Protein 5HZR (pdb70)

Foldseek 3Di:
DPCPPVCVVVLVVLLVVLLVLLVVLLVVVQCVLVVCVVSLCSQLVDFDQFDAFAPQQDADGQFPVLSVLLRLVVSCVVSQFAFEEAAAPQNPPLSSVVSNLRCCCRVVVCQWAAEEAEFLQCLLVSLLSCCRGHVVFFEAEQDDDPVVNVVCLVCVVVVVGRYYYYHLVCCPVVVVRQLVDQGAEYEYEQEQPAAVSLVSCLPRHHYSYYYYYYNDPQDLDQQRLVSVCCRRPVPSPVDSHTPQCSSCVVPCHDRRDDDPVSSVVSSVSSCVSRVSRYDYDYCVVCVVRRDAEDEGEFAWEAFPLLVLLLVLLVVLPVVHVCLVVLLLVLQVVSQLFPVLPVVSCCVVPVVPAQDLCLQQRHRLSLVCVQCVVLCVVVQAAEEEEDQDPSSVVSVVSNCVVVVAAEAEDEPVDDPVVVVVNQVLQQDPPRSHRYYYYYPVPHDNARHQEYEYSADCHHDSDHRYYYYYAYFPGSRSVSSSVRDNGDDQLSVLSNPDDDDVSSVVSVVVVVVQLPDQDCHPDPNHPNHPSHHHPVVDDPPSNPDPVSSVSSSD

Sequence (552 aa):
ANDEEAYLKLLDQAKDTRITHLLRQTDGFLKQLASSIDYYAVAHRIKEEVTEQASILVGGTLKEYQLKGLQWMLSLYNNNLNGILADEMGLGKTIQTISLITYLIEKKHQQGPYLVIVPLSTLTNWNLEFDKWAPSVAKVVYKGPPNARKMQQEKIRQGKFQVLLTTYEYIIKDRPLLSKIKWFHMIIDEGHRMSKLSATIQQYYSTRFRLILTGTPLQNNLAELWAMLNFVLPNIFKSAKTFDEWFNTPFAQDKMELTEEEQILVIRRLHKVLRPFLLRRLKKDVEKDLPDKTEKVIKCKFSALQARLYKQMVTHQKIAARGLSNMIMQLRKLCNHPFVFDEVENQMNPANVSNDLLWRTAGKFELLDRILPKYKATGHRVLMFFQMTAIMDIMEDFLRFRGLHYLRLDGTTKSEDRSELLRQFNQPDSPYFMFLLSTRALNLQTADTVIIYDSDIGQKNEVRILRLISSASVEEKILEGEQEEMDDDELNMILARNEEELAIFQKLDEERSRDPIYGTAPGCQGVPRLMTEDELPDIYLPVEEEVEMALG

InterPro domains:
  IPR000330 SNF2, N-terminal domain [PF00176] (557-849)
  IPR001487 Bromodomain [PF00439] (1299-1368)
  IPR001487 Bromodomain [PR00503] (1312-1328)
  IPR001487 Bromodomain [PR00503] (1328-1346)
  IPR001487 Bromodomain [PR00503] (1346-1365)
  IPR001487 Bromodomain [PS50014] (1295-1365)
  IPR001487 Bromodomain [SM00297] (1259-1384)
  IPR001650 Helicase, C-terminal domain-like [PF00271] (874-987)
  IPR001650 Helicase, C-terminal domain-like [PS51194] (877-1028)
  IPR001650 Helicase, C-terminal domain-like [SM00490] (903-987)
  IPR014001 Helicase superfamily 1/2, ATP-binding domai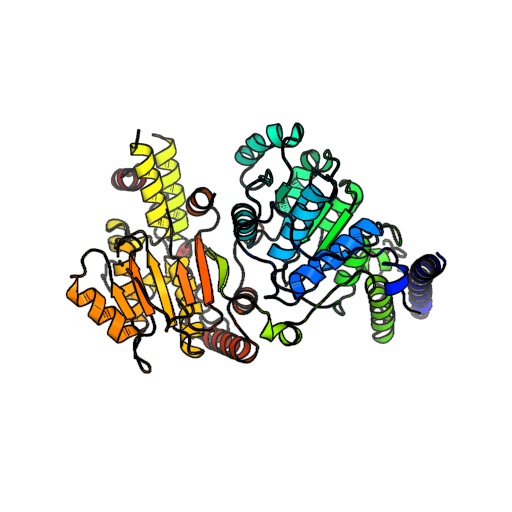n [PS51192] (566-731)
  IPR014001 Helicase superfamily 1/2, ATP-binding domain [SM00487] (550-742)
  IPR014012 Helicase/SANT-associated domain [PF07529] (387-457)
  IPR014012 Helicase/SANT-associated domain [PS51204] (386-458)
  IPR014978 Glutamine-Leucine-Glutamine, QLQ [PF08880] (151-184)
  IPR014978 Glutamine-Leucine-Glutamine, QLQ [PS51666] (150-185)
  IPR014978 Glutamine-Leucine-Glutamine, QLQ [SM00951] (149-185)
  IPR027417 P-loop containing nucleoside triphosphate hydrolase [G3DSA:3.40.50.300] (787-1083)
  IPR027417 P-loop containing nucleoside triphosphate hydrolase [SSF52540] (516-781)
  IPR027417 P-loop containing nucleoside triphosphate hydrolase [SSF52540] (783-1083)

Nearest PDB structures (foldseek):
  5hzr-assembly1_A  TM=1.002E+00  e=0.000E+00  Thermothelomyces thermophilus ATCC 42464
  6eg3-assembly1_A  TM=9.320E-01  e=1.241E-32  Escherichia coli O157:H7
  5x0y-assembly1_O  TM=4.212E-01  e=3.081E-52  Saccharomyces cerevisiae S288C
  6eg2-assembly1_A-2  TM=9.268E-01  e=4.337E-31  Escherichia coli O157:H7
  7otq-assembly1_K  TM=4.826E-01  e=1.879E-33  Homo sapiens

Secondary structure (DSSP, 8-state):
----GGGHHHHHHHHHHHHHHHHHHHHHHHHHHHH---HHHHHT-S-----S--TT--SSPPPHHHHHHHHHHHHHHHTT--EEE-PPTTS-HHHHHHHHHHHHHHHH-----EEEE--HHHHHHHHHHHHHH-TTS-EEE--S-HHHHHHHHHHHHTT--SEEEE-HHHHHHTHHHHTTSEEEEEEEE-TTT--HHHHHHHHH-EEEEEEEE-SS---S-HHHHHHHHHHHSTTTT---S-HHHHHTGGG--------HHHHHHHHHHHHHHHGGGEE---GGGSGGG--SEEEEEEEEPPPHHHHHHHHHHHHHHHH--THHHHHHHHHHHHHH-GGGSHHHHHHH-TT---STHHHHS-HHHHHHHHHHHHHHTTT--EEEEES-HHHHHHHHHHHHHHT--EEEE-TTS-HHHHHHHHHHHTSTT----EEEEES-----TT--EEEE------SSS-EEEEEEEETTSHHHHHT----SS--HHHHHHHH--SHHHHHHHHHHHHHHHT-TTT--STTS----SS--GGGS-S-----SHHHHHHH-

Radius of gyration: 26.76 Å; Cα contacts (8 Å, |Δi|>4): 857; chains: 1; bounding box: 84×69×62 Å

B-factor: mean 67.93, std 25.39, range [28.49, 232.84]

Structure (mmCIF, N/CA/C/O backbone):
data_5HZR
#
_entry.id   5HZR
#
_cell.length_a   122.613
_cell.length_b   144.266
_cell.length_c   121.290
_cell.angle_alpha   90.00
_cell.angle_beta   90.00
_cell.angle_gamma   90.00
#
_symmetry.space_group_name_H-M   'C 2 2 21'
#
loop_
_entity.id
_entity.type
_entity.pdbx_description
1 polymer 'SNF2-family ATP dependent chromatin remodeling factor like protein'
2 non-polymer 3-(1-methylpiperidinium-1-yl)propane-1-sulfonate
3 non-polymer 'SODIUM ION'
4 non-polymer 'SULFATE ION'
5 water water
#
loop_
_atom_site.group_PDB
_atom_site.id
_atom_site.type_symbol
_atom_site.label_atom_id
_atom_site.label_alt_id
_atom_site.label_comp_id
_atom_site.label_asym_id
_atom_site.label_entity_id
_atom_site.label_seq_id
_atom_site.pdbx_PDB_ins_code
_atom_site.Cartn_x
_atom_site.Cartn_y
_atom_site.Cartn_z
_atom_site.occupancy
_atom_site.B_iso_or_equiv
_atom_site.auth_seq_id
_atom_site.auth_comp_id
_atom_site.auth_asym_id
_atom_site.auth_atom_id
_atom_site.pdbx_PDB_model_num
ATOM 1 N N . ALA A 1 14 ? 69.805 10.677 -20.892 1.00 113.09 458 ALA A N 1
ATOM 2 C CA . ALA A 1 14 ? 70.870 10.701 -19.896 1.00 112.53 458 ALA A CA 1
ATOM 3 C C . ALA A 1 14 ? 71.518 9.324 -19.738 1.00 114.58 458 ALA A C 1
ATOM 4 O O . ALA A 1 14 ? 71.702 8.597 -20.717 1.00 113.98 458 ALA A O 1
ATOM 6 N N . ASN A 1 15 ? 71.857 8.971 -18.496 1.00 118.78 459 ASN A N 1
ATOM 7 C CA . ASN A 1 15 ? 72.519 7.704 -18.199 1.00 122.81 459 ASN A CA 1
ATOM 8 C C . ASN A 1 15 ? 71.514 6.565 -18.069 1.00 123.85 459 ASN A C 1
ATOM 9 O O . ASN A 1 15 ? 71.588 5.773 -17.123 1.00 127.51 459 ASN A O 1
ATOM 14 N N . ASP A 1 16 ? 70.579 6.461 -19.014 1.00 121.33 460 ASP A N 1
ATOM 15 C CA . ASP A 1 16 ? 69.444 5.552 -18.872 1.00 120.88 460 ASP A CA 1
ATOM 16 C C . ASP A 1 16 ? 69.672 4.292 -19.706 1.00 113.24 460 ASP A C 1
ATOM 17 O O . ASP A 1 16 ? 69.179 4.145 -20.825 1.00 120.84 460 ASP A O 1
ATOM 22 N N . GLU A 1 17 ? 70.438 3.365 -19.137 1.00 232.84 461 GLU A N 1
ATOM 23 C CA . GLU A 1 17 ? 70.411 1.986 -19.606 1.00 200.73 461 GLU A CA 1
ATOM 24 C C . GLU A 1 17 ? 69.039 1.418 -19.275 1.00 171.03 461 GLU A C 1
ATOM 25 O O . GLU A 1 17 ? 68.728 1.191 -18.102 1.00 156.37 461 GLU A O 1
ATOM 31 N N . GLU A 1 18 ? 68.222 1.183 -20.309 1.00 160.50 462 GLU A N 1
ATOM 32 C CA . GLU A 1 18 ? 66.770 1.095 -20.139 1.00 150.36 462 GLU A CA 1
ATOM 33 C C . GLU A 1 18 ? 66.342 0.135 -19.033 1.00 144.30 462 GLU A C 1
ATOM 34 O O . GLU A 1 18 ? 65.265 0.308 -18.449 1.00 141.18 462 GLU A O 1
ATOM 40 N N . ALA A 1 19 ? 67.164 -0.867 -18.712 1.00 143.80 463 ALA A N 1
ATOM 41 C CA . ALA A 1 19 ? 66.852 -1.721 -17.570 1.00 138.91 463 ALA A CA 1
ATOM 42 C C . ALA A 1 19 ? 66.906 -0.972 -16.244 1.00 134.04 463 ALA A C 1
ATOM 43 O O . ALA A 1 19 ? 66.590 -1.563 -15.205 1.00 131.74 463 ALA A O 1
ATOM 45 N N . TYR A 1 20 ? 67.298 0.305 -16.260 1.00 132.79 464 TYR A N 1
ATOM 46 C CA . TYR A 1 20 ? 67.295 1.155 -15.077 1.00 127.58 464 TYR A CA 1
ATOM 47 C C . TYR A 1 20 ? 65.892 1.553 -14.635 1.00 124.97 464 TYR A C 1
ATOM 48 O O . TYR A 1 20 ? 65.757 2.184 -13.581 1.00 122.47 464 TYR A O 1
ATOM 57 N N . LEU A 1 21 ? 64.855 1.237 -15.420 1.00 124.09 465 LEU A N 1
ATOM 58 C CA . LEU A 1 21 ? 63.494 1.589 -15.026 1.00 120.05 465 LEU A CA 1
ATOM 59 C C . LEU A 1 21 ? 63.173 1.113 -13.619 1.00 117.19 465 LEU A C 1
ATOM 60 O O . LEU A 1 21 ? 62.290 1.679 -12.964 1.00 114.93 465 LEU A O 1
ATOM 65 N N . LYS A 1 22 ? 63.888 0.093 -13.139 1.00 118.04 466 LYS A N 1
ATOM 66 C CA . LYS A 1 22 ? 63.825 -0.298 -11.739 1.00 116.99 466 LYS A CA 1
ATOM 67 C C . LYS A 1 22 ? 64.236 0.836 -10.808 1.00 114.84 466 LYS A C 1
ATOM 68 O O . LYS A 1 22 ? 63.830 0.840 -9.640 1.00 111.38 466 LYS A O 1
ATOM 74 N N . LEU A 1 23 ? 65.030 1.797 -11.292 1.00 114.96 467 LEU A N 1
ATOM 75 C CA . LEU A 1 23 ? 65.415 2.922 -10.443 1.00 111.88 467 LEU A CA 1
ATOM 76 C C . LEU A 1 23 ? 64.250 3.884 -10.233 1.00 105.01 467 LEU A C 1
ATOM 77 O O . LEU A 1 23 ? 64.048 4.383 -9.120 1.00 102.68 467 LEU A O 1
ATOM 82 N N . LEU A 1 24 ? 63.488 4.176 -11.293 1.00 103.03 468 LEU A N 1
ATOM 83 C CA . LEU A 1 24 ? 62.249 4.926 -11.110 1.00 101.11 468 LEU A CA 1
ATOM 84 C C . LEU A 1 24 ? 61.293 4.169 -10.202 1.00 96.58 468 LEU A C 1
ATOM 85 O O . LEU A 1 24 ? 60.649 4.764 -9.331 1.00 92.61 468 LEU A O 1
ATOM 90 N N . ASP A 1 25 ? 61.193 2.851 -10.391 1.00 99.35 469 ASP A N 1
ATOM 91 C CA . ASP A 1 25 ? 60.272 2.053 -9.590 1.00 99.11 469 ASP A CA 1
ATOM 92 C C . ASP A 1 25 ? 60.725 1.968 -8.140 1.00 95.14 469 ASP A C 1
ATOM 93 O O . ASP A 1 25 ? 59.892 1.983 -7.226 1.00 89.39 469 ASP A O 1
ATOM 98 N N . GLN A 1 26 ? 62.036 1.876 -7.905 1.00 96.01 470 GLN A N 1
ATOM 99 C CA . GLN A 1 26 ? 62.533 1.896 -6.534 1.00 97.84 470 GLN A CA 1
ATOM 100 C C . GLN A 1 26 ? 62.249 3.236 -5.867 1.00 91.15 470 GLN A C 1
ATOM 101 O O . GLN A 1 26 ? 62.005 3.288 -4.654 1.00 89.16 470 GLN A O 1
ATOM 107 N N . ALA A 1 27 ? 62.259 4.324 -6.643 1.00 86.08 471 ALA A N 1
ATOM 108 C CA . ALA A 1 27 ? 61.915 5.631 -6.093 1.00 81.25 471 ALA A CA 1
ATOM 109 C C . ALA A 1 27 ? 60.416 5.745 -5.843 1.00 75.20 471 ALA A C 1
ATOM 110 O O . ALA A 1 27 ? 59.993 6.280 -4.811 1.00 71.88 471 ALA A O 1
ATOM 112 N N . LYS A 1 28 ? 59.599 5.252 -6.779 1.00 72.99 472 LYS A N 1
ATOM 113 C CA . LYS A 1 28 ? 58.152 5.276 -6.591 1.00 74.29 472 LYS A CA 1
ATOM 114 C C . LYS A 1 28 ? 57.746 4.476 -5.359 1.00 67.83 472 LYS A C 1
ATOM 115 O O . LYS A 1 28 ? 56.889 4.911 -4.582 1.00 66.62 472 LYS A O 1
ATOM 121 N N . ASP A 1 29 ? 58.366 3.308 -5.159 1.00 71.75 473 ASP A N 1
ATOM 122 C CA . ASP A 1 29 ? 58.067 2.499 -3.979 1.00 73.95 473 ASP A CA 1
ATOM 123 C C . ASP A 1 29 ? 58.464 3.222 -2.699 1.00 69.53 473 ASP A C 1
ATOM 124 O O . ASP A 1 29 ? 57.753 3.152 -1.691 1.00 66.76 473 ASP A O 1
ATOM 129 N N . THR A 1 30 ? 59.603 3.912 -2.715 1.00 70.97 474 THR A N 1
ATOM 130 C CA . THR A 1 30 ? 60.016 4.676 -1.544 1.00 69.96 474 THR A CA 1
ATOM 131 C C . THR A 1 30 ? 59.051 5.820 -1.272 1.00 67.01 474 THR A C 1
ATOM 132 O O . THR A 1 30 ? 58.726 6.109 -0.115 1.00 67.02 474 THR A O 1
ATOM 136 N N . ARG A 1 31 ? 58.575 6.474 -2.330 1.00 67.28 475 ARG A N 1
ATOM 137 C CA . ARG A 1 31 ? 57.651 7.588 -2.163 1.00 67.07 475 ARG A CA 1
ATOM 138 C C . ARG A 1 31 ? 56.289 7.103 -1.677 1.00 64.79 475 ARG A C 1
ATOM 139 O O . ARG A 1 31 ? 55.690 7.710 -0.782 1.00 63.40 475 ARG A O 1
ATOM 147 N N . ILE A 1 32 ? 55.786 6.009 -2.252 1.00 62.58 476 ILE A N 1
ATOM 148 C CA . ILE A 1 32 ? 54.512 5.458 -1.798 1.00 64.52 476 ILE A CA 1
ATOM 149 C C . ILE A 1 32 ? 54.632 4.959 -0.364 1.00 61.44 476 ILE A C 1
ATOM 150 O O . ILE A 1 32 ? 53.764 5.220 0.478 1.00 60.50 476 ILE A O 1
ATOM 155 N N . THR A 1 33 ? 55.709 4.223 -0.067 1.00 61.67 477 THR A N 1
ATOM 156 C CA . THR A 1 33 ? 55.921 3.738 1.293 1.00 58.51 477 THR A CA 1
ATOM 157 C C . THR A 1 33 ? 55.941 4.893 2.282 1.00 56.19 477 THR A C 1
ATOM 158 O O . THR A 1 33 ? 55.357 4.803 3.368 1.00 54.23 477 THR A O 1
ATOM 162 N N . HIS A 1 34 ? 56.595 5.995 1.910 1.00 55.64 478 HIS A N 1
ATOM 163 C CA . HIS A 1 34 ? 56.632 7.168 2.773 1.00 59.21 478 HIS A CA 1
ATOM 164 C C . HIS A 1 34 ? 55.227 7.699 3.037 1.00 58.22 478 HIS A C 1
ATOM 165 O O . HIS A 1 34 ? 54.861 7.975 4.186 1.00 58.11 478 HIS A O 1
ATOM 172 N N . LEU A 1 35 ? 54.420 7.841 1.981 1.00 59.17 479 LEU A N 1
ATOM 173 C CA . LEU A 1 35 ? 53.061 8.349 2.147 1.00 55.82 479 LEU A CA 1
ATOM 174 C C . LEU A 1 35 ? 52.236 7.430 3.039 1.00 56.68 479 LEU A C 1
ATOM 175 O O . LEU A 1 35 ? 51.412 7.896 3.835 1.00 58.29 479 LEU A O 1
ATOM 180 N N . LEU A 1 36 ? 52.448 6.119 2.927 1.00 56.96 480 LEU A N 1
ATOM 181 C CA . LEU A 1 36 ? 51.674 5.185 3.735 1.00 53.79 480 LEU A CA 1
ATOM 182 C C . LEU A 1 36 ? 52.081 5.246 5.204 1.00 58.79 480 LEU A C 1
ATOM 183 O O . LEU A 1 36 ? 51.221 5.200 6.090 1.00 58.33 480 LEU A O 1
ATOM 188 N N . ARG A 1 37 ? 53.381 5.368 5.492 1.00 59.48 481 ARG A N 1
ATOM 189 C CA . ARG A 1 37 ? 53.793 5.340 6.892 1.00 63.75 481 ARG A CA 1
ATOM 190 C C . ARG A 1 37 ? 53.408 6.628 7.614 1.00 58.43 481 ARG A C 1
ATOM 191 O O . ARG A 1 37 ? 53.021 6.589 8.789 1.00 59.11 481 ARG A O 1
ATOM 199 N N . GLN A 1 38 ? 53.475 7.773 6.929 1.00 52.60 482 GLN A N 1
ATOM 200 C CA . GLN A 1 38 ? 53.076 9.026 7.567 1.00 51.11 482 GLN A CA 1
ATOM 201 C C . GLN A 1 38 ? 51.581 9.040 7.871 1.00 52.42 482 GLN A C 1
ATOM 202 O O . GLN A 1 38 ? 51.167 9.429 8.969 1.00 54.57 482 GLN A O 1
ATOM 208 N N . THR A 1 39 ? 50.751 8.624 6.907 1.00 45.55 483 THR A N 1
ATOM 209 C CA . THR A 1 39 ? 49.311 8.593 7.152 1.00 42.70 483 THR A CA 1
ATOM 210 C C . THR A 1 39 ? 48.942 7.512 8.158 1.00 43.00 483 THR A C 1
ATOM 211 O O . THR A 1 39 ? 47.973 7.673 8.911 1.00 46.88 483 THR A O 1
ATOM 215 N N . ASP A 1 40 ? 49.675 6.395 8.166 1.00 45.83 484 ASP A N 1
ATOM 216 C CA . ASP A 1 40 ? 49.460 5.384 9.195 1.00 51.33 484 ASP A CA 1
ATOM 217 C C . ASP A 1 40 ? 49.795 5.950 10.570 1.00 55.47 484 ASP A C 1
ATOM 218 O O . ASP A 1 40 ? 49.040 5.766 11.532 1.00 56.97 484 ASP A O 1
ATOM 223 N N . GLY A 1 41 ? 50.924 6.659 10.670 1.00 55.16 485 GLY A N 1
ATOM 224 C CA . GLY A 1 41 ? 51.281 7.299 11.927 1.00 56.56 485 GLY A CA 1
ATOM 225 C C . GLY A 1 41 ? 50.231 8.287 12.396 1.00 56.77 485 GLY A C 1
ATOM 226 O O . GLY A 1 41 ? 49.907 8.342 13.584 1.00 58.08 485 GLY A O 1
ATOM 227 N N . PHE A 1 42 ? 49.671 9.069 11.468 1.00 54.78 486 PHE A N 1
ATOM 228 C CA . PHE A 1 42 ? 48.617 10.008 11.841 1.00 52.69 486 PHE A CA 1
ATOM 229 C C . PHE A 1 42 ? 47.392 9.282 12.382 1.00 54.58 486 PHE A C 1
ATOM 230 O O . PHE A 1 42 ? 46.808 9.700 13.387 1.00 56.78 486 PHE A O 1
ATOM 238 N N . LEU A 1 43 ? 46.973 8.205 11.713 1.00 54.11 487 LEU A N 1
ATOM 239 C CA . LEU A 1 43 ? 45.794 7.471 12.161 1.00 51.87 487 LEU A CA 1
ATOM 240 C C . LEU A 1 43 ? 46.080 6.716 13.450 1.00 57.51 487 LEU A C 1
ATOM 241 O O . LEU A 1 43 ? 45.229 6.657 14.345 1.00 57.87 487 LEU A O 1
ATOM 246 N N . LYS A 1 44 ? 47.268 6.115 13.546 1.00 63.21 488 LYS A N 1
ATOM 247 C CA . LYS A 1 44 ? 47.677 5.441 14.772 1.00 65.78 488 LYS A CA 1
ATOM 248 C C . LYS A 1 44 ? 47.634 6.402 15.950 1.00 67.82 488 LYS A C 1
ATOM 249 O O . LYS A 1 44 ? 47.147 6.055 17.033 1.00 69.42 488 LYS A O 1
ATOM 255 N N . GLN A 1 45 ? 48.115 7.628 15.741 1.00 67.09 489 GLN A N 1
ATOM 256 C CA . GLN A 1 45 ? 48.110 8.630 16.798 1.00 71.42 489 GLN A CA 1
ATOM 257 C C . GLN A 1 45 ? 46.687 9.043 17.149 1.00 70.18 489 GLN A C 1
ATOM 258 O O . GLN A 1 45 ? 46.332 9.151 18.327 1.00 74.66 489 GLN A O 1
ATOM 264 N N . LEU A 1 46 ? 45.856 9.279 16.134 1.00 68.09 490 LEU A N 1
ATOM 265 C CA . LEU A 1 46 ? 44.470 9.655 16.388 1.00 69.80 490 LEU A CA 1
ATOM 266 C C . LEU A 1 46 ? 43.749 8.589 17.203 1.00 74.10 490 LEU A C 1
ATOM 267 O O . LEU A 1 46 ? 42.953 8.908 18.093 1.00 75.48 490 LEU A O 1
ATOM 272 N N . ALA A 1 47 ? 44.024 7.316 16.920 1.00 74.44 491 ALA A N 1
ATOM 273 C CA . ALA A 1 47 ? 43.372 6.228 17.633 1.00 74.30 491 ALA A CA 1
ATOM 274 C C . ALA A 1 47 ? 44.001 5.949 18.993 1.00 83.97 491 ALA A C 1
ATOM 275 O O . ALA A 1 47 ? 43.343 5.345 19.848 1.00 87.96 491 ALA A O 1
ATOM 277 N N . SER A 1 48 ? 45.250 6.373 19.213 1.00 86.24 492 SER A N 1
ATOM 278 C CA . SER A 1 48 ? 45.922 6.071 20.476 1.00 94.61 492 SER A CA 1
ATOM 279 C C . SER A 1 48 ? 45.352 6.892 21.625 1.00 100.70 492 SER A C 1
ATOM 280 O O . SER A 1 48 ? 45.226 6.391 22.748 1.00 107.89 492 SER A O 1
ATOM 283 N N . SER A 1 49 ? 45.005 8.149 21.367 1.00 97.35 493 SER A N 1
ATOM 284 C CA . SER A 1 49 ? 44.493 9.037 22.406 1.00 98.08 493 SER A CA 1
ATOM 285 C C . SER A 1 49 ? 43.178 8.530 22.995 1.00 101.23 493 SER A C 1
ATOM 286 O O . SER A 1 49 ? 43.161 7.907 24.058 1.00 106.85 493 SER A O 1
ATOM 289 N N . ILE A 1 85 ? 38.050 -0.112 13.346 1.00 98.34 529 ILE A N 1
ATOM 290 C CA . ILE A 1 85 ? 38.438 1.063 14.121 1.00 92.24 529 ILE A CA 1
ATOM 291 C C . ILE A 1 85 ? 37.610 2.274 13.698 1.00 89.79 529 ILE A C 1
ATOM 292 O O . ILE A 1 85 ? 37.574 2.632 12.518 1.00 88.57 529 ILE A O 1
ATOM 297 N N . ASP A 1 86 ? 36.957 2.910 14.669 1.00 87.41 530 ASP A N 1
ATOM 298 C CA . ASP A 1 86 ? 36.083 4.055 14.413 1.00 86.87 530 ASP A CA 1
ATOM 299 C C . ASP A 1 86 ? 36.860 5.333 14.709 1.00 80.42 530 ASP A C 1
ATOM 300 O O . ASP A 1 86 ? 36.911 5.791 15.854 1.00 81.57 530 ASP A O 1
ATOM 305 N N . TYR A 1 87 ? 37.460 5.916 13.668 1.00 73.32 531 TYR A N 1
ATOM 306 C CA . TYR A 1 87 ? 38.227 7.143 13.852 1.00 66.80 531 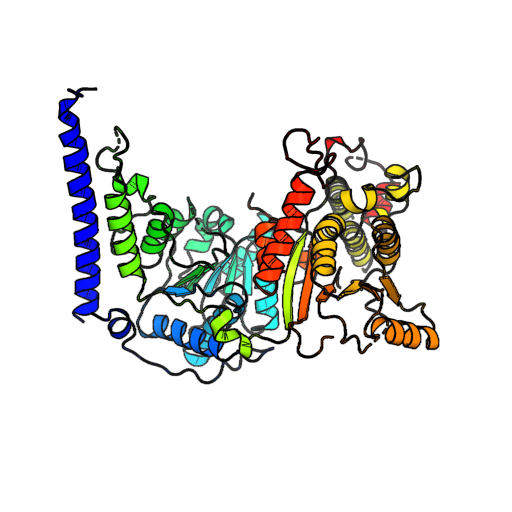TYR A CA 1
ATOM 307 C C . TYR A 1 87 ? 37.328 8.352 14.064 1.00 65.88 531 TYR A C 1
ATOM 308 O O . TYR A 1 87 ? 37.768 9.346 14.654 1.00 65.00 531 TYR A O 1
ATOM 317 N N . TYR A 1 88 ? 36.083 8.299 13.585 1.00 65.66 532 TYR A N 1
ATOM 318 C CA . TYR A 1 88 ? 35.153 9.391 13.850 1.00 64.43 532 TYR A CA 1
ATOM 319 C C . TYR A 1 88 ? 34.908 9.540 15.345 1.00 55.81 532 TYR A C 1
ATOM 320 O O . TYR A 1 88 ? 35.027 10.638 15.900 1.00 54.22 532 TYR A O 1
ATOM 329 N N . ALA A 1 89 ? 34.555 8.438 16.012 1.00 54.55 533 ALA A N 1
ATOM 330 C CA . ALA A 1 89 ? 34.241 8.491 17.437 1.00 55.84 533 ALA A CA 1
ATOM 331 C C . ALA A 1 89 ? 35.413 9.020 18.251 1.00 61.26 533 ALA A C 1
ATOM 332 O O . ALA A 1 89 ? 35.220 9.758 19.223 1.00 63.59 533 ALA A O 1
ATOM 334 N N . VAL A 1 90 ? 36.638 8.658 17.871 1.00 64.28 534 VAL A N 1
ATOM 335 C CA . VAL A 1 90 ? 37.784 9.094 18.658 1.00 66.74 534 VAL A CA 1
ATOM 336 C C . VAL A 1 90 ? 38.161 10.533 18.312 1.00 60.69 534 VAL A C 1
ATOM 337 O O . VAL A 1 90 ? 38.673 11.263 19.167 1.00 63.38 534 VAL A O 1
ATOM 341 N N . ALA A 1 91 ? 37.884 10.981 17.084 1.00 56.05 535 ALA A N 1
ATOM 342 C CA . ALA A 1 91 ? 38.154 12.374 16.738 1.00 49.52 535 ALA A CA 1
ATOM 343 C C . ALA A 1 91 ? 37.141 13.326 17.373 1.00 50.90 535 ALA A C 1
ATOM 344 O O . ALA A 1 91 ? 37.513 14.402 17.855 1.00 48.96 535 ALA A O 1
ATOM 346 N N . HIS A 1 92 ? 35.865 12.958 17.379 1.00 47.06 536 HIS A N 1
ATOM 347 C CA . HIS A 1 92 ? 34.810 13.794 17.958 1.00 47.65 536 HIS A CA 1
ATOM 348 C C . HIS A 1 92 ? 34.393 13.300 19.340 1.00 50.06 536 HIS A C 1
ATOM 349 O O . HIS A 1 92 ? 33.202 13.191 19.632 1.00 51.75 536 HIS A O 1
ATOM 356 N N . ARG A 1 93 ? 35.356 13.001 20.216 1.00 50.95 537 ARG A N 1
ATOM 357 C CA . ARG A 1 93 ? 35.006 12.407 21.504 1.00 56.18 537 ARG A CA 1
ATOM 358 C C . ARG A 1 93 ? 34.281 13.391 22.415 1.00 53.10 537 ARG A C 1
ATOM 359 O O . ARG A 1 93 ? 33.516 12.967 23.288 1.00 54.13 537 ARG A O 1
ATOM 367 N N . ILE A 1 94 ? 34.483 14.690 22.228 1.00 49.50 538 ILE A N 1
ATOM 368 C CA . ILE A 1 94 ? 33.817 15.692 23.052 1.00 50.21 538 ILE A CA 1
ATOM 369 C C . ILE A 1 94 ? 32.511 16.094 22.378 1.00 55.10 538 ILE A C 1
ATOM 370 O O . ILE A 1 94 ? 32.511 16.605 21.251 1.00 48.52 538 ILE A O 1
ATOM 375 N N . LYS A 1 95 ? 31.397 15.860 23.068 1.00 51.45 539 LYS A N 1
ATOM 376 C CA . LYS A 1 95 ? 30.068 16.124 22.542 1.00 53.18 539 LYS A CA 1
ATOM 377 C C . LYS A 1 95 ? 29.560 17.475 23.027 1.00 50.67 539 LYS A C 1
ATOM 378 O O . LYS A 1 95 ? 29.935 17.952 24.100 1.00 50.82 539 LYS A O 1
ATOM 384 N N . GLU A 1 96 ? 28.704 18.091 22.218 1.00 48.22 540 GLU A N 1
ATOM 385 C CA . GLU A 1 96 ? 27.887 19.214 22.672 1.00 49.14 540 GLU A CA 1
ATOM 386 C C . GLU A 1 96 ? 26.633 19.244 21.813 1.00 50.43 540 GLU A C 1
ATOM 387 O O . GLU A 1 96 ? 26.711 19.509 20.607 1.00 48.59 540 GLU A O 1
ATOM 393 N N . GLU A 1 97 ? 25.489 18.963 22.431 1.00 52.55 541 GLU A N 1
ATOM 394 C CA . GLU A 1 97 ? 24.220 19.025 21.722 1.00 55.04 541 GLU A CA 1
ATOM 395 C C . GLU A 1 97 ? 23.870 20.471 21.399 1.00 54.51 541 GLU A C 1
ATOM 396 O O . GLU A 1 97 ? 24.067 21.373 22.219 1.00 54.24 541 GLU A O 1
ATOM 402 N N . VAL A 1 98 ? 23.361 20.687 20.189 1.00 53.55 542 VAL A N 1
ATOM 403 C CA . VAL A 1 98 ? 22.840 21.979 19.763 1.00 53.98 542 VAL A CA 1
ATOM 404 C C . VAL A 1 98 ? 21.345 21.827 19.522 1.00 60.15 542 VAL A C 1
ATOM 405 O O . VAL A 1 98 ? 20.922 20.981 18.726 1.00 61.85 542 VAL A O 1
ATOM 409 N N . THR A 1 99 ? 20.547 22.637 20.222 1.00 60.13 543 THR A N 1
ATOM 410 C CA . THR A 1 99 ? 19.094 22.597 20.113 1.00 64.25 543 THR A CA 1
ATOM 411 C C . THR A 1 99 ? 18.517 23.794 19.377 1.00 62.85 543 THR A C 1
ATOM 412 O O . THR A 1 99 ? 17.439 23.680 18.787 1.00 67.14 543 THR A O 1
ATOM 416 N N . GLU A 1 100 ? 19.211 24.927 19.385 1.00 61.53 544 GLU A N 1
ATOM 417 C CA . GLU A 1 100 ? 18.658 26.171 18.878 1.00 65.08 544 GLU A CA 1
ATOM 418 C C . GLU A 1 100 ? 19.796 27.045 18.374 1.00 61.41 544 GLU A C 1
ATOM 419 O O . GLU A 1 100 ? 20.885 27.051 18.952 1.00 57.39 544 GLU A O 1
ATOM 425 N N . GLN A 1 101 ? 19.543 27.770 17.290 1.00 52.24 545 GLN A N 1
ATOM 426 C CA . GLN A 1 101 ? 20.552 28.663 16.749 1.00 50.25 545 GLN A CA 1
ATOM 427 C C . GLN A 1 101 ? 20.825 29.798 17.731 1.00 49.21 545 GLN A C 1
ATOM 428 O O . GLN A 1 101 ? 20.082 30.018 18.685 1.00 49.88 545 GLN A O 1
ATOM 434 N N . ALA A 1 102 ? 21.907 30.528 17.481 1.00 50.74 546 ALA A N 1
ATOM 435 C CA . ALA A 1 102 ? 22.222 31.696 18.290 1.00 45.54 546 ALA A CA 1
ATOM 436 C C . ALA A 1 102 ? 21.151 32.771 18.128 1.00 53.76 546 ALA A C 1
ATOM 437 O O . ALA A 1 102 ? 20.505 32.886 17.081 1.00 53.91 546 ALA A O 1
ATOM 439 N N . SER A 1 103 ? 20.977 33.576 19.182 1.00 60.10 547 SER A N 1
ATOM 440 C CA . SER A 1 103 ? 19.979 34.642 19.152 1.00 61.24 547 SER A CA 1
ATOM 441 C C . SER A 1 103 ? 20.259 35.653 18.048 1.00 55.61 547 SER A C 1
ATOM 442 O O . SER A 1 103 ? 19.331 36.311 17.565 1.00 56.14 547 SER A O 1
ATOM 445 N N . ILE A 1 104 ? 21.528 35.812 17.656 1.00 54.33 548 ILE A N 1
ATOM 446 C CA . ILE A 1 104 ? 21.895 36.790 16.637 1.00 57.04 548 ILE A CA 1
ATOM 447 C C . ILE A 1 104 ? 21.817 36.223 15.226 1.00 56.93 548 ILE A C 1
ATOM 448 O O . ILE A 1 104 ? 22.072 36.952 14.258 1.00 57.43 548 ILE A O 1
ATOM 453 N N . LEU A 1 105 ? 21.479 34.946 15.074 1.00 53.02 549 LEU A N 1
ATOM 454 C CA . LEU A 1 105 ? 21.150 34.396 13.762 1.00 56.41 549 LEU A CA 1
ATOM 455 C C . LEU A 1 105 ? 19.673 34.694 13.527 1.00 60.53 549 LEU A C 1
ATOM 456 O O . LEU A 1 105 ? 18.794 33.988 14.030 1.00 58.38 549 LEU A O 1
ATOM 461 N N . VAL A 1 106 ? 19.402 35.753 12.769 1.00 62.24 550 VAL A N 1
ATOM 462 C CA . VAL A 1 106 ? 18.073 36.340 12.649 1.00 68.92 550 VAL A CA 1
ATOM 463 C C . VAL A 1 106 ? 17.585 36.185 11.215 1.00 84.36 550 VAL A C 1
ATOM 464 O O . VAL A 1 106 ? 18.368 36.282 10.265 1.00 82.74 550 VAL A O 1
ATOM 468 N N . GLY A 1 107 ? 16.291 35.933 11.057 1.00 96.98 551 GLY A N 1
ATOM 469 C CA . GLY A 1 107 ? 15.718 35.865 9.728 1.00 104.85 551 GLY A CA 1
ATOM 470 C C . GLY A 1 107 ? 15.703 34.463 9.163 1.00 104.70 551 GLY A C 1
ATOM 471 O O . GLY A 1 107 ? 16.285 34.199 8.106 1.00 106.47 551 GLY A O 1
ATOM 472 N N . GLY A 1 108 ? 15.030 33.556 9.860 1.00 99.87 552 GLY A N 1
ATOM 473 C CA . GLY A 1 108 ? 14.964 32.177 9.435 1.00 92.34 552 GLY A CA 1
ATOM 474 C C . GLY A 1 108 ? 15.303 31.229 10.560 1.00 84.15 552 GLY A C 1
ATOM 475 O O . GLY A 1 108 ? 16.219 31.485 11.347 1.00 84.06 552 GLY A O 1
ATOM 476 N N . THR A 1 109 ? 14.557 30.138 10.658 1.00 79.97 553 THR A N 1
ATOM 477 C CA . THR A 1 109 ? 14.842 29.086 11.619 1.00 76.79 553 THR A CA 1
ATOM 478 C C . THR A 1 109 ? 15.573 27.962 10.905 1.00 67.85 553 THR A C 1
ATOM 479 O O . THR A 1 109 ? 15.120 27.484 9.861 1.00 72.98 553 THR A O 1
ATOM 483 N N . LEU A 1 110 ? 16.716 27.569 11.453 1.00 61.55 554 LEU A N 1
ATOM 484 C CA . LEU A 1 110 ? 17.463 26.460 10.887 1.00 58.21 554 LEU A CA 1
ATOM 485 C C . LEU A 1 110 ? 16.576 25.229 10.773 1.00 58.43 554 LEU A C 1
ATOM 486 O O . LEU A 1 110 ? 15.769 24.934 11.655 1.00 64.68 554 LEU A O 1
ATOM 491 N N . LYS A 1 111 ? 16.722 24.525 9.665 1.00 61.02 555 LYS A N 1
ATOM 492 C CA . LYS A 1 111 ? 16.128 23.213 9.538 1.00 63.96 555 LYS A CA 1
ATOM 493 C C . LYS A 1 111 ? 16.833 22.239 10.478 1.00 61.86 555 LYS A C 1
ATOM 494 O O . LYS A 1 111 ? 17.909 22.517 11.014 1.00 65.90 555 LYS A O 1
ATOM 500 N N . GLU A 1 112 ? 16.222 21.069 10.656 1.00 65.39 556 GLU A N 1
ATOM 501 C CA . GLU A 1 112 ? 16.771 20.079 11.578 1.00 65.55 556 GLU A CA 1
ATOM 502 C C . GLU A 1 112 ? 18.161 19.626 11.140 1.00 64.11 556 GLU A C 1
ATOM 503 O O . GLU A 1 112 ? 19.097 19.586 11.948 1.00 63.73 556 GLU A O 1
ATOM 509 N N . TYR A 1 113 ? 18.321 19.293 9.857 1.00 60.01 557 TYR A N 1
ATOM 510 C CA . TYR A 1 113 ? 19.621 18.855 9.360 1.00 56.18 557 TYR A CA 1
ATOM 511 C C . TYR A 1 113 ? 20.655 19.972 9.385 1.00 51.09 557 TYR A C 1
ATOM 512 O O . TYR A 1 113 ? 21.857 19.686 9.407 1.00 50.27 557 TYR A O 1
ATOM 521 N N . GLN A 1 114 ? 20.218 21.235 9.364 1.00 51.96 558 GLN A N 1
ATOM 522 C CA . GLN A 1 114 ? 21.153 22.345 9.510 1.00 47.13 558 GLN A CA 1
ATOM 523 C C . GLN A 1 114 ? 21.589 22.508 10.963 1.00 51.64 558 GLN A C 1
ATOM 524 O O . GLN A 1 114 ? 22.743 22.861 11.232 1.00 53.99 558 GLN A O 1
ATOM 530 N N . LEU A 1 115 ? 20.682 22.251 11.910 1.00 56.06 559 LEU A N 1
ATOM 531 C CA . LEU A 1 115 ? 21.081 22.213 13.311 1.00 53.79 559 LEU A CA 1
ATOM 532 C C . LEU A 1 115 ? 22.112 21.120 13.544 1.00 49.34 559 LEU A C 1
ATOM 533 O O . LEU A 1 115 ? 23.106 21.336 14.245 1.00 45.67 559 LEU A O 1
ATOM 538 N N . LYS A 1 116 ? 21.916 19.948 12.935 1.00 52.03 560 LYS A N 1
ATOM 539 C CA . LYS A 1 116 ? 22.893 18.882 13.124 1.00 56.28 560 LYS A CA 1
ATOM 540 C C . LYS A 1 116 ? 24.199 19.182 12.400 1.00 55.02 560 LYS A C 1
ATOM 541 O O . LYS A 1 116 ? 25.267 18.745 12.845 1.00 52.47 560 LYS A O 1
ATOM 547 N N . GLY A 1 117 ? 24.141 19.942 11.306 1.00 55.12 561 GLY A N 1
ATOM 548 C CA . GLY A 1 117 ? 25.367 20.425 10.697 1.00 50.72 561 GLY A CA 1
ATOM 549 C C . GLY A 1 117 ? 26.088 21.418 11.589 1.00 51.54 561 GLY A C 1
ATOM 550 O O . GLY A 1 117 ? 27.313 21.359 11.740 1.00 40.42 561 GLY A O 1
ATOM 551 N N . LEU A 1 118 ? 25.339 22.342 12.195 1.00 53.82 562 LEU A N 1
ATOM 552 C CA . LEU A 1 118 ? 25.946 23.277 13.133 1.00 45.02 562 LEU A CA 1
ATOM 553 C C . LEU A 1 118 ? 26.562 22.534 14.304 1.00 46.74 562 LEU A C 1
ATOM 554 O O . LEU A 1 118 ? 27.687 22.839 14.722 1.00 44.87 562 LEU A O 1
ATOM 559 N N . GLN A 1 119 ? 25.840 21.542 14.835 1.00 49.64 563 GLN A N 1
ATOM 560 C CA . GLN A 1 119 ? 26.371 20.725 15.921 1.00 49.31 563 GLN A CA 1
ATOM 561 C C . GLN A 1 119 ? 27.666 20.040 15.505 1.00 50.90 563 GLN A C 1
ATOM 562 O O . GLN A 1 119 ? 28.613 19.947 16.297 1.00 49.92 563 GLN A O 1
ATOM 568 N N . TRP A 1 120 ? 27.735 19.576 14.257 1.00 51.39 564 TRP A N 1
ATOM 569 C CA . TRP A 1 120 ? 28.932 18.880 13.796 1.00 45.39 564 TRP A CA 1
ATOM 570 C C . TRP A 1 120 ? 30.117 19.831 13.657 1.00 40.64 564 TRP A C 1
ATOM 571 O O . TRP A 1 120 ? 31.232 19.505 14.073 1.00 37.64 564 TRP A O 1
ATOM 582 N N . MET A 1 121 ? 29.900 21.010 13.070 1.00 39.74 565 MET A N 1
ATOM 583 C CA . MET A 1 121 ? 30.976 21.990 12.993 1.00 40.90 565 MET A CA 1
ATOM 584 C C . MET A 1 121 ? 31.401 22.462 14.378 1.00 43.14 565 MET A C 1
ATOM 585 O O . MET A 1 121 ? 32.586 22.755 14.598 1.00 42.10 565 MET A O 1
ATOM 590 N N . LEU A 1 122 ? 30.460 22.528 15.325 1.00 41.91 566 LEU A N 1
ATOM 591 C CA . LEU A 1 122 ? 30.824 22.851 16.698 1.00 42.74 566 LEU A CA 1
ATOM 592 C C . LEU A 1 122 ? 31.688 21.752 17.305 1.00 44.72 566 LEU A C 1
ATOM 593 O O . LEU A 1 122 ? 32.565 22.033 18.131 1.00 42.38 566 LEU A O 1
ATOM 598 N N . SER A 1 123 ? 31.473 20.502 16.887 1.00 41.94 567 SER A N 1
ATOM 599 C CA . SER A 1 123 ? 32.329 19.416 17.344 1.00 40.96 567 SER A CA 1
ATOM 600 C C . SER A 1 123 ? 33.747 19.552 16.803 1.00 45.16 567 SER A C 1
ATOM 601 O O . SER A 1 123 ? 34.703 19.134 17.470 1.00 45.77 567 SER A O 1
ATOM 604 N N . LEU A 1 124 ? 33.911 20.118 15.601 1.00 39.60 568 LEU A N 1
ATOM 605 C CA . LEU A 1 124 ? 35.260 20.431 15.130 1.00 34.78 568 LEU A CA 1
ATOM 606 C C . LEU A 1 124 ? 35.932 21.428 16.063 1.00 35.85 568 LEU A C 1
ATOM 607 O O . LEU A 1 124 ? 37.108 21.271 16.415 1.00 37.70 568 LEU A O 1
ATOM 612 N N . TYR A 1 125 ? 35.189 22.458 16.477 1.00 34.47 569 TYR A N 1
ATOM 613 C CA . TYR A 1 125 ? 35.736 23.467 17.374 1.00 37.96 569 TYR A CA 1
ATOM 614 C C . TYR A 1 125 ? 36.099 22.861 18.724 1.00 39.91 569 TYR A C 1
ATOM 615 O O . TYR A 1 125 ? 37.218 23.037 19.209 1.00 39.08 569 TYR A O 1
ATOM 624 N N . ASN A 1 126 ? 35.165 22.130 19.339 1.00 38.87 570 ASN A N 1
ATOM 625 C CA . ASN A 1 126 ? 35.401 21.595 20.679 1.00 38.23 570 ASN A CA 1
ATOM 626 C C . ASN A 1 126 ? 36.550 20.602 20.703 1.00 40.92 570 ASN A C 1
ATOM 627 O O . ASN A 1 126 ? 37.289 20.537 21.691 1.00 40.19 570 ASN A O 1
ATOM 632 N N . ASN A 1 127 ? 36.718 19.823 19.637 1.00 41.92 571 ASN A N 1
ATOM 633 C CA . ASN A 1 127 ? 37.763 18.811 19.581 1.00 38.91 571 ASN A CA 1
ATOM 634 C C . ASN A 1 127 ? 39.023 19.312 18.900 1.00 39.66 571 ASN A C 1
ATOM 635 O O . ASN A 1 127 ? 39.921 18.511 18.619 1.00 41.63 571 ASN A O 1
ATOM 640 N N . ASN A 1 128 ? 39.105 20.614 18.624 1.00 38.52 572 ASN A N 1
ATOM 641 C CA . ASN A 1 128 ? 40.313 21.224 18.070 1.00 37.37 572 ASN A CA 1
ATOM 642 C C . ASN A 1 128 ? 40.646 20.649 16.689 1.00 37.88 572 ASN A C 1
ATOM 643 O O . ASN A 1 128 ? 41.790 20.295 16.401 1.00 43.05 572 ASN A O 1
ATOM 648 N N . LEU A 1 129 ? 39.632 20.564 15.825 1.00 40.74 573 LEU A N 1
ATOM 649 C CA . LEU A 1 129 ? 39.767 19.955 14.507 1.00 38.51 573 LEU A CA 1
ATOM 650 C C . LEU A 1 129 ? 39.534 20.969 13.393 1.00 40.60 573 LEU A C 1
ATOM 651 O O . LEU A 1 129 ? 38.904 22.009 13.597 1.00 38.41 573 LEU A O 1
ATOM 656 N N . ASN A 1 130 ? 40.071 20.653 12.210 1.00 41.52 574 ASN A N 1
ATOM 657 C CA . ASN A 1 130 ? 39.653 21.230 10.939 1.00 43.53 574 ASN A CA 1
ATOM 658 C C . ASN A 1 130 ? 38.692 20.276 10.236 1.00 43.87 574 ASN A C 1
ATOM 659 O O . ASN A 1 130 ? 38.646 19.079 10.535 1.00 43.66 574 ASN A O 1
ATOM 664 N N . GLY A 1 131 ? 37.922 20.806 9.287 1.00 40.36 575 GLY A N 1
ATOM 665 C CA . GLY A 1 131 ? 36.916 19.944 8.695 1.00 39.90 575 GLY A CA 1
ATOM 666 C C . GLY A 1 131 ? 36.420 20.388 7.336 1.00 44.33 575 GLY A C 1
ATOM 667 O O . GLY A 1 131 ? 36.786 21.448 6.819 1.00 45.09 575 GLY A O 1
ATOM 668 N N . ILE A 1 132 ? 35.558 19.539 6.772 1.00 40.50 576 ILE A N 1
ATOM 669 C CA . ILE A 1 132 ? 35.006 19.684 5.429 1.00 41.79 576 ILE A CA 1
ATOM 670 C C . ILE A 1 132 ? 33.501 19.465 5.507 1.00 46.73 576 ILE A C 1
ATOM 671 O O . ILE A 1 132 ? 33.048 18.369 5.863 1.00 46.20 576 ILE A O 1
ATOM 676 N N . LEU A 1 133 ? 32.727 20.487 5.160 1.00 42.71 577 LEU A N 1
ATOM 677 C CA . LEU A 1 133 ? 31.284 20.346 5.022 1.00 43.05 577 LEU A CA 1
ATOM 678 C C . LEU A 1 133 ? 30.993 20.086 3.548 1.00 48.28 577 LEU A C 1
ATOM 679 O O . LEU A 1 133 ? 31.158 20.977 2.706 1.00 48.70 577 LEU A O 1
ATOM 684 N N . ALA A 1 134 ? 30.579 18.859 3.234 1.00 48.81 578 ALA A N 1
ATOM 685 C CA . ALA A 1 134 ? 30.396 18.427 1.856 1.00 54.35 578 ALA A CA 1
ATOM 686 C C . ALA A 1 134 ? 28.930 18.152 1.518 1.00 59.17 578 ALA A C 1
ATOM 687 O O . ALA A 1 134 ? 28.634 17.302 0.674 1.00 63.30 578 ALA A O 1
ATOM 689 N N . ASP A 1 135 ? 28.005 18.870 2.156 1.00 54.49 579 ASP A N 1
ATOM 690 C CA . ASP A 1 135 ? 26.585 18.668 1.895 1.00 55.37 579 ASP A CA 1
ATOM 691 C C . ASP A 1 135 ? 26.264 18.904 0.424 1.00 58.03 579 ASP A C 1
ATOM 692 O O . ASP A 1 135 ? 26.860 19.759 -0.238 1.00 58.05 579 ASP A O 1
ATOM 697 N N . GLU A 1 136 ? 25.316 18.124 -0.089 1.00 60.69 580 GLU A N 1
ATOM 698 C CA . GLU A 1 136 ? 24.876 18.301 -1.465 1.00 64.16 580 GLU A CA 1
ATOM 699 C C . GLU A 1 136 ? 24.256 19.684 -1.646 1.00 65.33 580 GLU A C 1
ATOM 700 O O . GLU A 1 136 ? 23.708 20.269 -0.706 1.00 62.26 580 GLU A O 1
ATOM 706 N N . MET A 1 137 ? 24.376 20.216 -2.866 1.00 69.34 581 MET A N 1
ATOM 707 C CA . MET A 1 137 ? 23.766 21.496 -3.210 1.00 76.53 581 MET A CA 1
ATOM 708 C C . MET A 1 137 ? 22.300 21.521 -2.801 1.00 69.92 581 MET A C 1
ATOM 709 O O . MET A 1 137 ? 21.566 20.552 -3.007 1.00 68.00 581 MET A O 1
ATOM 714 N N . GLY A 1 138 ? 21.879 22.633 -2.204 1.00 70.01 582 GLY A N 1
ATOM 715 C CA . GLY A 1 138 ? 20.509 22.801 -1.768 1.00 72.31 582 GLY A CA 1
ATOM 716 C C . GLY A 1 138 ? 20.290 22.655 -0.276 1.00 74.66 582 GLY A C 1
ATOM 717 O O . GLY A 1 138 ? 19.171 22.897 0.195 1.00 74.59 582 GLY A O 1
ATOM 718 N N . LEU A 1 139 ? 21.311 22.269 0.483 1.00 68.93 583 LEU A N 1
ATOM 719 C CA . LEU A 1 139 ? 21.161 22.106 1.923 1.00 67.08 583 LEU A CA 1
ATOM 720 C C . LEU A 1 139 ? 21.531 23.363 2.701 1.00 64.14 583 LEU A C 1
ATOM 721 O O . LEU A 1 139 ? 21.488 23.350 3.936 1.00 70.32 583 LEU A O 1
ATOM 726 N N . GLY A 1 140 ? 21.884 24.444 2.010 1.00 53.93 584 GLY A N 1
ATOM 727 C CA . GLY A 1 140 ? 22.200 25.701 2.653 1.00 55.26 584 GLY A CA 1
ATOM 728 C C . GLY A 1 140 ? 23.521 25.711 3.400 1.00 56.33 584 GLY A C 1
ATOM 729 O O . GLY A 1 140 ? 23.576 26.133 4.559 1.00 54.52 584 GLY A O 1
ATOM 730 N N . LYS A 1 141 ? 24.598 25.259 2.750 1.00 58.64 585 LYS A N 1
ATOM 731 C CA . LYS A 1 141 ? 25.914 25.325 3.384 1.00 52.50 585 LYS A CA 1
ATOM 732 C C . LYS A 1 141 ? 26.278 26.756 3.766 1.00 54.16 585 LYS A C 1
ATOM 733 O O . LYS A 1 141 ? 26.924 26.981 4.795 1.00 58.78 585 LYS A O 1
ATOM 739 N N . THR A 1 142 ? 25.850 27.731 2.965 1.00 57.58 586 THR A N 1
ATOM 740 C CA . THR A 1 142 ? 26.068 29.133 3.305 1.00 56.38 586 THR A CA 1
ATOM 741 C C . THR A 1 142 ? 25.393 29.487 4.629 1.00 55.22 586 THR A C 1
ATOM 742 O O . THR A 1 142 ? 26.005 30.104 5.509 1.00 48.58 586 THR A O 1
ATOM 746 N N . ILE A 1 143 ? 24.127 29.092 4.794 1.00 55.39 587 ILE A N 1
ATOM 747 C CA . ILE A 1 143 ? 23.412 29.406 6.026 1.00 53.95 587 ILE A CA 1
ATOM 748 C C . ILE A 1 143 ? 24.025 28.668 7.212 1.00 54.25 587 ILE A C 1
ATOM 749 O O . ILE A 1 143 ? 24.175 29.237 8.301 1.00 49.27 587 ILE A O 1
ATOM 754 N N . GLN A 1 144 ? 24.408 27.401 7.022 1.00 52.85 588 GLN A N 1
ATOM 755 C CA . GLN A 1 144 ? 25.010 26.639 8.114 1.00 48.42 588 GLN A CA 1
ATOM 756 C C . GLN A 1 144 ? 26.305 27.282 8.592 1.00 49.86 588 GLN A C 1
ATOM 757 O O . GLN A 1 144 ? 26.594 27.303 9.795 1.00 45.95 588 GLN A O 1
ATOM 763 N N . THR A 1 145 ? 27.093 27.816 7.662 1.00 44.59 589 THR A N 1
ATOM 764 C CA . THR A 1 145 ? 28.351 28.454 8.025 1.00 39.50 589 THR A CA 1
ATOM 765 C C . THR A 1 145 ? 28.114 29.705 8.853 1.00 44.58 589 THR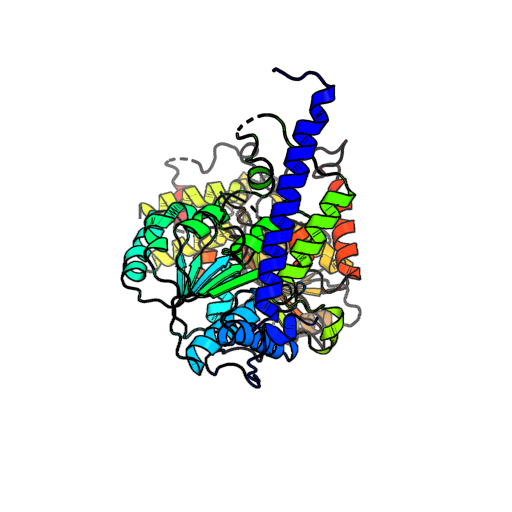 A C 1
ATOM 766 O O . THR A 1 145 ? 28.814 29.951 9.842 1.00 47.50 589 THR A O 1
ATOM 770 N N . ILE A 1 146 ? 27.147 30.524 8.446 1.00 45.06 590 ILE A N 1
ATOM 771 C CA . ILE A 1 146 ? 26.822 31.706 9.229 1.00 44.84 590 ILE A CA 1
ATOM 772 C C . ILE A 1 146 ? 26.275 31.299 10.591 1.00 46.49 590 ILE A C 1
ATOM 773 O O . ILE A 1 146 ? 26.469 32.011 11.584 1.00 44.79 590 ILE A O 1
ATOM 778 N N . SER A 1 147 ? 25.614 30.141 10.673 1.00 47.35 591 SER A N 1
ATOM 779 C CA . SER A 1 147 ? 25.121 29.680 11.967 1.00 47.35 591 SER A CA 1
ATOM 780 C C . SER A 1 147 ? 26.276 29.256 12.872 1.00 45.06 591 SER A C 1
ATOM 781 O O . SER A 1 147 ? 26.232 29.486 14.086 1.00 46.93 591 SER A O 1
ATOM 784 N N . LEU A 1 148 ? 27.325 28.658 12.298 1.00 43.85 592 LEU A N 1
ATOM 785 C CA . LEU A 1 148 ? 28.530 28.366 13.072 1.00 41.61 592 LEU A CA 1
ATOM 786 C C . LEU A 1 148 ? 29.183 29.646 13.575 1.00 40.75 592 LEU A C 1
ATOM 787 O O . LEU A 1 148 ? 29.542 29.754 14.753 1.00 46.49 592 LEU A O 1
ATOM 792 N N . ILE A 1 149 ? 29.335 30.634 12.692 1.00 41.15 593 ILE A N 1
ATOM 793 C CA . ILE A 1 149 ? 29.990 31.879 13.078 1.00 41.90 593 ILE A CA 1
ATOM 794 C C . ILE A 1 149 ? 29.221 32.566 14.203 1.00 46.93 593 ILE A C 1
ATOM 795 O O . ILE A 1 149 ? 29.804 32.958 15.220 1.00 49.37 593 ILE A O 1
ATOM 800 N N . THR A 1 150 ? 27.900 32.706 14.048 1.00 41.99 594 THR A N 1
ATOM 801 C CA . THR A 1 150 ? 27.102 33.356 15.087 1.00 45.88 594 THR A CA 1
ATOM 802 C C . THR A 1 150 ? 27.124 32.565 16.392 1.00 43.89 594 THR A C 1
ATOM 803 O O . THR A 1 150 ? 27.167 33.150 17.479 1.00 45.30 594 THR A O 1
ATOM 807 N N . TYR A 1 151 ? 27.089 31.234 16.306 1.00 37.96 595 TYR A N 1
ATOM 808 C CA . TYR A 1 151 ? 27.113 30.422 17.516 1.00 41.50 595 TYR A CA 1
ATOM 809 C C . TYR A 1 151 ? 28.436 30.576 18.265 1.00 45.79 595 TYR A C 1
ATOM 810 O O . TYR A 1 151 ? 28.453 30.677 19.495 1.00 46.06 595 TYR A O 1
ATOM 819 N N . LEU A 1 152 ? 29.554 30.582 17.539 1.00 42.96 596 LEU A N 1
ATOM 820 C CA . LEU A 1 152 ? 30.848 30.757 18.183 1.00 36.96 596 LEU A CA 1
ATOM 821 C C . LEU A 1 152 ? 30.976 32.153 18.776 1.00 42.09 596 LEU A C 1
ATOM 822 O O . LEU A 1 152 ? 31.558 32.323 19.857 1.00 44.44 596 LEU A O 1
ATOM 827 N N . ILE A 1 153 ? 30.438 33.163 18.087 1.00 37.99 597 ILE A N 1
ATOM 828 C CA . ILE A 1 153 ? 30.448 34.521 18.625 1.00 42.72 597 ILE A CA 1
ATOM 829 C C . ILE A 1 153 ? 29.605 34.587 19.889 1.00 46.15 597 ILE A C 1
ATOM 830 O O . ILE A 1 153 ? 30.064 35.035 20.943 1.00 47.74 597 ILE A O 1
ATOM 835 N N . GLU A 1 154 ? 28.359 34.125 19.803 1.00 47.04 598 GLU A N 1
ATOM 836 C CA . GLU A 1 154 ? 27.432 34.312 20.911 1.00 45.92 598 GLU A CA 1
ATOM 837 C C . GLU A 1 154 ? 27.743 33.366 22.065 1.00 48.10 598 GLU A C 1
ATOM 838 O O . GLU A 1 154 ? 27.857 33.801 23.213 1.00 43.10 598 GLU A O 1
ATOM 844 N N . LYS A 1 155 ? 27.885 32.068 21.784 1.00 50.94 599 LYS A N 1
ATOM 845 C CA . LYS A 1 155 ? 27.975 31.089 22.864 1.00 47.61 599 LYS A CA 1
ATOM 846 C C . LYS A 1 155 ? 29.387 30.974 23.418 1.00 51.04 599 LYS A C 1
ATOM 847 O O . LYS A 1 155 ? 29.566 30.788 24.626 1.00 52.26 599 LYS A O 1
ATOM 853 N N . LYS A 1 156 ? 30.395 31.054 22.555 1.00 45.72 600 LYS A N 1
ATOM 854 C CA . LYS A 1 156 ? 31.779 30.828 22.945 1.00 41.43 600 LYS A CA 1
ATOM 855 C C . LYS A 1 156 ? 32.577 32.116 23.047 1.00 41.36 600 LYS A C 1
ATOM 856 O O . LYS A 1 156 ? 33.781 32.063 23.310 1.00 43.22 600 LYS A O 1
ATOM 862 N N . HIS A 1 157 ? 31.944 33.266 22.826 1.00 42.37 601 HIS A N 1
ATOM 863 C CA . HIS A 1 157 ? 32.605 34.564 22.918 1.00 43.27 601 HIS A CA 1
ATOM 864 C C . HIS A 1 157 ? 33.835 34.648 22.020 1.00 45.26 601 HIS A C 1
ATOM 865 O O . HIS A 1 157 ? 34.799 35.347 22.336 1.00 41.37 601 HIS A O 1
ATOM 872 N N . GLN A 1 158 ? 33.805 33.935 20.891 1.00 41.98 602 GLN A N 1
ATOM 873 C CA . GLN A 1 158 ? 34.853 34.033 19.877 1.00 40.29 602 GLN A CA 1
ATOM 874 C C . GLN A 1 158 ? 34.438 35.134 18.907 1.00 40.45 602 GLN A C 1
ATOM 875 O O . GLN A 1 158 ? 33.750 34.895 17.913 1.00 42.77 602 GLN A O 1
ATOM 881 N N . GLN A 1 159 ? 34.864 36.362 19.215 1.00 41.52 603 GLN A N 1
ATOM 882 C CA . GLN A 1 159 ? 34.477 37.530 18.433 1.00 51.36 603 GLN A CA 1
ATOM 883 C C . GLN A 1 159 ? 35.021 37.477 17.009 1.00 53.05 603 GLN A C 1
ATOM 884 O O . GLN A 1 159 ? 34.395 38.017 16.092 1.00 51.42 603 GLN A O 1
ATOM 890 N N . GLY A 1 160 ? 36.175 36.848 16.806 1.00 53.02 604 GLY A N 1
ATOM 891 C CA . GLY A 1 160 ? 36.785 36.778 15.491 1.00 53.04 604 GLY A CA 1
ATOM 892 C C . GLY A 1 160 ? 38.279 37.027 15.537 1.00 55.04 604 GLY A C 1
ATOM 893 O O . GLY A 1 160 ? 38.894 36.885 16.593 1.00 61.60 604 GLY A O 1
ATOM 894 N N . PRO A 1 161 ? 38.870 37.423 14.398 1.00 49.97 605 PRO A N 1
ATOM 895 C CA . PRO A 1 161 ? 38.179 37.639 13.120 1.00 41.99 605 PRO A CA 1
ATOM 896 C C . PRO A 1 161 ? 38.007 36.362 12.288 1.00 43.96 605 PRO A C 1
ATOM 897 O O . PRO A 1 161 ? 38.799 35.425 12.419 1.00 41.43 605 PRO A O 1
ATOM 901 N N . TYR A 1 162 ? 36.980 36.332 11.442 1.00 37.54 606 TYR A N 1
ATOM 902 C CA . TYR A 1 162 ? 36.649 35.177 10.613 1.00 31.49 606 TYR A CA 1
ATOM 903 C C . TYR A 1 162 ? 37.014 35.482 9.169 1.00 36.57 606 TYR A C 1
ATOM 904 O O . TYR A 1 162 ? 36.576 36.503 8.627 1.00 40.23 606 TYR A O 1
ATOM 913 N N . LEU A 1 163 ? 37.801 34.606 8.543 1.00 32.93 607 LEU A N 1
ATOM 914 C CA . LEU A 1 163 ? 38.205 34.793 7.156 1.00 34.69 607 LEU A CA 1
ATOM 915 C C . LEU A 1 163 ? 37.367 33.882 6.269 1.00 39.02 607 LEU A C 1
ATOM 916 O O . LEU A 1 163 ? 37.458 32.652 6.383 1.00 38.94 607 LEU A O 1
ATOM 921 N N . VAL A 1 164 ? 36.578 34.480 5.370 1.00 37.10 608 VAL A N 1
ATOM 922 C CA . VAL A 1 164 ? 35.649 33.739 4.513 1.00 39.07 608 VAL A CA 1
ATOM 923 C C . VAL A 1 164 ? 36.034 33.992 3.055 1.00 38.65 608 VAL A C 1
ATOM 924 O O . VAL A 1 164 ? 35.881 35.112 2.540 1.00 41.29 608 VAL A O 1
ATOM 928 N N . ILE A 1 165 ? 36.512 32.951 2.378 1.00 38.18 609 ILE A N 1
ATOM 929 C CA . ILE A 1 165 ? 37.068 33.044 1.030 1.00 38.18 609 ILE A CA 1
ATOM 930 C C . ILE A 1 165 ? 36.123 32.288 0.106 1.00 45.95 609 ILE A C 1
ATOM 931 O O . ILE A 1 165 ? 35.914 31.078 0.294 1.00 47.09 609 ILE A O 1
ATOM 936 N N . VAL A 1 166 ? 35.567 32.973 -0.888 1.00 41.14 610 VAL A N 1
ATOM 937 C CA . VAL A 1 166 ? 34.446 32.442 -1.658 1.00 46.22 610 VAL A CA 1
ATOM 938 C C . VAL A 1 166 ? 34.698 32.689 -3.144 1.00 48.68 610 VAL A C 1
ATOM 939 O O . VAL A 1 166 ? 35.425 33.627 -3.516 1.00 50.32 610 VAL A O 1
ATOM 943 N N . PRO A 1 167 ? 34.097 31.882 -4.017 1.00 45.93 611 PRO A N 1
ATOM 944 C CA . PRO A 1 167 ? 34.185 32.163 -5.458 1.00 48.42 611 PRO A CA 1
ATOM 945 C C . PRO A 1 167 ? 33.607 33.538 -5.763 1.00 49.10 611 PRO A C 1
ATOM 946 O O . PRO A 1 167 ? 32.558 33.912 -5.236 1.00 48.59 611 PRO A O 1
ATOM 950 N N . LEU A 1 168 ? 34.309 34.293 -6.615 1.00 52.31 612 LEU A N 1
ATOM 951 C CA . LEU A 1 168 ? 33.850 35.630 -6.983 1.00 53.58 612 LEU A CA 1
ATOM 952 C C . LEU A 1 168 ? 32.393 35.629 -7.428 1.00 57.97 612 LEU A C 1
ATOM 953 O O . LEU A 1 168 ? 31.656 36.584 -7.155 1.00 61.20 612 LEU A O 1
ATOM 958 N N . SER A 1 169 ? 31.953 34.559 -8.093 1.00 57.51 613 SER A N 1
ATOM 959 C CA . SER A 1 169 ? 30.597 34.518 -8.622 1.00 63.03 613 SER A CA 1
ATOM 960 C C . SER A 1 169 ? 29.538 34.374 -7.537 1.00 58.95 613 SER A C 1
ATOM 961 O O . SER A 1 169 ? 28.358 34.566 -7.837 1.00 61.55 613 SER A O 1
ATOM 964 N N . THR A 1 170 ? 29.920 34.040 -6.299 1.00 56.25 614 THR A N 1
ATOM 965 C CA . THR A 1 170 ? 28.974 33.914 -5.195 1.00 54.68 614 THR A CA 1
ATOM 966 C C . THR A 1 170 ? 29.184 34.956 -4.105 1.00 51.22 614 THR A C 1
ATOM 967 O O . THR A 1 170 ? 28.433 34.960 -3.124 1.00 55.05 614 THR A O 1
ATOM 971 N N . LEU A 1 171 ? 30.187 35.825 -4.247 1.00 53.79 615 LEU A N 1
ATOM 972 C CA . LEU A 1 171 ? 30.509 36.829 -3.238 1.00 55.01 615 LEU A CA 1
ATOM 973 C C . LEU A 1 171 ? 29.283 37.659 -2.868 1.00 54.19 615 LEU A C 1
ATOM 974 O O . LEU A 1 171 ? 28.930 37.785 -1.689 1.00 50.71 615 LEU A O 1
ATOM 979 N N . THR A 1 172 ? 28.629 38.238 -3.880 1.00 53.30 616 THR A N 1
ATOM 980 C CA . THR A 1 172 ? 27.436 39.055 -3.663 1.00 54.90 616 THR A CA 1
ATOM 981 C C . THR A 1 172 ? 26.355 38.287 -2.914 1.00 53.82 616 THR A C 1
ATOM 982 O O . THR A 1 172 ? 25.679 38.839 -2.037 1.00 54.68 616 THR A O 1
ATOM 986 N N . ASN A 1 173 ? 26.172 37.009 -3.251 1.00 50.61 617 ASN A N 1
ATOM 987 C CA . ASN A 1 173 ? 25.215 36.188 -2.523 1.00 59.21 617 ASN A CA 1
ATOM 988 C C . ASN A 1 173 ? 25.618 36.054 -1.059 1.00 55.71 617 ASN A C 1
ATOM 989 O O . ASN A 1 173 ? 24.802 36.283 -0.161 1.00 54.09 617 ASN A O 1
ATOM 994 N N . TRP A 1 174 ? 26.883 35.693 -0.805 1.00 52.33 618 TRP A N 1
ATOM 995 C CA . TRP A 1 174 ? 27.389 35.589 0.565 1.00 54.36 618 TRP A CA 1
ATOM 996 C C . TRP A 1 174 ? 27.152 36.877 1.339 1.00 55.13 618 TRP A C 1
ATOM 997 O O . TRP A 1 174 ? 26.621 36.861 2.454 1.00 58.91 618 TRP A O 1
ATOM 1008 N N . ASN A 1 175 ? 27.569 38.004 0.762 1.00 53.68 619 ASN A N 1
ATOM 1009 C CA . ASN A 1 175 ? 27.372 39.287 1.418 1.00 53.88 619 ASN A CA 1
ATOM 1010 C C . ASN A 1 175 ? 25.914 39.478 1.790 1.00 56.11 619 ASN A C 1
ATOM 1011 O O . ASN A 1 175 ? 25.596 39.935 2.893 1.00 52.62 619 ASN A O 1
ATOM 1016 N N . LEU A 1 176 ? 25.011 39.090 0.889 1.00 53.81 620 LEU A N 1
ATOM 1017 C CA . LEU A 1 176 ? 23.588 39.276 1.126 1.00 54.85 620 LEU A CA 1
ATOM 1018 C C . LEU A 1 176 ? 23.084 38.356 2.229 1.00 53.76 620 LEU A C 1
ATOM 1019 O O . LEU A 1 176 ? 22.259 38.767 3.055 1.00 53.33 620 LEU A O 1
ATOM 1024 N N . GLU A 1 177 ? 23.558 37.108 2.262 1.00 52.04 621 GLU A N 1
ATOM 1025 C CA . GLU A 1 177 ? 23.125 36.203 3.323 1.00 61.12 621 GLU A CA 1
ATOM 1026 C C . GLU A 1 177 ? 23.613 36.669 4.693 1.00 57.90 621 GLU A C 1
ATOM 1027 O O . GLU A 1 177 ? 22.921 36.465 5.699 1.00 57.33 621 GLU A O 1
ATOM 1033 N N . PHE A 1 178 ? 24.788 37.304 4.754 1.00 50.95 622 PHE A N 1
ATOM 1034 C CA . PHE A 1 178 ? 25.279 37.833 6.028 1.00 49.80 622 PHE A CA 1
ATOM 1035 C C . PHE A 1 178 ? 24.428 39.001 6.498 1.00 58.05 622 PHE A C 1
ATOM 1036 O O . PHE A 1 178 ? 24.132 39.122 7.695 1.00 55.34 622 PHE A O 1
ATOM 1044 N N . ASP A 1 179 ? 24.011 39.863 5.565 1.00 62.59 623 ASP A N 1
ATOM 1045 C CA . ASP A 1 179 ? 23.166 40.993 5.932 1.00 66.96 623 ASP A CA 1
ATOM 1046 C C . ASP A 1 179 ? 21.795 40.536 6.407 1.00 68.44 623 ASP A C 1
ATOM 1047 O O . ASP A 1 179 ? 21.199 41.176 7.281 1.00 73.09 623 ASP A O 1
ATOM 1052 N N . LYS A 1 180 ? 21.287 39.432 5.860 1.00 67.56 624 LYS A N 1
ATOM 1053 C CA . LYS A 1 180 ? 19.963 38.959 6.251 1.00 69.50 624 LYS A CA 1
ATOM 1054 C C . LYS A 1 180 ? 20.032 38.142 7.531 1.00 63.55 624 LYS A C 1
ATOM 1055 O O . LYS A 1 180 ? 19.234 38.347 8.450 1.00 67.52 624 LYS A O 1
ATOM 1061 N N . TRP A 1 181 ? 20.982 37.213 7.606 1.00 58.60 625 TRP A N 1
ATOM 1062 C CA . TRP A 1 181 ? 21.006 36.247 8.696 1.00 64.59 625 TRP A CA 1
ATOM 1063 C C . TRP A 1 181 ? 21.771 36.718 9.923 1.00 61.06 625 TRP A C 1
ATOM 1064 O O . TRP A 1 181 ? 21.473 36.260 11.032 1.00 54.92 625 TRP A O 1
ATOM 1075 N N . ALA A 1 182 ? 22.747 37.612 9.768 1.00 62.74 626 ALA A N 1
ATOM 1076 C CA . ALA A 1 182 ? 23.606 38.023 10.882 1.00 56.28 626 ALA A CA 1
ATOM 1077 C C . ALA A 1 182 ? 23.940 39.505 10.768 1.00 50.07 626 ALA A C 1
ATOM 1078 O O . ALA A 1 182 ? 25.107 39.884 10.646 1.00 49.06 626 ALA A O 1
ATOM 1080 N N . PRO A 1 183 ? 22.930 40.379 10.824 1.00 54.26 627 PRO A N 1
ATOM 1081 C CA . PRO A 1 183 ? 23.204 41.815 10.644 1.00 59.12 627 PRO A CA 1
ATOM 1082 C C . PRO A 1 183 ? 24.086 42.394 11.728 1.00 65.41 627 PRO A C 1
ATOM 1083 O O . PRO A 1 183 ? 24.801 43.372 11.479 1.00 72.74 627 PRO A O 1
ATOM 1087 N N . SER A 1 184 ? 24.054 41.820 12.932 1.00 60.97 628 SER A N 1
ATOM 1088 C CA . SER A 1 184 ? 24.846 42.350 14.031 1.00 62.27 628 SER A CA 1
ATOM 1089 C C . SER A 1 184 ? 26.322 42.007 13.914 1.00 62.90 628 SER A C 1
ATOM 1090 O O . SER A 1 184 ? 27.124 42.551 14.680 1.00 64.98 628 SER A O 1
ATOM 1093 N N . VAL A 1 185 ? 26.700 41.140 12.981 1.00 60.26 629 VAL A N 1
ATOM 1094 C CA . VAL A 1 185 ? 28.086 40.707 12.839 1.00 58.37 629 VAL A CA 1
ATOM 1095 C C . VAL A 1 185 ? 28.795 41.670 11.892 1.00 59.45 629 VAL A C 1
ATOM 1096 O O . VAL A 1 185 ? 28.478 41.732 10.702 1.00 62.50 629 VAL A O 1
ATOM 1100 N N . ALA A 1 186 ? 29.759 42.421 12.427 1.00 52.71 630 ALA A N 1
ATOM 1101 C CA . ALA A 1 186 ? 30.477 43.415 11.635 1.00 51.48 630 ALA A CA 1
ATOM 1102 C C . ALA A 1 186 ? 31.229 42.741 10.495 1.00 51.82 630 ALA A C 1
ATOM 1103 O O . ALA A 1 186 ? 31.988 41.792 10.711 1.00 51.01 630 ALA A O 1
ATOM 1105 N N . LYS A 1 187 ? 31.032 43.241 9.279 1.00 52.76 631 LYS A N 1
ATOM 1106 C CA . LYS A 1 187 ? 31.515 42.551 8.095 1.00 52.39 631 LYS A CA 1
ATOM 1107 C C . LYS A 1 187 ? 32.248 43.513 7.175 1.00 54.94 631 LYS A C 1
ATOM 1108 O O . LYS A 1 187 ? 31.802 44.646 6.973 1.00 58.01 631 LYS A O 1
ATOM 1114 N N . VAL A 1 188 ? 33.364 43.055 6.609 1.00 53.51 632 VAL A N 1
ATOM 1115 C CA . VAL A 1 188 ? 34.090 43.805 5.587 1.00 55.62 632 VAL A CA 1
ATOM 1116 C C . VAL A 1 188 ? 34.154 42.962 4.319 1.00 49.82 632 VAL A C 1
ATOM 1117 O O . VAL A 1 188 ? 34.641 41.824 4.351 1.00 46.26 632 VAL A O 1
ATOM 1121 N N . VAL A 1 189 ? 33.692 43.522 3.201 1.00 49.80 633 VAL A N 1
ATOM 1122 C CA . VAL A 1 189 ? 33.811 42.885 1.893 1.00 53.76 633 VAL A CA 1
ATOM 1123 C C . VAL A 1 189 ? 35.040 43.457 1.196 1.00 56.05 633 VAL A C 1
ATOM 1124 O O . VAL A 1 189 ? 35.067 44.639 0.836 1.00 61.83 633 VAL A O 1
ATOM 1128 N N . TYR A 1 190 ? 36.053 42.622 0.994 1.00 56.09 634 TYR A N 1
ATOM 1129 C CA . TYR A 1 190 ? 37.349 43.056 0.473 1.00 59.09 634 TYR A CA 1
ATOM 1130 C C . TYR A 1 190 ? 37.457 42.666 -0.997 1.00 55.64 634 TYR A C 1
ATOM 1131 O O . TYR A 1 190 ? 37.865 41.546 -1.323 1.00 55.16 634 TYR A O 1
ATOM 1140 N N . LYS A 1 191 ? 37.126 43.605 -1.882 1.00 72.30 635 LYS A N 1
ATOM 1141 C CA . LYS A 1 191 ? 37.095 43.351 -3.317 1.00 77.18 635 LYS A CA 1
ATOM 1142 C C . LYS A 1 191 ? 37.335 44.663 -4.049 1.00 83.33 635 LYS A C 1
ATOM 1143 O O . LYS A 1 191 ? 37.481 45.723 -3.435 1.00 89.19 635 LYS A O 1
ATOM 1149 N N . GLY A 1 192 ? 37.371 44.588 -5.375 1.00 82.50 636 GLY A N 1
ATOM 1150 C CA . GLY A 1 192 ? 37.363 45.773 -6.195 1.00 87.60 636 GLY A CA 1
ATOM 1151 C C . GLY A 1 192 ? 38.735 46.289 -6.572 1.00 90.36 636 GLY A C 1
ATOM 1152 O O . GLY A 1 192 ? 39.750 45.595 -6.453 1.00 88.68 636 GLY A O 1
ATOM 1153 N N . PRO A 1 193 ? 38.779 47.532 -7.046 1.00 96.36 637 PRO A N 1
ATOM 1154 C CA . PRO A 1 193 ? 40.038 48.115 -7.526 1.00 99.98 637 PRO A CA 1
ATOM 1155 C C . PRO A 1 193 ? 40.927 48.544 -6.374 1.00 102.26 637 PRO A C 1
ATOM 1156 O O . PRO A 1 193 ? 40.444 48.771 -5.253 1.00 101.68 637 PRO A O 1
ATOM 1160 N N . PRO A 1 194 ? 42.237 48.669 -6.615 1.00 108.68 638 PRO A N 1
ATOM 1161 C CA . PRO A 1 194 ? 43.170 49.013 -5.528 1.00 109.28 638 PRO A CA 1
ATOM 1162 C C . PRO A 1 194 ? 42.792 50.255 -4.737 1.00 108.08 638 PRO A C 1
ATOM 1163 O O . PRO A 1 194 ? 43.058 50.307 -3.529 1.00 101.11 638 PRO A O 1
ATOM 1167 N N . ASN A 1 195 ? 42.179 51.259 -5.368 1.00 113.26 639 ASN A N 1
ATOM 1168 C CA . ASN A 1 195 ? 41.769 52.440 -4.618 1.00 117.02 639 ASN A CA 1
ATOM 1169 C C . ASN A 1 195 ? 40.520 52.200 -3.784 1.00 114.45 639 ASN A C 1
ATOM 1170 O O . ASN A 1 195 ? 40.272 52.951 -2.835 1.00 118.07 639 ASN A O 1
ATOM 1175 N N . ALA A 1 196 ? 39.730 51.178 -4.112 1.00 107.82 640 ALA A N 1
ATOM 1176 C CA . ALA A 1 196 ? 38.625 50.805 -3.240 1.00 101.64 640 ALA A CA 1
ATOM 1177 C C . ALA A 1 196 ? 39.095 49.935 -2.084 1.00 96.22 640 ALA A C 1
ATOM 1178 O O . ALA A 1 196 ? 38.470 49.936 -1.017 1.00 96.18 640 ALA A O 1
ATOM 1180 N N . ARG A 1 197 ? 40.194 49.200 -2.270 1.00 92.50 641 ARG A N 1
ATOM 1181 C CA . ARG A 1 197 ? 40.724 48.356 -1.207 1.00 87.51 641 ARG A CA 1
ATOM 1182 C C . ARG A 1 197 ? 41.588 49.126 -0.216 1.00 88.80 641 ARG A C 1
ATOM 1183 O O . ARG A 1 197 ? 41.786 48.649 0.906 1.00 85.04 641 ARG A O 1
ATOM 1191 N N . LYS A 1 198 ? 42.111 50.295 -0.601 1.00 96.94 642 LYS A N 1
ATOM 1192 C CA . LYS A 1 198 ? 42.863 51.107 0.351 1.00 101.93 642 LYS A CA 1
ATOM 1193 C C . LYS A 1 198 ? 41.957 51.691 1.426 1.00 105.71 642 LYS A C 1
ATOM 1194 O O . LYS A 1 198 ? 42.378 51.828 2.581 1.00 106.22 642 LYS A O 1
ATOM 1200 N N . MET A 1 199 ? 40.717 52.042 1.068 1.00 109.00 643 MET A N 1
ATOM 1201 C CA . MET A 1 199 ? 39.764 52.538 2.054 1.00 110.19 643 MET A CA 1
ATOM 1202 C C . MET A 1 199 ? 39.420 51.484 3.093 1.00 102.77 643 MET A C 1
ATOM 1203 O O . MET A 1 199 ? 38.959 51.830 4.186 1.00 103.55 643 MET A O 1
ATOM 1208 N N . GLN A 1 200 ? 39.629 50.207 2.771 1.00 96.00 644 GLN A N 1
ATOM 1209 C CA . GLN A 1 200 ? 39.396 49.132 3.725 1.00 90.99 644 GLN A CA 1
ATOM 1210 C C . GLN A 1 200 ? 40.577 48.934 4.664 1.00 89.06 644 GLN A C 1
ATOM 1211 O O . GLN A 1 200 ? 40.385 48.523 5.813 1.00 85.54 644 GLN A O 1
ATOM 1217 N N . GLN A 1 201 ? 41.793 49.220 4.192 1.00 90.51 645 GLN A N 1
ATOM 1218 C CA . GLN A 1 201 ? 42.990 48.820 4.924 1.00 88.65 645 GLN A CA 1
ATOM 1219 C C . GLN A 1 201 ? 43.040 49.433 6.316 1.00 86.94 645 GLN A C 1
ATOM 1220 O O . GLN A 1 201 ? 43.521 48.788 7.254 1.00 81.58 645 GLN A O 1
ATOM 1226 N N . GLU A 1 202 ? 42.527 50.654 6.481 1.00 93.12 646 GLU A N 1
ATOM 1227 C CA . GLU A 1 202 ? 42.511 51.270 7.805 1.00 97.86 646 GLU A CA 1
ATOM 1228 C C . GLU A 1 202 ? 41.629 50.481 8.766 1.00 93.10 646 GLU A C 1
ATOM 1229 O O . GLU A 1 202 ? 42.076 50.077 9.847 1.00 92.87 646 GLU A O 1
ATOM 1235 N N . LYS A 1 203 ? 40.370 50.253 8.383 1.00 87.90 647 LYS A N 1
ATOM 1236 C CA . LYS A 1 203 ? 39.462 49.462 9.209 1.00 81.35 647 LYS A CA 1
ATOM 1237 C C . LYS A 1 203 ? 40.000 48.053 9.435 1.00 75.86 647 LYS A C 1
ATOM 1238 O O . LYS A 1 203 ? 39.856 47.491 10.528 1.00 76.20 647 LYS A O 1
ATOM 1244 N N . ILE A 1 204 ? 40.635 47.473 8.413 1.00 74.10 648 ILE A N 1
ATOM 1245 C CA . ILE A 1 204 ? 41.159 46.115 8.519 1.00 71.96 648 ILE A CA 1
ATOM 1246 C C . ILE A 1 204 ? 42.354 46.070 9.465 1.00 79.66 648 ILE A C 1
ATOM 1247 O O . ILE A 1 204 ? 42.446 45.191 10.329 1.00 80.60 648 ILE A O 1
ATOM 1252 N N . ARG A 1 205 ? 43.291 47.012 9.308 1.00 87.34 649 ARG A N 1
ATOM 1253 C CA . ARG A 1 205 ? 44.490 47.014 10.145 1.00 91.01 649 ARG A CA 1
ATOM 1254 C C . ARG A 1 205 ? 44.139 47.157 11.620 1.00 93.29 649 ARG A C 1
ATOM 1255 O O . ARG A 1 205 ? 44.711 46.466 12.470 1.00 92.95 649 ARG A O 1
ATOM 1263 N N . GLN A 1 206 ? 43.199 48.047 11.942 1.00 95.57 650 GLN A N 1
ATOM 1264 C CA . GLN A 1 206 ? 42.779 48.239 13.325 1.00 95.96 650 GLN A CA 1
ATOM 1265 C C . GLN A 1 206 ? 42.012 47.048 13.888 1.00 89.46 650 GLN A C 1
ATOM 1266 O O . GLN A 1 206 ? 41.789 46.998 15.102 1.00 92.39 650 GLN A O 1
ATOM 1272 N N . GLY A 1 207 ? 41.601 46.101 13.047 1.00 83.28 651 GLY A N 1
ATOM 1273 C CA . GLY A 1 207 ? 40.853 44.950 13.506 1.00 78.63 651 GLY A CA 1
ATOM 1274 C C . GLY A 1 207 ? 39.411 45.225 13.859 1.00 79.93 651 GLY A C 1
ATOM 1275 O O . GLY A 1 207 ? 38.770 44.374 14.483 1.00 79.70 651 GLY A O 1
ATOM 1276 N N . LYS A 1 208 ? 38.874 46.381 13.473 1.00 83.89 652 LYS A N 1
ATOM 1277 C CA . LYS A 1 208 ? 37.491 46.740 13.785 1.00 82.80 652 LYS A CA 1
ATOM 1278 C C . LYS A 1 208 ? 36.548 46.101 12.761 1.00 78.23 652 LYS A C 1
ATOM 1279 O O . LYS A 1 208 ? 35.897 46.761 11.946 1.00 82.50 652 LYS A O 1
ATOM 1285 N N . PHE A 1 209 ? 36.494 44.774 12.819 1.00 65.14 653 PHE A N 1
ATOM 1286 C CA . PHE A 1 209 ? 35.585 43.944 12.040 1.00 55.42 653 PHE A CA 1
ATOM 1287 C C . PHE A 1 209 ? 35.617 42.559 12.664 1.00 52.13 653 PHE A C 1
ATOM 1288 O O . PHE A 1 209 ? 36.526 42.234 13.433 1.00 57.18 653 PHE A O 1
ATOM 1296 N N . GLN A 1 210 ? 34.630 41.743 12.314 1.00 48.93 654 GLN A N 1
ATOM 1297 C CA . GLN A 1 210 ? 34.598 40.352 12.742 1.00 45.24 654 GLN A CA 1
ATOM 1298 C C . GLN A 1 210 ? 34.667 39.360 11.598 1.00 45.95 654 GLN A C 1
ATOM 1299 O O . GLN A 1 210 ? 35.234 38.277 11.778 1.00 46.17 654 GLN A O 1
ATOM 1305 N N . VAL A 1 211 ? 34.092 39.687 10.440 1.00 44.34 655 VAL A N 1
ATOM 1306 C CA . VAL A 1 211 ? 34.129 38.837 9.255 1.00 42.70 655 VAL A CA 1
ATOM 1307 C C . VAL A 1 211 ? 34.735 39.631 8.106 1.00 43.70 655 VAL A C 1
ATOM 1308 O O . VAL A 1 211 ? 34.270 40.733 7.788 1.00 49.14 655 VAL A O 1
ATOM 1312 N N . LEU A 1 212 ? 35.769 39.073 7.488 1.00 41.83 656 LEU A N 1
ATOM 1313 C CA . LEU A 1 212 ? 36.303 39.594 6.241 1.00 45.89 656 LEU A CA 1
ATOM 1314 C C . LEU A 1 212 ? 35.918 38.626 5.130 1.00 46.41 656 LEU A C 1
ATOM 1315 O O . LEU A 1 212 ? 36.339 37.463 5.140 1.00 44.94 656 LEU A O 1
ATOM 1320 N N . LEU A 1 213 ? 35.093 39.101 4.201 1.00 44.19 657 LEU A N 1
ATOM 1321 C CA . LEU A 1 213 ? 34.610 38.317 3.070 1.00 41.34 657 LEU A CA 1
ATOM 1322 C C . LEU A 1 213 ? 35.402 38.728 1.832 1.00 54.29 657 LEU A C 1
ATOM 1323 O O . LEU A 1 213 ? 35.401 39.907 1.455 1.00 57.51 657 LEU A O 1
ATOM 1328 N N . THR A 1 214 ? 36.093 37.771 1.214 1.00 48.36 658 THR A N 1
ATOM 1329 C CA . THR A 1 214 ? 36.912 38.084 0.046 1.00 49.49 658 THR A CA 1
ATOM 1330 C C . THR A 1 214 ? 36.967 36.869 -0.881 1.00 53.13 658 THR A C 1
ATOM 1331 O O . THR A 1 214 ? 36.251 35.879 -0.689 1.00 52.37 658 THR A O 1
ATOM 1335 N N . THR A 1 215 ? 37.813 36.959 -1.904 1.00 54.49 659 THR A N 1
ATOM 1336 C CA . THR A 1 215 ? 37.998 35.906 -2.890 1.00 57.15 659 THR A CA 1
ATOM 1337 C C . THR A 1 215 ? 39.453 35.465 -2.922 1.00 59.16 659 THR A C 1
ATOM 1338 O O . THR A 1 215 ? 40.341 36.129 -2.377 1.00 56.44 659 THR A O 1
ATOM 1342 N N . TYR A 1 216 ? 39.676 34.332 -3.601 1.00 60.86 660 TYR A N 1
ATOM 1343 C CA . TYR A 1 216 ? 41.008 33.736 -3.674 1.00 64.00 660 TYR A CA 1
ATOM 1344 C C . TYR A 1 216 ? 42.022 34.738 -4.196 1.00 67.39 660 TYR A C 1
ATOM 1345 O O . TYR A 1 216 ? 43.175 34.769 -3.750 1.00 65.12 660 TYR A O 1
ATOM 1354 N N . GLU A 1 217 ? 41.590 35.571 -5.142 1.00 68.15 661 GLU A N 1
ATOM 1355 C CA . GLU A 1 217 ? 42.472 36.518 -5.808 1.00 67.98 661 GLU A CA 1
ATOM 1356 C C . GLU A 1 217 ? 43.148 37.455 -4.814 1.00 63.28 661 GLU A C 1
ATOM 1357 O O . GLU A 1 217 ? 44.366 37.657 -4.864 1.00 61.79 661 GLU A O 1
ATOM 1363 N N . TYR A 1 218 ? 42.374 38.047 -3.904 1.00 58.11 662 TYR A N 1
ATOM 1364 C CA . TYR A 1 218 ? 42.950 39.027 -2.993 1.00 56.64 662 TYR A CA 1
ATOM 1365 C C . TYR A 1 218 ? 43.700 38.371 -1.843 1.00 55.86 662 TYR A C 1
ATOM 1366 O O . TYR A 1 218 ? 44.611 38.986 -1.272 1.00 54.18 662 TYR A O 1
ATOM 1375 N N . ILE A 1 219 ? 43.336 37.135 -1.490 1.00 56.06 663 ILE A N 1
ATOM 1376 C CA . ILE A 1 219 ? 44.152 36.362 -0.556 1.00 50.42 663 ILE A CA 1
ATOM 1377 C C . ILE A 1 219 ? 45.588 36.309 -1.049 1.00 53.57 663 ILE A C 1
ATOM 1378 O O . ILE A 1 219 ? 46.540 36.467 -0.276 1.00 54.87 663 ILE A O 1
ATOM 1383 N N . ILE A 1 220 ? 45.760 36.109 -2.353 1.00 55.89 664 ILE A N 1
ATOM 1384 C CA . ILE A 1 220 ? 47.091 36.039 -2.947 1.00 59.11 664 ILE A CA 1
ATOM 1385 C C . ILE A 1 220 ? 47.671 37.436 -3.137 1.00 63.77 664 ILE A C 1
ATOM 1386 O O . ILE A 1 220 ? 48.764 37.743 -2.653 1.00 63.97 664 ILE A O 1
ATOM 1391 N N . LYS A 1 221 ? 46.938 38.305 -3.838 1.00 67.75 665 LYS A N 1
ATOM 1392 C CA . LYS A 1 221 ? 47.499 39.591 -4.249 1.00 76.40 665 LYS A CA 1
ATOM 1393 C C . LYS A 1 221 ? 47.771 40.499 -3.054 1.00 73.11 665 LYS A C 1
ATOM 1394 O O . LYS A 1 221 ? 48.785 41.207 -3.027 1.00 76.21 665 LYS A O 1
ATOM 1400 N N . ASP A 1 222 ? 46.884 40.495 -2.058 1.00 66.48 666 ASP A N 1
ATOM 1401 C CA . ASP A 1 222 ? 46.997 41.383 -0.907 1.00 66.07 666 ASP A CA 1
ATOM 1402 C C . ASP A 1 222 ? 47.439 40.636 0.348 1.00 65.88 666 ASP A C 1
ATOM 1403 O O . ASP A 1 222 ? 47.120 41.040 1.471 1.00 62.05 666 ASP A O 1
ATOM 1408 N N . ARG A 1 223 ? 48.179 39.546 0.167 1.00 65.77 667 ARG A N 1
ATOM 1409 C CA . ARG A 1 223 ? 48.712 38.802 1.304 1.00 65.42 667 ARG A CA 1
ATOM 1410 C C . ARG A 1 223 ? 49.522 39.651 2.282 1.00 65.23 667 ARG A C 1
ATOM 1411 O O . ARG A 1 223 ? 49.375 39.441 3.497 1.00 60.55 667 ARG A O 1
ATOM 1419 N N . PRO A 1 224 ? 50.374 40.594 1.853 1.00 65.86 668 PRO A N 1
ATOM 1420 C CA . PRO A 1 224 ? 51.099 41.408 2.844 1.00 68.58 668 PRO A CA 1
ATOM 1421 C C . PRO A 1 224 ? 50.200 42.126 3.835 1.00 69.82 668 PRO A C 1
ATOM 1422 O O . PRO A 1 224 ? 50.622 42.366 4.972 1.00 76.33 668 PRO A O 1
ATOM 1426 N N . LEU A 1 225 ? 48.974 42.476 3.446 1.00 66.18 669 LEU A N 1
ATOM 1427 C CA . LEU A 1 225 ? 48.036 43.114 4.363 1.00 64.15 669 LEU A CA 1
ATOM 1428 C C . LEU A 1 225 ? 47.225 42.092 5.152 1.00 63.51 669 LEU A C 1
ATOM 1429 O O . LEU A 1 225 ? 47.101 42.202 6.374 1.00 67.05 669 LEU A O 1
ATOM 1434 N N . LEU A 1 226 ? 46.683 41.085 4.468 1.00 61.16 670 LEU A N 1
ATOM 1435 C CA . LEU A 1 226 ? 45.753 40.161 5.105 1.00 55.77 670 LEU A CA 1
ATOM 1436 C C . LEU A 1 226 ? 46.453 39.120 5.967 1.00 53.22 670 LEU A C 1
ATOM 1437 O O . LEU A 1 226 ? 45.843 38.592 6.903 1.00 55.14 670 LEU A O 1
ATOM 1442 N N . SER A 1 227 ? 47.710 38.796 5.673 1.00 53.62 671 SER A N 1
ATOM 1443 C CA . SER A 1 227 ? 48.404 37.792 6.468 1.00 50.32 671 SER A CA 1
ATOM 1444 C C . SER A 1 227 ? 48.981 38.361 7.753 1.00 51.83 671 SER A C 1
ATOM 1445 O O . SER A 1 227 ? 49.479 37.591 8.582 1.00 54.69 671 SER A O 1
ATOM 1448 N N . LYS A 1 228 ? 48.937 39.684 7.938 1.00 52.47 672 LYS A N 1
ATOM 1449 C CA . LYS A 1 228 ? 49.341 40.260 9.216 1.00 51.65 672 LYS A CA 1
ATOM 1450 C C . LYS A 1 228 ? 48.310 40.000 10.304 1.00 53.14 672 LYS A C 1
ATOM 1451 O O . LYS A 1 228 ? 48.631 40.118 11.490 1.00 54.86 672 LYS A O 1
ATOM 1457 N N . ILE A 1 229 ? 47.091 39.635 9.925 1.00 51.95 673 ILE A N 1
ATOM 1458 C CA . ILE A 1 229 ? 46.011 39.445 10.883 1.00 53.13 673 ILE A CA 1
ATOM 1459 C C . ILE A 1 229 ? 46.084 38.045 11.471 1.00 48.36 673 ILE A C 1
ATOM 1460 O O . ILE A 1 229 ? 46.277 37.058 10.748 1.00 47.51 673 ILE A O 1
ATOM 1465 N N . LYS A 1 230 ? 45.929 37.960 12.792 1.00 40.73 674 LYS A N 1
ATOM 1466 C CA . LYS A 1 230 ? 45.812 36.683 13.493 1.00 45.30 674 LYS A CA 1
ATOM 1467 C C . LYS A 1 230 ? 44.369 36.198 13.387 1.00 47.76 674 LYS A C 1
ATOM 1468 O O . LYS A 1 230 ? 43.510 36.585 14.184 1.00 55.48 674 LYS A O 1
ATOM 1474 N N . TRP A 1 231 ? 44.101 35.334 12.410 1.00 40.47 675 TRP A N 1
ATOM 1475 C CA . TRP A 1 231 ? 42.742 34.876 12.156 1.00 42.21 675 TRP A CA 1
ATOM 1476 C C . TRP A 1 231 ? 42.308 33.818 13.161 1.00 38.95 675 TRP A C 1
ATOM 1477 O O . TRP A 1 231 ? 43.075 32.922 13.520 1.00 38.07 675 TRP A O 1
ATOM 1488 N N . PHE A 1 232 ? 41.058 33.922 13.606 1.00 39.44 676 PHE A N 1
ATOM 1489 C CA . PHE A 1 232 ? 40.468 32.855 14.404 1.00 37.33 676 PHE A CA 1
ATOM 1490 C C . PHE A 1 232 ? 40.021 31.694 13.524 1.00 41.32 676 PHE A C 1
ATOM 1491 O O . PHE A 1 232 ? 40.314 30.532 13.825 1.00 43.42 676 PHE A O 1
ATOM 1499 N N . HIS A 1 233 ? 39.311 31.988 12.430 1.00 35.82 677 HIS A N 1
ATOM 1500 C CA . HIS A 1 233 ? 38.724 30.952 11.595 1.00 33.82 677 HIS A CA 1
ATOM 1501 C C . HIS A 1 233 ? 38.940 31.298 10.126 1.00 40.44 677 HIS A C 1
ATOM 1502 O O . HIS A 1 233 ? 38.848 32.466 9.732 1.00 34.96 677 HIS A O 1
ATOM 1509 N N . MET A 1 234 ? 39.225 30.284 9.316 1.00 40.08 678 MET A N 1
ATOM 1510 C CA . MET A 1 234 ? 39.367 30.460 7.873 1.00 41.84 678 MET A CA 1
ATOM 1511 C C . MET A 1 234 ? 38.442 29.465 7.192 1.00 41.19 678 MET A C 1
ATOM 1512 O O . MET A 1 234 ? 38.633 28.249 7.315 1.00 41.41 678 MET A O 1
ATOM 1517 N N . ILE A 1 235 ? 37.443 29.983 6.482 1.00 38.15 679 ILE A N 1
ATOM 1518 C CA . ILE A 1 235 ? 36.461 29.165 5.782 1.00 43.92 679 ILE A CA 1
ATOM 1519 C C . ILE A 1 235 ? 36.646 29.386 4.291 1.00 44.89 679 ILE A C 1
ATOM 1520 O O . ILE A 1 235 ? 36.586 30.526 3.814 1.00 44.37 679 ILE A O 1
ATOM 1525 N N . ILE A 1 236 ? 36.858 28.302 3.555 1.00 44.22 680 ILE A N 1
ATOM 1526 C CA . ILE A 1 236 ? 37.052 28.356 2.112 1.00 42.67 680 ILE A CA 1
ATOM 1527 C C . ILE A 1 236 ? 35.881 27.647 1.450 1.00 43.76 680 ILE A C 1
ATOM 1528 O O . ILE A 1 236 ? 35.730 26.424 1.567 1.00 46.42 680 ILE A O 1
ATOM 1533 N N . ASP A 1 237 ? 35.060 28.416 0.744 1.00 44.92 681 ASP A N 1
ATOM 1534 C CA . ASP A 1 237 ? 33.972 27.870 -0.054 1.00 48.82 681 ASP A CA 1
ATOM 1535 C C . ASP A 1 237 ? 34.522 27.573 -1.444 1.00 52.58 681 ASP A C 1
ATOM 1536 O O . ASP A 1 237 ? 34.837 28.494 -2.202 1.00 57.60 681 ASP A O 1
ATOM 1541 N N . GLU A 1 238 ? 34.651 26.290 -1.773 1.00 55.03 682 GLU A N 1
ATOM 1542 C CA . GLU A 1 238 ? 35.136 25.874 -3.082 1.00 71.31 682 GLU A CA 1
ATOM 1543 C C . GLU A 1 238 ? 34.011 25.687 -4.091 1.00 75.25 682 GLU A C 1
ATOM 1544 O O . GLU A 1 238 ? 34.226 25.056 -5.132 1.00 81.05 682 GLU A O 1
ATOM 1550 N N . GLY A 1 239 ? 32.824 26.224 -3.808 1.00 77.94 683 GLY A N 1
ATOM 1551 C CA . GLY A 1 239 ? 31.652 25.999 -4.628 1.00 81.51 683 GLY A CA 1
ATOM 1552 C C . GLY A 1 239 ? 31.331 24.513 -4.695 1.00 89.75 683 GLY A C 1
ATOM 1553 O O . GLY A 1 239 ? 31.769 23.704 -3.873 1.00 91.57 683 GLY A O 1
ATOM 1554 N N . HIS A 1 240 ? 30.528 24.160 -5.695 1.00 97.46 684 HIS A N 1
ATOM 1555 C CA . HIS A 1 240 ? 30.397 22.755 -6.052 1.00 105.41 684 HIS A CA 1
ATOM 1556 C C . HIS A 1 240 ? 31.650 22.267 -6.764 1.00 119.50 684 HIS A C 1
ATOM 1557 O O . HIS A 1 240 ? 31.997 21.083 -6.674 1.00 128.48 684 HIS A O 1
ATOM 1564 N N . ARG A 1 241 ? 32.373 23.188 -7.409 1.00 122.26 685 ARG A N 1
ATOM 1565 C CA . ARG A 1 241 ? 33.295 22.833 -8.486 1.00 128.66 685 ARG A CA 1
ATOM 1566 C C . ARG A 1 241 ? 34.546 22.128 -7.968 1.00 123.08 685 ARG A C 1
ATOM 1567 O O . ARG A 1 241 ? 34.847 21.001 -8.381 1.00 126.89 685 ARG A O 1
ATOM 1575 N N . MET A 1 242 ? 35.277 22.770 -7.056 1.00 111.65 686 MET A N 1
ATOM 1576 C CA . MET A 1 242 ? 36.675 22.443 -6.779 1.00 111.38 686 MET A CA 1
ATOM 1577 C C . MET A 1 242 ? 37.464 22.231 -8.075 1.00 117.19 686 MET A C 1
ATOM 1578 O O . MET A 1 242 ? 37.767 23.176 -8.808 1.00 119.47 686 MET A O 1
ATOM 1583 N N . SER A 1 247 ? 45.307 26.877 -7.219 1.00 109.58 691 SER A N 1
ATOM 1584 C CA . SER A 1 247 ? 46.654 26.327 -7.381 1.00 112.35 691 SER A CA 1
ATOM 1585 C C . SER A 1 247 ? 47.670 27.064 -6.522 1.00 105.96 691 SER A C 1
ATOM 1586 O O . SER A 1 247 ? 48.210 26.516 -5.562 1.00 105.85 691 SER A O 1
ATOM 1589 N N . LYS A 1 248 ? 47.937 28.318 -6.881 1.00 102.71 692 LYS A N 1
ATOM 1590 C CA . LYS A 1 248 ? 48.810 29.156 -6.064 1.00 101.29 692 LYS A CA 1
ATOM 1591 C C . LYS A 1 248 ? 48.245 29.377 -4.657 1.00 91.10 692 LYS A C 1
ATOM 1592 O O . LYS A 1 248 ? 49.006 29.640 -3.714 1.00 84.99 692 LYS A O 1
ATOM 1598 N N . LEU A 1 249 ? 46.925 29.263 -4.492 1.00 81.94 693 LEU A N 1
ATOM 1599 C CA . LEU A 1 249 ? 46.280 29.695 -3.255 1.00 70.86 693 LEU A CA 1
ATOM 1600 C C . LEU A 1 249 ? 46.714 28.843 -2.061 1.00 66.54 693 LEU A C 1
ATOM 1601 O O . LEU A 1 249 ? 46.944 29.344 -0.954 1.00 56.35 693 LEU A O 1
ATOM 1606 N N . SER A 1 250 ? 46.750 27.530 -2.266 1.00 73.37 694 SER A N 1
ATOM 1607 C CA . SER A 1 250 ? 47.125 26.588 -1.215 1.00 74.34 694 SER A CA 1
ATOM 1608 C C . SER A 1 250 ? 48.512 26.862 -0.661 1.00 70.28 694 SER A C 1
ATOM 1609 O O . SER A 1 250 ? 48.735 26.719 0.545 1.00 70.47 694 SER A O 1
ATOM 1612 N N . ALA A 1 251 ? 49.458 27.243 -1.531 1.00 67.58 695 ALA A N 1
ATOM 1613 C CA . ALA A 1 251 ? 50.807 27.587 -1.089 1.00 63.00 695 ALA A CA 1
ATOM 1614 C C . ALA A 1 251 ? 50.806 28.881 -0.291 1.00 60.99 695 ALA A C 1
ATOM 1615 O O . ALA A 1 251 ? 51.499 28.988 0.727 1.00 64.46 695 ALA A O 1
ATOM 1617 N N . THR A 1 252 ? 50.026 29.872 -0.733 1.00 56.54 696 THR A N 1
ATOM 1618 C CA . THR A 1 252 ? 49.997 31.151 -0.031 1.00 56.54 696 THR A CA 1
ATOM 1619 C C . THR A 1 252 ? 49.433 30.987 1.372 1.00 55.90 696 THR A C 1
ATOM 1620 O O . THR A 1 252 ? 49.936 31.589 2.328 1.00 54.51 696 THR A O 1
ATOM 1624 N N . ILE A 1 253 ? 48.386 30.175 1.513 1.00 60.57 697 ILE A N 1
ATOM 1625 C CA . ILE A 1 253 ? 47.769 29.968 2.818 1.00 58.03 697 ILE A CA 1
ATOM 1626 C C . ILE A 1 253 ? 48.711 29.204 3.739 1.00 63.15 697 ILE A C 1
ATOM 1627 O O . ILE A 1 253 ? 48.877 29.559 4.912 1.00 62.22 697 ILE A O 1
ATOM 1632 N N . GLN A 1 254 ? 49.356 28.159 3.212 1.00 66.52 698 GLN A N 1
ATOM 1633 C CA . GLN A 1 254 ? 50.237 27.312 4.007 1.00 71.98 698 GLN A CA 1
ATOM 1634 C C . GLN A 1 254 ? 51.383 28.100 4.630 1.00 77.18 698 GLN A C 1
ATOM 1635 O O . GLN A 1 254 ? 51.801 27.805 5.755 1.00 78.78 698 GLN A O 1
ATOM 1641 N N . GLN A 1 255 ? 51.887 29.115 3.933 1.00 74.22 699 GLN A N 1
ATOM 1642 C CA . GLN A 1 255 ? 53.124 29.779 4.319 1.00 74.90 699 GLN A CA 1
ATOM 1643 C C . GLN A 1 255 ? 52.920 31.059 5.117 1.00 73.51 699 GLN A C 1
ATOM 1644 O O . GLN A 1 255 ? 53.728 31.357 6.002 1.00 81.52 699 GLN A O 1
ATOM 1650 N N . TYR A 1 256 ? 51.861 31.826 4.845 1.00 60.51 700 TYR A N 1
ATOM 1651 C CA . TYR A 1 256 ? 51.756 33.176 5.380 1.00 58.19 700 TYR A CA 1
ATOM 1652 C C . TYR A 1 256 ? 50.546 33.430 6.261 1.00 58.06 700 TYR A C 1
ATOM 1653 O O . TYR A 1 256 ? 50.555 34.416 7.006 1.00 61.98 700 TYR A O 1
ATOM 1662 N N . TYR A 1 257 ? 49.518 32.589 6.210 1.00 54.77 701 TYR A N 1
ATOM 1663 C CA . TYR A 1 257 ? 48.260 32.871 6.888 1.00 54.39 701 TYR A CA 1
ATOM 1664 C C . TYR A 1 257 ? 48.185 32.097 8.194 1.00 50.27 701 TYR A C 1
ATOM 1665 O O . TYR A 1 257 ? 48.334 30.870 8.212 1.00 51.29 701 TYR A O 1
ATOM 1674 N N . SER A 1 258 ? 47.952 32.819 9.276 1.00 46.36 702 SER A N 1
ATOM 1675 C CA . SER A 1 258 ? 47.833 32.227 10.599 1.00 46.62 702 SER A CA 1
ATOM 1676 C C . SER A 1 258 ? 46.363 32.194 10.991 1.00 42.64 702 SER A C 1
ATOM 1677 O O . SER A 1 258 ? 45.730 33.246 11.142 1.00 45.34 702 SER A O 1
ATOM 1680 N N . THR A 1 259 ? 45.826 30.992 11.154 1.00 40.19 703 THR A N 1
ATOM 1681 C CA . THR A 1 259 ? 44.449 30.817 11.587 1.00 39.59 703 THR A CA 1
ATOM 1682 C C . THR A 1 259 ? 44.408 29.709 12.624 1.00 39.55 703 THR A C 1
ATOM 1683 O O . THR A 1 259 ? 45.259 28.817 12.626 1.00 43.49 703 THR A O 1
ATOM 1687 N N . ARG A 1 260 ? 43.421 29.778 13.520 1.00 38.29 704 ARG A N 1
ATOM 1688 C CA . ARG A 1 260 ? 43.288 28.731 14.524 1.00 43.06 704 ARG A CA 1
ATOM 1689 C C . ARG A 1 260 ? 42.407 27.580 14.068 1.00 43.75 704 ARG A C 1
ATOM 1690 O O . ARG A 1 260 ? 42.612 26.450 14.520 1.00 47.29 704 ARG A O 1
ATOM 1698 N N . PHE A 1 261 ? 41.441 27.829 13.181 1.00 39.60 705 PHE A N 1
ATOM 1699 C CA . PHE A 1 261 ? 40.554 26.783 12.691 1.00 39.37 705 PHE A CA 1
ATOM 1700 C C . PHE A 1 261 ? 40.376 26.931 11.189 1.00 38.36 705 PHE A C 1
ATOM 1701 O O . PHE A 1 261 ? 40.529 28.023 10.627 1.00 37.47 705 PHE A O 1
ATOM 1709 N N . ARG A 1 262 ? 40.042 25.811 10.542 1.00 39.96 706 ARG A N 1
ATOM 1710 C CA . ARG A 1 262 ? 39.850 25.790 9.099 1.00 38.51 706 ARG A CA 1
ATOM 1711 C C . ARG A 1 262 ? 38.636 24.953 8.739 1.00 44.27 706 ARG A C 1
ATOM 1712 O O . ARG A 1 262 ? 38.398 23.904 9.345 1.00 43.98 706 ARG A O 1
ATOM 1720 N N . LEU A 1 263 ? 37.903 25.402 7.717 1.00 41.06 707 LEU A N 1
ATOM 1721 C CA . LEU A 1 263 ? 36.730 24.695 7.234 1.00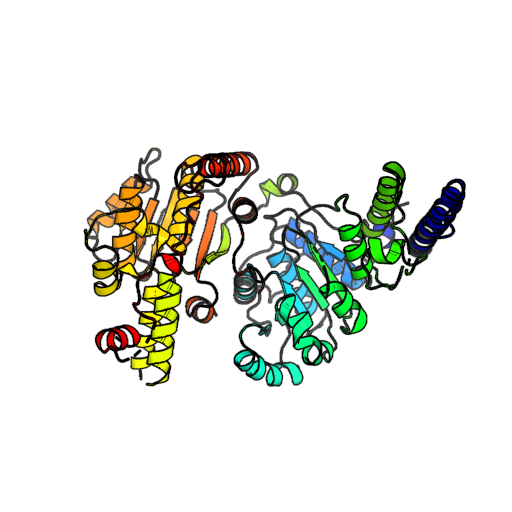 42.76 707 LEU A CA 1
ATOM 1722 C C . LEU A 1 263 ? 36.647 24.844 5.722 1.00 45.21 707 LEU A C 1
ATOM 1723 O O . LEU A 1 263 ? 36.765 25.956 5.197 1.00 43.84 707 LEU A O 1
ATOM 1728 N N . ILE A 1 264 ? 36.428 23.731 5.030 1.00 44.79 708 ILE A N 1
ATOM 1729 C CA . ILE A 1 264 ? 36.199 23.722 3.590 1.00 45.24 708 ILE A CA 1
ATOM 1730 C C . ILE A 1 264 ? 34.724 23.450 3.344 1.00 44.76 708 ILE A C 1
ATOM 1731 O O . ILE A 1 264 ? 34.149 22.535 3.949 1.00 42.94 708 ILE A O 1
ATOM 1736 N N . LEU A 1 265 ? 34.119 24.238 2.455 1.00 44.35 709 LEU A N 1
ATOM 1737 C CA . LEU A 1 265 ? 32.787 23.974 1.924 1.00 43.75 709 LEU A CA 1
ATOM 1738 C C . LEU A 1 265 ? 32.924 23.408 0.514 1.00 45.78 709 LEU A C 1
ATOM 1739 O O . LEU A 1 265 ? 33.444 24.083 -0.382 1.00 48.02 709 LEU A O 1
ATOM 1744 N N . THR A 1 266 ? 32.474 22.175 0.316 1.00 49.93 710 THR A N 1
ATOM 1745 C CA . THR A 1 266 ? 32.393 21.603 -1.021 1.00 53.19 710 THR A CA 1
ATOM 1746 C C . THR A 1 266 ? 31.016 20.978 -1.216 1.00 61.34 710 THR A C 1
ATOM 1747 O O . THR A 1 266 ? 30.282 20.729 -0.256 1.00 63.13 710 THR A O 1
ATOM 1751 N N . GLY A 1 267 ? 30.666 20.736 -2.479 1.00 66.92 711 GLY A N 1
ATOM 1752 C CA . GLY A 1 267 ? 29.361 20.195 -2.807 1.00 66.91 711 GLY A CA 1
ATOM 1753 C C . GLY A 1 267 ? 29.373 18.745 -3.252 1.00 70.93 711 GLY A C 1
ATOM 1754 O O . GLY A 1 267 ? 28.314 18.130 -3.413 1.00 71.44 711 GLY A O 1
ATOM 1755 N N . THR A 1 268 ? 30.557 18.187 -3.456 1.00 70.22 712 THR A N 1
ATOM 1756 C CA . THR A 1 268 ? 30.714 16.824 -3.932 1.00 71.72 712 THR A CA 1
ATOM 1757 C C . THR A 1 268 ? 31.385 15.974 -2.863 1.00 73.75 712 THR A C 1
ATOM 1758 O O . THR A 1 268 ? 32.062 16.502 -1.974 1.00 74.09 712 THR A O 1
ATOM 1762 N N . PRO A 1 269 ? 31.209 14.656 -2.906 1.00 72.02 713 PRO A N 1
ATOM 1763 C CA . PRO A 1 269 ? 31.965 13.790 -1.998 1.00 62.44 713 PRO A CA 1
ATOM 1764 C C . PRO A 1 269 ? 33.435 13.775 -2.393 1.00 65.20 713 PRO A C 1
ATOM 1765 O O . PRO A 1 269 ? 33.830 14.303 -3.435 1.00 64.27 713 PRO A O 1
ATOM 1769 N N . LEU A 1 270 ? 34.256 13.186 -1.522 1.00 66.02 714 LEU A N 1
ATOM 1770 C CA . LEU A 1 270 ? 35.678 13.044 -1.812 1.00 65.90 714 LEU A CA 1
ATOM 1771 C C . LEU A 1 270 ? 35.861 12.344 -3.150 1.00 67.29 714 LEU A C 1
ATOM 1772 O O . LEU A 1 270 ? 35.361 11.234 -3.351 1.00 64.93 714 LEU A O 1
ATOM 1777 N N . GLN A 1 271 ? 36.561 13.003 -4.068 1.00 73.82 715 GLN A N 1
ATOM 1778 C CA . GLN A 1 271 ? 36.674 12.525 -5.436 1.00 80.44 715 GLN A CA 1
ATOM 1779 C C . GLN A 1 271 ? 37.851 11.564 -5.583 1.00 77.04 715 GLN A C 1
ATOM 1780 O O . GLN A 1 271 ? 38.590 11.281 -4.636 1.00 75.50 715 GLN A O 1
ATOM 1786 N N . ASN A 1 272 ? 38.022 11.054 -6.802 1.00 73.62 716 ASN A N 1
ATOM 1787 C CA . ASN A 1 272 ? 39.132 10.182 -7.153 1.00 72.80 716 ASN A CA 1
ATOM 1788 C C . ASN A 1 272 ? 40.265 10.930 -7.841 1.00 73.74 716 ASN A C 1
ATOM 1789 O O . ASN A 1 272 ? 41.033 10.321 -8.592 1.00 76.67 716 ASN A O 1
ATOM 1794 N N . ASN A 1 273 ? 40.383 12.233 -7.607 1.00 70.58 717 ASN A N 1
ATOM 1795 C CA . ASN A 1 273 ? 41.463 13.028 -8.175 1.00 73.55 717 ASN A CA 1
ATOM 1796 C C . ASN A 1 273 ? 42.545 13.205 -7.119 1.00 68.35 717 ASN A C 1
ATOM 1797 O O . ASN A 1 273 ? 42.296 13.796 -6.064 1.00 68.62 717 ASN A O 1
ATOM 1802 N N . LEU A 1 274 ? 43.741 12.691 -7.409 1.00 64.68 718 LEU A N 1
ATOM 1803 C CA . LEU A 1 274 ? 44.837 12.772 -6.451 1.00 63.83 718 LEU A CA 1
ATOM 1804 C C . LEU A 1 274 ? 45.210 14.214 -6.150 1.00 65.00 718 LEU A C 1
ATOM 1805 O O . LEU A 1 274 ? 45.472 14.564 -4.992 1.00 63.23 718 LEU A O 1
ATOM 1810 N N . ALA A 1 275 ? 45.249 15.065 -7.178 1.00 57.19 719 ALA A N 1
ATOM 1811 C CA . ALA A 1 275 ? 45.628 16.455 -6.955 1.00 58.99 719 ALA A CA 1
ATOM 1812 C C . ALA A 1 275 ? 44.651 17.153 -6.014 1.00 58.20 719 ALA A C 1
ATOM 1813 O O . ALA A 1 275 ? 45.069 17.883 -5.107 1.00 64.48 719 ALA A O 1
ATOM 1815 N N . GLU A 1 276 ? 43.346 16.925 -6.198 1.00 56.25 720 GLU A N 1
ATOM 1816 C CA . GLU A 1 276 ? 42.357 17.588 -5.352 1.00 57.63 720 GLU A CA 1
ATOM 1817 C C . GLU A 1 276 ? 42.375 17.036 -3.932 1.00 55.49 720 GLU A C 1
ATOM 1818 O O . GLU A 1 276 ? 42.294 17.802 -2.964 1.00 60.69 720 GLU A O 1
ATOM 1824 N N . LEU A 1 277 ? 42.465 15.710 -3.787 1.00 52.04 721 LEU A N 1
ATOM 1825 C CA . LEU A 1 277 ? 42.564 15.112 -2.457 1.00 48.59 721 LEU A CA 1
ATOM 1826 C C . LEU A 1 277 ? 43.796 15.619 -1.726 1.00 54.85 721 LEU A C 1
ATOM 1827 O O . LEU A 1 277 ? 43.733 15.956 -0.538 1.00 52.78 721 LEU A O 1
ATOM 1832 N N . TRP A 1 278 ? 44.929 15.673 -2.431 1.00 48.48 722 TRP A N 1
ATOM 1833 C CA . TRP A 1 278 ? 46.178 16.123 -1.828 1.00 48.84 722 TRP A CA 1
ATOM 1834 C C . TRP A 1 278 ? 46.062 17.557 -1.334 1.00 49.12 722 TRP A C 1
ATOM 1835 O O . TRP A 1 278 ? 46.483 17.878 -0.217 1.00 53.98 722 TRP A O 1
ATOM 1846 N N . ALA A 1 279 ? 45.498 18.440 -2.163 1.00 49.09 723 ALA A N 1
ATOM 1847 C CA . ALA A 1 279 ? 45.317 19.831 -1.754 1.00 51.39 723 ALA A CA 1
ATOM 1848 C C . ALA A 1 279 ? 44.388 19.940 -0.550 1.00 50.90 723 ALA A C 1
ATOM 1849 O O . ALA A 1 279 ? 44.615 20.760 0.347 1.00 51.39 723 ALA A O 1
ATOM 1851 N N . MET A 1 280 ? 43.330 19.127 -0.519 1.00 52.95 724 MET A N 1
ATOM 1852 C CA . MET A 1 280 ? 42.426 19.134 0.628 1.00 56.21 724 MET A CA 1
ATOM 1853 C C . MET A 1 280 ? 43.128 18.626 1.880 1.00 51.60 724 MET A C 1
ATOM 1854 O O . MET A 1 280 ? 43.034 19.240 2.950 1.00 53.21 724 MET A O 1
ATOM 1859 N N . LEU A 1 281 ? 43.837 17.501 1.763 1.00 51.84 725 LEU A N 1
ATOM 1860 C CA . LEU A 1 281 ? 44.540 16.929 2.907 1.00 53.08 725 LEU A CA 1
ATOM 1861 C C . LEU A 1 281 ? 45.488 17.942 3.532 1.00 54.35 725 LEU A C 1
ATOM 1862 O O . LEU A 1 281 ? 45.507 18.127 4.754 1.00 49.68 725 LEU A O 1
ATOM 1867 N N . ASN A 1 282 ? 46.275 18.621 2.705 1.00 50.60 726 ASN A N 1
ATOM 1868 C CA . ASN A 1 282 ? 47.287 19.521 3.229 1.00 51.08 726 ASN A CA 1
ATOM 1869 C C . ASN A 1 282 ? 46.712 20.837 3.724 1.00 50.65 726 ASN A C 1
ATOM 1870 O O . ASN A 1 282 ? 47.421 21.578 4.416 1.00 52.65 726 ASN A O 1
ATOM 1875 N N . PHE A 1 283 ? 45.456 21.142 3.401 1.00 46.04 727 PHE A N 1
ATOM 1876 C CA . PHE A 1 283 ? 44.784 22.267 4.043 1.00 47.27 727 PHE A CA 1
ATOM 1877 C C . PHE A 1 283 ? 44.124 21.850 5.353 1.00 50.20 727 PHE A C 1
ATOM 1878 O O . PHE A 1 283 ? 44.226 22.560 6.357 1.00 50.37 727 PHE A O 1
ATOM 1886 N N . VAL A 1 284 ? 43.443 20.705 5.358 1.00 47.58 728 VAL A N 1
ATOM 1887 C CA . VAL A 1 284 ? 42.755 20.263 6.566 1.00 44.96 728 VAL A CA 1
ATOM 1888 C C . VAL A 1 284 ? 43.747 19.703 7.575 1.00 51.45 728 VAL A C 1
ATOM 1889 O O . VAL A 1 284 ? 43.654 19.991 8.773 1.00 55.19 728 VAL A O 1
ATOM 1893 N N . LEU A 1 285 ? 44.719 18.912 7.114 1.00 49.77 729 LEU A N 1
ATOM 1894 C CA . LEU A 1 285 ? 45.686 18.240 7.980 1.00 47.78 729 LEU A CA 1
ATOM 1895 C C . LEU A 1 285 ? 47.103 18.622 7.560 1.00 48.63 729 LEU A C 1
ATOM 1896 O O . LEU A 1 285 ? 47.869 17.781 7.070 1.00 48.80 729 LEU A O 1
ATOM 1901 N N . PRO A 1 286 ? 47.493 19.882 7.763 1.00 49.04 730 PRO A N 1
ATOM 1902 C CA . PRO A 1 286 ? 48.769 20.352 7.194 1.00 52.50 730 PRO A CA 1
ATOM 1903 C C . PRO A 1 286 ? 50.004 19.709 7.796 1.00 54.94 730 PRO A C 1
ATOM 1904 O O . PRO A 1 286 ? 51.049 19.703 7.138 1.00 59.70 730 PRO A O 1
ATOM 1908 N N . ASN A 1 287 ? 49.935 19.164 9.008 1.00 56.41 731 ASN A N 1
ATOM 1909 C CA . ASN A 1 287 ? 51.162 18.722 9.659 1.00 60.12 731 ASN A CA 1
ATOM 1910 C C . ASN A 1 287 ? 51.604 17.329 9.248 1.00 57.03 731 ASN A C 1
ATOM 1911 O O . ASN A 1 287 ? 52.710 16.924 9.617 1.00 58.22 731 ASN A O 1
ATOM 1916 N N . ILE A 1 288 ? 50.788 16.583 8.505 1.00 41.27 732 ILE A N 1
ATOM 1917 C CA . ILE A 1 288 ? 51.211 15.245 8.109 1.00 57.86 732 ILE A CA 1
ATOM 1918 C C . ILE A 1 288 ? 52.392 15.325 7.150 1.00 61.28 732 ILE A C 1
ATOM 1919 O O . ILE A 1 288 ? 53.430 14.689 7.365 1.00 63.71 732 ILE A O 1
ATOM 1924 N N . PHE A 1 289 ? 52.262 16.122 6.089 1.00 57.77 733 PHE A N 1
ATOM 1925 C CA . PHE A 1 289 ? 53.320 16.246 5.100 1.00 57.58 733 PHE A CA 1
ATOM 1926 C C . PHE A 1 289 ? 53.950 17.629 5.043 1.00 62.25 733 PHE A C 1
ATOM 1927 O O . PHE A 1 289 ? 55.092 17.744 4.591 1.00 69.03 733 PHE A O 1
ATOM 1935 N N . LYS A 1 290 ? 53.249 18.667 5.494 1.00 62.51 734 LYS A N 1
ATOM 1936 C CA . LYS A 1 290 ? 53.805 20.018 5.606 1.00 68.04 734 LYS A CA 1
ATOM 1937 C C . LYS A 1 290 ? 54.394 20.496 4.281 1.00 70.43 734 LYS A C 1
ATOM 1938 O O . LYS A 1 290 ? 55.532 20.964 4.214 1.00 77.25 734 LYS A O 1
ATOM 1944 N N . SER A 1 291 ? 53.614 20.374 3.211 1.00 68.49 735 SER A N 1
ATOM 1945 C CA . SER A 1 291 ? 54.097 20.778 1.899 1.00 78.13 735 SER A CA 1
ATOM 1946 C C . SER A 1 291 ? 53.025 21.568 1.168 1.00 73.94 735 SER A C 1
ATOM 1947 O O . SER A 1 291 ? 51.841 21.220 1.209 1.00 61.85 735 SER A O 1
ATOM 1950 N N . ALA A 1 292 ? 53.462 22.622 0.484 1.00 81.33 736 ALA A N 1
ATOM 1951 C CA . ALA A 1 292 ? 52.591 23.482 -0.298 1.00 84.35 736 ALA A CA 1
ATOM 1952 C C . ALA A 1 292 ? 52.621 23.147 -1.782 1.00 90.76 736 ALA A C 1
ATOM 1953 O O . ALA A 1 292 ? 52.075 23.905 -2.590 1.00 96.34 736 ALA A O 1
ATOM 1955 N N . LYS A 1 293 ? 53.245 22.039 -2.162 1.00 86.68 737 LYS A N 1
ATOM 1956 C CA . LYS A 1 293 ? 53.312 21.656 -3.562 1.00 84.11 737 LYS A CA 1
ATOM 1957 C C . LYS A 1 293 ? 52.148 20.744 -3.927 1.00 73.40 737 LYS A C 1
ATOM 1958 O O . LYS A 1 293 ? 51.535 20.102 -3.068 1.00 68.53 737 LYS A O 1
ATOM 1964 N N . THR A 1 294 ? 51.843 20.704 -5.224 1.00 69.14 738 THR A N 1
ATOM 1965 C CA . THR A 1 294 ? 50.827 19.795 -5.731 1.00 67.25 738 THR A CA 1
ATOM 1966 C C . THR A 1 294 ? 51.254 18.351 -5.483 1.00 64.69 738 THR A C 1
ATOM 1967 O O . THR A 1 294 ? 52.395 18.067 -5.109 1.00 68.70 738 THR A O 1
ATOM 1971 N N . PHE A 1 295 ? 50.320 17.424 -5.698 1.00 59.16 739 PHE A N 1
ATOM 1972 C CA . PHE A 1 295 ? 50.665 16.022 -5.507 1.00 58.08 739 PHE A CA 1
ATOM 1973 C C . PHE A 1 295 ? 51.769 15.594 -6.470 1.00 62.47 739 PHE A C 1
ATOM 1974 O O . PHE A 1 295 ? 52.745 14.952 -6.063 1.00 60.33 739 PHE A O 1
ATOM 1982 N N . ASP A 1 296 ? 51.629 15.940 -7.754 1.00 63.48 740 ASP A N 1
ATOM 1983 C CA . ASP A 1 296 ? 52.638 15.554 -8.741 1.00 72.53 740 ASP A CA 1
ATOM 1984 C C . ASP A 1 296 ? 54.013 16.080 -8.355 1.00 70.14 740 ASP A C 1
ATOM 1985 O O . ASP A 1 296 ? 55.011 15.351 -8.419 1.00 68.77 740 ASP A O 1
ATOM 1990 N N . GLU A 1 297 ? 54.084 17.352 -7.955 1.00 69.35 741 GLU A N 1
ATOM 1991 C CA . GLU A 1 297 ? 55.358 17.924 -7.533 1.00 74.46 741 GLU A CA 1
ATOM 1992 C C . GLU A 1 297 ? 55.895 17.202 -6.305 1.00 70.42 741 GLU A C 1
ATOM 1993 O O . GLU A 1 297 ? 57.069 16.821 -6.260 1.00 72.66 741 GLU A O 1
ATOM 1999 N N . TRP A 1 298 ? 55.042 16.997 -5.298 1.00 65.75 742 TRP A N 1
ATOM 2000 C CA . TRP A 1 298 ? 55.477 16.296 -4.095 1.00 61.01 742 TRP A CA 1
ATOM 2001 C C . TRP A 1 298 ? 55.953 14.890 -4.429 1.00 59.59 742 TRP A C 1
ATOM 2002 O O . TRP A 1 298 ? 57.012 14.451 -3.965 1.00 64.03 742 TRP A O 1
ATOM 2013 N N . PHE A 1 299 ? 55.178 14.168 -5.237 1.00 59.40 743 PHE A N 1
ATOM 2014 C CA . PHE A 1 299 ? 55.514 12.783 -5.536 1.00 61.79 743 PHE A CA 1
ATOM 2015 C C . PHE A 1 299 ? 56.828 12.672 -6.301 1.00 71.75 743 PHE A C 1
ATOM 2016 O O . PHE A 1 299 ? 57.580 11.713 -6.097 1.00 79.49 743 PHE A O 1
ATOM 2024 N N . ASN A 1 300 ? 57.138 13.650 -7.153 1.00 78.36 744 ASN A N 1
ATOM 2025 C CA . ASN A 1 300 ? 58.298 13.589 -8.035 1.00 87.51 744 ASN A CA 1
ATOM 2026 C C . ASN A 1 300 ? 59.506 14.375 -7.530 1.00 90.64 744 ASN A C 1
ATOM 2027 O O . ASN A 1 300 ? 60.477 14.528 -8.279 1.00 97.09 744 ASN A O 1
ATOM 2032 N N . THR A 1 301 ? 59.479 14.878 -6.295 1.00 87.64 745 THR A N 1
ATOM 2033 C CA . THR A 1 301 ? 60.637 15.610 -5.787 1.00 90.99 745 THR A CA 1
ATOM 2034 C C . THR A 1 301 ? 61.929 14.794 -5.765 1.00 91.03 745 THR A C 1
ATOM 2035 O O . THR A 1 301 ? 63.002 15.415 -5.848 1.00 97.23 745 THR A O 1
ATOM 2039 N N . PRO A 1 302 ? 61.915 13.448 -5.621 1.00 89.12 746 PRO A N 1
ATOM 2040 C CA . PRO A 1 302 ? 63.141 12.665 -5.838 1.00 92.33 746 PRO A CA 1
ATOM 2041 C C . PRO A 1 302 ? 63.947 13.062 -7.068 1.00 103.69 746 PRO A C 1
ATOM 2042 O O . PRO A 1 302 ? 65.180 13.004 -7.043 1.00 109.03 746 PRO A O 1
ATOM 2046 N N . PHE A 1 303 ? 63.278 13.461 -8.145 1.00 108.54 747 PHE A N 1
ATOM 2047 C CA . PHE A 1 303 ? 63.949 13.853 -9.383 1.00 115.89 747 PHE A CA 1
ATOM 2048 C C . PHE A 1 303 ? 63.698 15.332 -9.657 1.00 122.46 747 PHE A C 1
ATOM 2049 O O . PHE A 1 303 ? 63.055 15.711 -10.639 1.00 126.46 747 PHE A O 1
ATOM 2057 N N . ALA A 1 304 ? 64.223 16.175 -8.775 1.00 122.67 748 ALA A N 1
ATOM 2058 C CA . ALA A 1 304 ? 64.099 17.618 -8.936 1.00 121.27 748 ALA A CA 1
ATOM 2059 C C . ALA A 1 304 ? 65.432 18.220 -9.363 1.00 124.61 748 ALA A C 1
ATOM 2060 O O . ALA A 1 304 ? 66.024 17.791 -10.353 1.00 127.68 748 ALA A O 1
ATOM 2062 N N . GLN A 1 309 ? 65.352 13.258 -14.959 1.00 128.54 753 GLN A N 1
ATOM 2063 C CA . GLN A 1 309 ? 64.192 14.031 -14.524 1.00 127.52 753 GLN A CA 1
ATOM 2064 C C . GLN A 1 309 ? 62.939 13.675 -15.321 1.00 129.01 753 GLN A C 1
ATOM 2065 O O . GLN A 1 309 ? 62.552 14.403 -16.236 1.00 135.28 753 GLN A O 1
ATOM 2071 N N . ASP A 1 310 ? 62.299 12.561 -14.969 1.00 123.92 754 ASP A N 1
ATOM 2072 C CA . ASP A 1 310 ? 61.096 12.106 -15.652 1.00 120.96 754 ASP A CA 1
ATOM 2073 C C . ASP A 1 310 ? 59.994 11.835 -14.641 1.00 116.88 754 ASP A C 1
ATOM 2074 O O . ASP A 1 310 ? 60.257 11.368 -13.528 1.00 115.84 754 ASP A O 1
ATOM 2079 N N . LYS A 1 311 ? 58.760 12.134 -15.040 1.00 114.85 755 LYS A N 1
ATOM 2080 C CA . LYS A 1 311 ? 57.614 11.934 -14.164 1.00 112.92 755 LYS A CA 1
ATOM 2081 C C . LYS A 1 311 ? 57.469 10.459 -13.813 1.00 109.05 755 LYS A C 1
ATOM 2082 O O . LYS A 1 311 ? 57.308 9.613 -14.699 1.00 110.21 755 LYS A O 1
ATOM 2088 N N . MET A 1 312 ? 57.553 10.152 -12.520 1.00 102.76 756 MET A N 1
ATOM 2089 C CA . MET A 1 312 ? 57.198 8.821 -12.046 1.00 98.96 756 MET A CA 1
ATOM 2090 C C . MET A 1 312 ? 55.696 8.623 -12.182 1.00 95.06 756 MET A C 1
ATOM 2091 O O . MET A 1 312 ? 54.908 9.479 -11.766 1.00 94.83 756 MET A O 1
ATOM 2096 N N . GLU A 1 313 ? 55.296 7.496 -12.763 1.00 95.35 757 GLU A N 1
ATOM 2097 C CA . GLU A 1 313 ? 53.893 7.208 -13.017 1.00 94.20 757 GLU A CA 1
ATOM 2098 C C . GLU A 1 313 ? 53.400 6.109 -12.086 1.00 85.41 757 GLU A C 1
ATOM 2099 O O . GLU A 1 313 ? 54.101 5.122 -11.839 1.00 85.63 757 GLU A O 1
ATOM 2105 N N . LEU A 1 314 ? 52.196 6.297 -11.560 1.00 79.27 758 LEU A N 1
ATOM 2106 C CA . LEU A 1 314 ? 51.546 5.293 -10.735 1.00 69.78 758 LEU A CA 1
ATOM 2107 C C . LEU A 1 314 ? 50.695 4.382 -11.606 1.00 66.12 758 LEU A C 1
ATOM 2108 O O . LEU A 1 314 ? 50.002 4.847 -12.517 1.00 66.99 758 LEU A O 1
ATOM 2113 N N . THR A 1 315 ? 50.751 3.081 -11.330 1.00 62.89 759 THR A N 1
ATOM 2114 C CA . THR A 1 315 ? 49.806 2.172 -11.956 1.00 62.49 759 THR A CA 1
ATOM 2115 C C . THR A 1 315 ? 48.387 2.529 -11.511 1.00 58.16 759 THR A C 1
ATOM 2116 O O . THR A 1 315 ? 48.178 3.325 -10.594 1.00 58.88 759 THR A O 1
ATOM 2120 N N . GLU A 1 316 ? 47.401 1.933 -12.182 1.00 60.09 760 GLU A N 1
ATOM 2121 C CA . GLU A 1 316 ? 46.011 2.187 -11.813 1.00 62.56 760 GLU A CA 1
ATOM 2122 C C . GLU A 1 316 ? 45.742 1.771 -10.372 1.00 55.88 760 GLU A C 1
ATOM 2123 O O . GLU A 1 316 ? 45.103 2.509 -9.613 1.00 52.78 760 GLU A O 1
ATOM 2129 N N . GLU A 1 317 ? 46.248 0.604 -9.968 1.00 54.91 761 GLU A N 1
ATOM 2130 C CA . GLU A 1 317 ? 46.027 0.137 -8.606 1.00 52.87 761 GLU A CA 1
ATOM 2131 C C . GLU A 1 317 ? 46.810 0.955 -7.590 1.00 53.47 761 GLU A C 1
ATOM 2132 O O . GLU A 1 317 ? 46.352 1.119 -6.454 1.00 54.54 761 GLU A O 1
ATOM 2138 N N . GLU A 1 318 ? 47.980 1.476 -7.966 1.00 55.27 762 GLU A N 1
ATOM 2139 C CA . GLU A 1 318 ? 48.711 2.350 -7.052 1.00 55.39 762 GLU A CA 1
ATOM 2140 C C . GLU A 1 318 ? 47.953 3.647 -6.813 1.00 54.54 762 GLU A C 1
ATOM 2141 O O . GLU A 1 318 ? 47.906 4.141 -5.681 1.00 54.01 762 GLU A O 1
ATOM 2147 N N . GLN A 1 319 ? 47.349 4.214 -7.861 1.00 57.99 763 GLN A N 1
ATOM 2148 C CA . GLN A 1 319 ? 46.524 5.403 -7.674 1.00 54.34 763 GLN A CA 1
ATOM 2149 C C . GLN A 1 319 ? 45.383 5.119 -6.710 1.00 49.42 763 GLN A C 1
ATOM 2150 O O . GLN A 1 319 ? 45.166 5.865 -5.749 1.00 49.31 763 GLN A O 1
ATOM 2156 N N . ILE A 1 320 ? 44.637 4.038 -6.959 1.00 50.39 764 ILE A N 1
ATOM 2157 C CA . ILE A 1 320 ? 43.525 3.684 -6.086 1.00 52.35 764 ILE A CA 1
ATOM 2158 C C . ILE A 1 320 ? 44.019 3.464 -4.663 1.00 58.74 764 ILE A C 1
ATOM 2159 O O . ILE A 1 320 ? 43.378 3.888 -3.693 1.00 58.70 764 ILE A O 1
ATOM 2164 N N . LEU A 1 321 ? 45.179 2.818 -4.523 1.00 62.60 765 LEU A N 1
ATOM 2165 C CA . LEU A 1 321 ? 45.789 2.623 -3.211 1.00 62.52 765 LEU A CA 1
ATOM 2166 C C . LEU A 1 321 ? 45.980 3.951 -2.488 1.00 58.54 765 LEU A C 1
ATOM 2167 O O . LEU A 1 321 ? 45.609 4.096 -1.317 1.00 58.47 765 LEU A O 1
ATOM 2172 N N . VAL A 1 322 ? 46.549 4.940 -3.179 1.00 57.36 766 VAL A N 1
ATOM 2173 C CA . VAL A 1 322 ? 46.781 6.247 -2.573 1.00 51.46 766 VAL A CA 1
ATOM 2174 C C . VAL A 1 322 ? 45.461 6.973 -2.324 1.00 49.01 766 VAL A C 1
ATOM 2175 O O . VAL A 1 322 ? 45.283 7.627 -1.290 1.00 50.47 766 VAL A O 1
ATOM 2179 N N . ILE A 1 323 ? 44.512 6.863 -3.256 1.00 46.38 767 ILE A N 1
ATOM 2180 C CA . ILE A 1 323 ? 43.235 7.561 -3.113 1.00 43.64 767 ILE A CA 1
ATOM 2181 C C . ILE A 1 323 ? 42.500 7.088 -1.862 1.00 51.37 767 ILE A C 1
ATOM 2182 O O . ILE A 1 323 ? 41.996 7.897 -1.073 1.00 49.21 767 ILE A O 1
ATOM 2187 N N . ARG A 1 324 ? 42.436 5.769 -1.655 1.00 53.13 768 ARG A N 1
ATOM 2188 C CA . ARG A 1 324 ? 41.690 5.236 -0.518 1.00 49.90 768 ARG A CA 1
ATOM 2189 C C . ARG A 1 324 ? 42.315 5.640 0.808 1.00 51.98 768 ARG A C 1
ATOM 2190 O O . ARG A 1 324 ? 41.596 5.909 1.776 1.00 46.31 768 ARG A O 1
ATOM 2198 N N . ARG A 1 325 ? 43.646 5.680 0.882 1.00 52.09 769 ARG A N 1
ATOM 2199 C CA . ARG A 1 325 ? 44.276 6.089 2.131 1.00 46.01 769 ARG A CA 1
ATOM 2200 C C . ARG A 1 325 ? 43.992 7.550 2.428 1.00 47.09 769 ARG A C 1
ATOM 2201 O O . ARG A 1 325 ? 43.686 7.905 3.570 1.00 47.65 769 ARG A O 1
ATOM 2209 N N . LEU A 1 326 ? 44.077 8.412 1.412 1.00 45.36 770 LEU A N 1
ATOM 2210 C CA . LEU A 1 326 ? 43.755 9.817 1.623 1.00 46.58 770 LEU A CA 1
ATOM 2211 C C . LEU A 1 326 ? 42.282 9.995 1.981 1.00 49.21 770 LEU A C 1
ATOM 2212 O O . LEU A 1 326 ? 41.941 10.849 2.806 1.00 51.59 770 LEU A O 1
ATOM 2217 N N . HIS A 1 327 ? 41.394 9.196 1.378 1.00 42.14 771 HIS A N 1
ATOM 2218 C CA . HIS A 1 327 ? 39.994 9.216 1.794 1.00 42.50 771 HIS A CA 1
ATOM 2219 C C . HIS A 1 327 ? 39.857 8.826 3.261 1.00 41.79 771 HIS A C 1
ATOM 2220 O O . HIS A 1 327 ? 39.171 9.503 4.035 1.00 40.67 771 HIS A O 1
ATOM 2227 N N . LYS A 1 328 ? 40.486 7.717 3.654 1.00 40.44 772 LYS A N 1
ATOM 2228 C CA . LYS A 1 328 ? 40.328 7.217 5.011 1.00 39.31 772 LYS A CA 1
ATOM 2229 C C . LYS A 1 328 ? 40.827 8.233 6.030 1.00 43.85 772 LYS A C 1
ATOM 2230 O O . LYS A 1 328 ? 40.215 8.420 7.087 1.00 43.92 772 LYS A O 1
ATOM 2236 N N . VAL A 1 329 ? 41.921 8.918 5.710 1.00 41.59 773 VAL A N 1
ATOM 2237 C CA . VAL A 1 329 ? 42.488 9.901 6.621 1.00 42.97 773 VAL A CA 1
ATOM 2238 C C . VAL A 1 329 ? 41.556 11.102 6.775 1.00 48.15 773 VAL A C 1
ATOM 2239 O O . VAL A 1 329 ? 41.451 11.688 7.859 1.00 52.44 773 VAL A O 1
ATOM 2243 N N . LEU A 1 330 ? 40.857 11.481 5.706 1.00 46.40 774 LEU A N 1
ATOM 2244 C CA . LEU A 1 330 ? 40.003 12.662 5.754 1.00 48.89 774 LEU A CA 1
ATOM 2245 C C . LEU A 1 330 ? 38.592 12.372 6.248 1.00 52.45 774 LEU A C 1
ATOM 2246 O O . LEU A 1 330 ? 37.906 13.302 6.684 1.00 48.44 774 LEU A O 1
ATOM 2251 N N . ARG A 1 331 ? 38.156 11.112 6.197 1.00 55.16 775 ARG A N 1
ATOM 2252 C CA . ARG A 1 331 ? 36.766 10.773 6.496 1.00 58.46 775 ARG A CA 1
ATOM 2253 C C . ARG A 1 331 ? 36.291 11.263 7.865 1.00 52.12 775 ARG A C 1
ATOM 2254 O O . ARG A 1 331 ? 35.213 11.875 7.935 1.00 48.11 775 ARG A O 1
ATOM 2262 N N . PRO A 1 332 ? 37.020 11.065 8.968 1.00 47.58 776 PRO A N 1
ATOM 2263 C CA . PRO A 1 332 ? 36.510 11.547 10.265 1.00 48.91 776 PRO A CA 1
ATOM 2264 C C . PRO A 1 332 ? 36.310 13.052 10.331 1.00 47.00 776 PRO A C 1
ATOM 2265 O O . PRO A 1 332 ? 35.693 13.534 11.291 1.00 44.60 776 PRO A O 1
ATOM 2269 N N . PHE A 1 333 ? 36.778 13.802 9.336 1.00 41.83 777 PHE A N 1
ATOM 2270 C CA . PHE A 1 333 ? 36.689 15.254 9.335 1.00 39.18 777 PHE A CA 1
ATOM 2271 C C . PHE A 1 333 ? 35.742 15.761 8.263 1.00 42.48 777 PHE A C 1
ATOM 2272 O O . PHE A 1 333 ? 35.754 16.955 7.944 1.00 48.81 777 PHE A O 1
ATOM 2280 N N . LEU A 1 334 ? 34.909 14.877 7.720 1.00 42.82 778 LEU A N 1
ATOM 2281 C CA . LEU A 1 334 ? 34.016 15.165 6.609 1.00 42.06 778 LEU A CA 1
ATOM 2282 C C . LEU A 1 334 ? 32.586 14.919 7.065 1.00 44.70 778 LEU A C 1
ATOM 2283 O O . LEU A 1 334 ? 32.308 13.905 7.709 1.00 46.96 778 LEU A O 1
ATOM 2288 N N . LEU A 1 335 ? 31.683 15.832 6.719 1.00 46.60 779 LEU A N 1
ATOM 2289 C CA . LEU A 1 335 ? 30.252 15.623 6.888 1.00 50.28 779 LEU A CA 1
ATOM 2290 C C . LEU A 1 335 ? 29.552 15.862 5.557 1.00 47.88 779 LEU A C 1
ATOM 2291 O O . LEU A 1 335 ? 29.774 16.894 4.910 1.00 49.21 779 LEU A O 1
ATOM 2296 N N . ARG A 1 336 ? 28.708 14.914 5.147 1.00 49.09 780 ARG A N 1
ATOM 2297 C CA . ARG A 1 336 ? 27.964 15.059 3.898 1.00 48.18 780 ARG A CA 1
ATOM 2298 C C . ARG A 1 336 ? 26.593 14.418 4.045 1.00 50.18 780 ARG A C 1
ATOM 2299 O O . ARG A 1 336 ? 26.493 13.210 4.277 1.00 55.20 780 ARG A O 1
ATOM 2307 N N . ARG A 1 337 ? 25.548 15.226 3.904 1.00 47.34 781 ARG A N 1
ATOM 2308 C CA . ARG A 1 337 ? 24.175 14.752 3.855 1.00 52.30 781 ARG A CA 1
ATOM 2309 C C . ARG A 1 337 ? 23.630 14.942 2.445 1.00 61.81 781 ARG A C 1
ATOM 2310 O O . ARG A 1 337 ? 24.011 15.877 1.734 1.00 62.77 781 ARG A O 1
ATOM 2318 N N . LEU A 1 338 ? 22.740 14.043 2.041 1.00 68.72 782 LEU A N 1
ATOM 2319 C CA . LEU A 1 338 ? 22.162 14.075 0.707 1.00 73.08 782 LEU A CA 1
ATOM 2320 C C . LEU A 1 338 ? 20.772 14.696 0.738 1.00 74.88 782 LEU A C 1
ATOM 2321 O O . LEU A 1 338 ? 20.046 14.594 1.731 1.00 78.60 782 LEU A O 1
ATOM 2326 N N . LYS A 1 339 ? 20.411 15.343 -0.372 1.00 72.17 783 LYS A N 1
ATOM 2327 C CA . LYS A 1 339 ? 19.096 15.963 -0.477 1.00 71.39 783 LYS A CA 1
ATOM 2328 C C . LYS A 1 339 ? 17.978 14.934 -0.338 1.00 72.43 783 LYS A C 1
ATOM 2329 O O . LYS A 1 339 ? 16.921 15.242 0.222 1.00 74.75 783 LYS A O 1
ATOM 2335 N N . LYS A 1 340 ? 18.199 13.705 -0.813 1.00 77.03 784 LYS A N 1
ATOM 2336 C CA . LYS A 1 340 ? 17.145 12.695 -0.790 1.00 87.37 784 LYS A CA 1
ATOM 2337 C C . LYS A 1 340 ? 16.879 12.169 0.612 1.00 88.80 784 LYS A C 1
ATOM 2338 O O . LYS A 1 340 ? 15.848 11.525 0.831 1.00 92.44 784 LYS A O 1
ATOM 2344 N N . ASP A 1 341 ? 17.784 12.416 1.556 1.00 83.38 785 ASP A N 1
ATOM 2345 C CA . ASP A 1 341 ? 17.631 11.958 2.930 1.00 83.44 785 ASP A CA 1
ATOM 2346 C C . ASP A 1 341 ? 17.121 13.046 3.866 1.00 81.13 785 ASP A C 1
ATOM 2347 O O . ASP A 1 341 ? 16.922 12.777 5.053 1.00 83.22 785 ASP A O 1
ATOM 2352 N N . VAL A 1 342 ? 16.907 14.261 3.365 1.00 78.95 786 VAL A N 1
ATOM 2353 C CA . VAL A 1 342 ? 16.380 15.360 4.168 1.00 76.11 786 VAL A CA 1
ATOM 2354 C C . VAL A 1 342 ? 15.270 16.044 3.384 1.00 81.39 786 VAL A C 1
ATOM 2355 O O . VAL A 1 342 ? 14.883 17.179 3.690 1.00 79.06 786 VAL A O 1
ATOM 2359 N N . GLU A 1 343 ? 14.746 15.342 2.374 1.00 89.40 787 GLU A N 1
ATOM 2360 C CA . GLU A 1 343 ? 13.800 15.944 1.437 1.00 91.61 787 GLU A CA 1
ATOM 2361 C C . GLU A 1 343 ? 12.558 16.467 2.145 1.00 90.59 787 GLU A C 1
ATOM 2362 O O . GLU A 1 343 ? 12.016 17.515 1.773 1.00 87.57 787 GLU A O 1
ATOM 2368 N N . LYS A 1 344 ? 12.092 15.753 3.171 1.00 93.48 788 LYS A N 1
ATOM 2369 C CA . LYS A 1 344 ? 10.915 16.197 3.905 1.00 97.85 788 LYS A CA 1
ATOM 2370 C C . LYS A 1 344 ? 11.170 17.493 4.662 1.00 89.18 788 LYS A C 1
ATOM 2371 O O . LYS A 1 344 ? 10.222 18.230 4.949 1.00 88.63 788 LYS A O 1
ATOM 2377 N N . ASP A 1 345 ? 12.425 17.795 4.974 1.00 86.34 789 ASP A N 1
ATOM 2378 C CA . ASP A 1 345 ? 12.748 18.938 5.812 1.00 86.69 789 ASP A CA 1
ATOM 2379 C C . ASP A 1 345 ? 13.305 20.131 5.042 1.00 81.13 789 ASP A C 1
ATOM 2380 O O . ASP A 1 345 ? 13.495 21.188 5.646 1.00 76.24 789 ASP A O 1
ATOM 2385 N N . LEU A 1 346 ? 13.558 20.000 3.735 1.00 79.18 790 LEU A N 1
ATOM 2386 C CA . LEU A 1 346 ? 14.041 21.098 2.896 1.00 76.64 790 LEU A CA 1
ATOM 2387 C C . LEU A 1 346 ? 13.214 22.370 3.080 1.00 76.85 790 LEU A C 1
ATOM 2388 O O . LEU A 1 346 ? 12.011 22.294 3.362 1.00 73.24 790 LEU A O 1
ATOM 2393 N N . PRO A 1 347 ? 13.816 23.549 2.929 1.00 82.74 791 PRO A N 1
ATOM 2394 C CA . PRO A 1 347 ? 13.125 24.796 3.277 1.00 86.46 791 PRO A CA 1
ATOM 2395 C C . PRO A 1 347 ? 12.054 25.196 2.267 1.00 94.58 791 PRO A C 1
ATOM 2396 O O . PRO A 1 347 ? 11.935 24.652 1.167 1.00 92.88 791 PRO A O 1
ATOM 2400 N N . ASP A 1 348 ? 11.269 26.191 2.681 1.00 95.64 792 ASP A N 1
ATOM 2401 C CA . ASP A 1 348 ? 10.113 26.632 1.909 1.00 87.19 792 ASP A CA 1
ATOM 2402 C C . ASP A 1 348 ? 10.548 27.425 0.682 1.00 81.39 792 ASP A C 1
ATOM 2403 O O . ASP A 1 348 ? 10.292 27.028 -0.462 1.00 77.18 792 ASP A O 1
ATOM 2408 N N . LYS A 1 349 ? 11.199 28.560 0.903 1.00 77.09 793 LYS A N 1
ATOM 2409 C CA . LYS A 1 349 ? 11.739 29.360 -0.175 1.00 83.88 793 LYS A CA 1
ATOM 2410 C C . LYS A 1 349 ? 13.215 29.616 0.081 1.00 84.45 793 LYS A C 1
ATOM 2411 O O . LYS A 1 349 ? 13.635 29.839 1.222 1.00 85.28 793 LYS A O 1
ATOM 2417 N N . THR A 1 350 ? 13.999 29.542 -0.985 1.00 75.13 794 THR A N 1
ATOM 2418 C CA . THR A 1 350 ? 15.403 29.906 -0.962 1.00 72.14 794 THR A CA 1
ATOM 2419 C C . THR A 1 350 ? 15.635 30.958 -2.034 1.00 66.36 794 THR A C 1
ATOM 2420 O O . THR A 1 350 ? 14.979 30.958 -3.083 1.00 69.26 794 THR A O 1
ATOM 2424 N N . GLU A 1 351 ? 16.556 31.870 -1.747 1.00 64.53 795 GLU A N 1
ATOM 2425 C CA . GLU A 1 351 ? 16.853 32.996 -2.621 1.00 67.35 795 GLU A CA 1
ATOM 2426 C C . GLU A 1 351 ? 18.296 32.909 -3.106 1.00 60.44 795 GLU A C 1
ATOM 2427 O O . GLU A 1 351 ? 19.205 32.721 -2.300 1.00 61.96 795 GLU A O 1
ATOM 2433 N N . LYS A 1 352 ? 18.517 33.057 -4.415 1.00 54.47 796 LYS A N 1
ATOM 2434 C CA . LYS A 1 352 ? 19.864 33.104 -4.969 1.00 51.58 796 LYS A CA 1
ATOM 2435 C C . LYS A 1 352 ? 20.054 34.388 -5.772 1.00 51.37 796 LYS A C 1
ATOM 2436 O O . LYS A 1 352 ? 19.186 34.790 -6.552 1.00 53.62 796 LYS A O 1
ATOM 2442 N N . VAL A 1 353 ? 21.194 35.039 -5.574 1.00 49.11 797 VAL A N 1
ATOM 2443 C CA . VAL A 1 353 ? 21.628 36.113 -6.465 1.00 52.74 797 VAL A CA 1
ATOM 2444 C C . VAL A 1 353 ? 22.282 35.486 -7.684 1.00 50.37 797 VAL A C 1
ATOM 2445 O O . VAL A 1 353 ? 23.108 34.578 -7.551 1.00 55.18 797 VAL A O 1
ATOM 2449 N N . ILE A 1 354 ? 21.919 35.960 -8.871 1.00 47.49 798 ILE A N 1
ATOM 2450 C CA . ILE A 1 354 ? 22.543 35.522 -10.114 1.00 50.40 798 ILE A CA 1
ATOM 2451 C C . ILE A 1 354 ? 23.210 36.722 -10.769 1.00 41.92 798 ILE A C 1
ATOM 2452 O O . ILE A 1 354 ? 22.529 37.667 -11.193 1.00 42.69 798 ILE A O 1
ATOM 2457 N N . LYS A 1 355 ? 24.541 36.682 -10.840 1.00 38.86 799 LYS A N 1
ATOM 2458 C CA . LYS A 1 355 ? 25.331 37.707 -11.514 1.00 41.26 799 LYS A CA 1
ATOM 2459 C C . LYS A 1 355 ? 25.236 37.573 -13.027 1.00 48.35 799 LYS A C 1
ATOM 2460 O O . LYS A 1 355 ? 25.291 36.466 -13.569 1.00 48.14 799 LYS A O 1
ATOM 2466 N N . CYS A 1 356 ? 25.132 38.711 -13.713 1.00 46.95 800 CYS A N 1
ATOM 2467 C CA . CYS A 1 356 ? 24.942 38.740 -15.155 1.00 52.15 800 CYS A CA 1
ATOM 2468 C C . CYS A 1 356 ? 26.016 39.599 -15.802 1.00 52.34 800 CYS A C 1
ATOM 2469 O O . CYS A 1 356 ? 26.363 40.664 -15.284 1.00 43.18 800 CYS A O 1
ATOM 2472 N N . LYS A 1 357 ? 26.526 39.128 -16.941 1.00 52.09 801 LYS A N 1
ATOM 2473 C CA . LYS A 1 357 ? 27.487 39.882 -17.732 1.00 54.06 801 LYS A CA 1
ATOM 2474 C C . LYS A 1 357 ? 26.857 41.130 -18.350 1.00 43.72 801 LYS A C 1
ATOM 2475 O O . LYS A 1 357 ? 25.638 41.258 -18.478 1.00 45.41 801 LYS A O 1
ATOM 2481 N N . PHE A 1 358 ? 27.726 42.066 -18.719 1.00 38.69 802 PHE A N 1
ATOM 2482 C CA . PHE A 1 358 ? 27.399 43.138 -19.640 1.00 36.42 802 PHE A CA 1
ATOM 2483 C C . PHE A 1 358 ? 27.625 42.652 -21.066 1.00 42.50 802 PHE A C 1
ATOM 2484 O O . PHE A 1 358 ? 28.539 41.861 -21.325 1.00 42.29 802 PHE A O 1
ATOM 2492 N N . SER A 1 359 ? 26.795 43.122 -21.991 1.00 38.79 803 SER A N 1
ATOM 2493 C CA . SER A 1 359 ? 27.190 42.991 -23.382 1.00 37.22 803 SER A CA 1
ATOM 2494 C C . SER A 1 359 ? 28.262 44.029 -23.690 1.00 39.74 803 SER A C 1
ATOM 2495 O O . SER A 1 359 ? 28.522 44.939 -22.895 1.00 45.71 803 SER A O 1
ATOM 2498 N N . ALA A 1 360 ? 28.882 43.906 -24.868 1.00 38.13 804 ALA A N 1
ATOM 2499 C CA . ALA A 1 360 ? 29.877 44.898 -25.257 1.00 43.26 804 ALA A CA 1
ATOM 2500 C C . ALA A 1 360 ? 29.253 46.277 -25.366 1.00 45.10 804 ALA A C 1
ATOM 2501 O O . ALA A 1 360 ? 29.929 47.290 -25.145 1.00 50.73 804 ALA A O 1
ATOM 2503 N N . LEU A 1 361 ? 27.964 46.330 -25.697 1.00 41.23 805 LEU A N 1
ATOM 2504 C CA . LEU A 1 361 ? 27.271 47.604 -25.823 1.00 43.56 805 LEU A CA 1
ATOM 2505 C C . LEU A 1 361 ? 27.049 48.228 -24.454 1.00 41.08 805 LEU A C 1
ATOM 2506 O O . LEU A 1 361 ? 27.325 49.416 -24.249 1.00 43.87 805 LEU A O 1
ATOM 2511 N N . GLN A 1 362 ? 26.554 47.432 -23.502 1.00 38.85 806 GLN A N 1
ATOM 2512 C CA . GLN A 1 362 ? 26.428 47.895 -22.122 1.00 37.90 806 GLN A CA 1
ATOM 2513 C C . GLN A 1 362 ? 27.772 48.340 -21.570 1.00 41.97 806 GLN A C 1
ATOM 2514 O O . GLN A 1 362 ? 27.880 49.412 -20.964 1.00 47.45 806 GLN A O 1
ATOM 2520 N N . ALA A 1 363 ? 28.811 47.522 -21.771 1.00 44.34 807 ALA A N 1
ATOM 2521 C CA . ALA A 1 363 ? 30.127 47.834 -21.219 1.00 44.98 807 ALA A CA 1
ATOM 2522 C C . ALA A 1 363 ? 30.646 49.157 -21.765 1.00 51.26 807 ALA A C 1
ATOM 2523 O O . ALA A 1 363 ? 31.142 50.001 -21.012 1.00 56.68 807 ALA A O 1
ATOM 2525 N N . ARG A 1 364 ? 30.518 49.358 -23.077 1.00 49.25 808 ARG A N 1
ATOM 2526 C CA . ARG A 1 364 ? 30.951 50.603 -23.705 1.00 51.26 808 ARG A CA 1
ATOM 2527 C C . ARG A 1 364 ? 30.183 51.792 -23.143 1.00 51.49 808 ARG A C 1
ATOM 2528 O O . ARG A 1 364 ? 30.776 52.788 -22.711 1.00 55.77 808 ARG A O 1
ATOM 2536 N N . LEU A 1 365 ? 28.853 51.701 -23.140 1.00 53.84 809 LEU A N 1
ATOM 2537 C CA . LEU A 1 365 ? 28.033 52.800 -22.644 1.00 55.24 809 LEU A CA 1
ATOM 2538 C C . LEU A 1 365 ? 28.315 53.082 -21.174 1.00 55.80 809 LEU A C 1
ATOM 2539 O O . LEU A 1 365 ? 28.358 54.247 -20.753 1.00 53.76 809 LEU A O 1
ATOM 2544 N N . TYR A 1 366 ? 28.528 52.025 -20.383 1.00 53.30 810 TYR A N 1
ATOM 2545 C CA . TYR A 1 366 ? 28.751 52.190 -18.950 1.00 51.64 810 TYR A CA 1
ATOM 2546 C C . TYR A 1 366 ? 30.047 52.945 -18.678 1.00 60.47 810 TYR A C 1
ATOM 2547 O O . TYR A 1 366 ? 30.072 53.884 -17.873 1.00 65.59 810 TYR A O 1
ATOM 2556 N N . LYS A 1 367 ? 31.139 52.548 -19.343 1.00 61.84 811 LYS A N 1
ATOM 2557 C CA . LYS A 1 367 ? 32.408 53.252 -19.170 1.00 65.02 811 LYS A CA 1
ATOM 2558 C C . LYS A 1 367 ? 32.289 54.717 -19.573 1.00 64.25 811 LYS A C 1
ATOM 2559 O O . LYS A 1 367 ? 32.806 55.602 -18.883 1.00 72.28 811 LYS A O 1
ATOM 2565 N N . GLN A 1 368 ? 31.604 54.994 -20.685 1.00 59.81 812 GLN A N 1
ATOM 2566 C CA . GLN A 1 368 ? 31.468 56.373 -21.141 1.00 64.47 812 GLN A CA 1
ATOM 2567 C C . GLN A 1 368 ? 30.663 57.205 -20.150 1.00 71.82 812 GLN A C 1
ATOM 2568 O O . GLN A 1 368 ? 31.067 58.315 -19.781 1.00 77.30 812 GLN A O 1
ATOM 2574 N N . MET A 1 369 ? 29.511 56.685 -19.718 1.00 71.77 813 MET A N 1
ATOM 2575 C CA . MET A 1 369 ? 28.674 57.401 -18.761 1.00 75.64 813 MET A CA 1
ATOM 2576 C C . MET A 1 369 ? 29.449 57.740 -17.495 1.00 74.32 813 MET A C 1
ATOM 2577 O O . MET A 1 369 ? 29.449 58.891 -17.039 1.00 73.05 813 MET A O 1
ATOM 2582 N N . VAL A 1 370 ? 30.111 56.742 -16.910 1.00 68.89 814 VAL A N 1
ATOM 2583 C CA . VAL A 1 370 ? 30.860 56.958 -15.676 1.00 72.34 814 VAL A CA 1
ATOM 2584 C C . VAL A 1 370 ? 31.919 58.034 -15.873 1.00 78.59 814 VAL A C 1
ATOM 2585 O O . VAL A 1 370 ? 32.076 58.932 -15.037 1.00 82.45 814 VAL A O 1
ATOM 2589 N N . THR A 1 371 ? 32.646 57.973 -16.990 1.00 81.24 815 THR A N 1
ATOM 2590 C CA . THR A 1 371 ? 33.679 58.967 -17.263 1.00 85.58 815 THR A CA 1
ATOM 2591 C C . THR A 1 371 ? 33.093 60.372 -17.328 1.00 91.75 815 THR A C 1
ATOM 2592 O O . THR A 1 371 ? 33.603 61.299 -16.688 1.00 100.14 815 THR A O 1
ATOM 2596 N N . HIS A 1 372 ? 32.017 60.548 -18.099 1.00 89.72 816 HIS A N 1
ATOM 2597 C CA . HIS A 1 372 ? 31.372 61.855 -18.180 1.00 90.93 816 HIS A CA 1
ATOM 2598 C C . HIS A 1 372 ? 30.851 62.312 -16.824 1.00 90.32 816 HIS A C 1
ATOM 2599 O O . HIS A 1 372 ? 30.823 63.516 -16.544 1.00 92.51 816 HIS A O 1
ATOM 2606 N N . GLN A 1 373 ? 30.449 61.369 -15.967 1.00 87.69 817 GLN A N 1
ATOM 2607 C CA . GLN A 1 373 ? 29.851 61.733 -14.686 1.00 89.68 817 GLN A CA 1
ATOM 2608 C C . GLN A 1 373 ? 30.895 62.247 -13.703 1.00 95.89 817 GLN A C 1
ATOM 2609 O O . GLN A 1 373 ? 30.619 63.168 -12.925 1.00 99.78 817 GLN A O 1
ATOM 2615 N N . LYS A 1 374 ? 32.097 61.664 -13.714 1.00 95.23 818 LYS A N 1
ATOM 2616 C CA . LYS A 1 374 ? 33.148 62.127 -12.814 1.00 101.42 818 LYS A CA 1
ATOM 2617 C C . LYS A 1 374 ? 33.576 63.556 -13.117 1.00 103.51 818 LYS A C 1
ATOM 2618 O O . LYS A 1 374 ? 34.084 64.239 -12.222 1.00 107.44 818 LYS A O 1
ATOM 2624 N N . ILE A 1 375 ? 33.375 64.020 -14.353 1.00 103.37 819 ILE A N 1
ATOM 2625 C CA . ILE A 1 375 ? 33.672 65.409 -14.691 1.00 107.33 819 ILE A CA 1
ATOM 2626 C C . ILE A 1 375 ? 32.804 66.355 -13.869 1.00 111.79 819 ILE A C 1
ATOM 2627 O O . ILE A 1 375 ? 33.257 67.422 -13.436 1.00 117.17 819 ILE A O 1
ATOM 2632 N N . ALA A 1 376 ? 31.552 65.976 -13.631 1.00 109.75 820 ALA A N 1
ATOM 2633 C CA . ALA A 1 376 ? 30.624 66.813 -12.878 1.00 111.68 820 ALA A CA 1
ATOM 2634 C C . ALA A 1 376 ? 30.933 66.786 -11.385 1.00 114.65 820 ALA A C 1
ATOM 2635 O O . ALA A 1 376 ? 31.461 65.803 -10.867 1.00 113.28 820 ALA A O 1
ATOM 2637 N N . ALA A 1 387 ? 21.002 68.474 -4.926 1.00 123.35 831 ALA A N 1
ATOM 2638 C CA . ALA A 1 387 ? 21.983 67.458 -4.564 1.00 120.68 831 ALA A CA 1
ATOM 2639 C C . ALA A 1 387 ? 21.571 66.091 -5.101 1.00 117.49 831 ALA A C 1
ATOM 2640 O O . ALA A 1 387 ? 22.325 65.123 -5.006 1.00 116.07 831 ALA A O 1
ATOM 2642 N N . ARG A 1 388 ? 20.368 66.017 -5.664 1.00 116.45 832 ARG A N 1
ATOM 2643 C CA . ARG A 1 388 ? 19.877 64.792 -6.278 1.00 109.50 832 ARG A CA 1
ATOM 2644 C C . ARG A 1 388 ? 20.153 64.736 -7.775 1.00 106.24 832 ARG A C 1
ATOM 2645 O O . ARG A 1 388 ? 19.617 63.858 -8.460 1.00 100.55 832 ARG A O 1
ATOM 2653 N N . GLY A 1 389 ? 20.961 65.660 -8.301 1.00 108.75 833 GLY A N 1
ATOM 2654 C CA . GLY A 1 389 ? 21.526 65.463 -9.622 1.00 106.11 833 GLY A CA 1
ATOM 2655 C C . GLY A 1 389 ? 22.497 64.305 -9.673 1.00 103.22 833 GLY A C 1
ATOM 2656 O O . GLY A 1 389 ? 22.753 63.762 -10.754 1.00 100.59 833 GLY A O 1
ATOM 2657 N N . LEU A 1 390 ? 23.047 63.923 -8.518 1.00 101.39 834 LEU A N 1
ATOM 2658 C CA . LEU A 1 390 ? 23.816 62.693 -8.395 1.00 94.16 834 LEU A CA 1
ATOM 2659 C C . LEU A 1 390 ? 22.907 61.473 -8.388 1.00 88.79 834 LEU A C 1
ATOM 2660 O O . LEU A 1 390 ? 23.300 60.407 -8.875 1.00 84.42 834 LEU A O 1
ATOM 2665 N N . SER A 1 391 ? 21.700 61.612 -7.832 1.00 88.61 835 SER A N 1
ATOM 2666 C CA . SER A 1 391 ? 20.717 60.538 -7.899 1.00 86.37 835 SER A CA 1
ATOM 2667 C C . SER A 1 391 ? 20.314 60.241 -9.338 1.00 87.97 835 SER A C 1
ATOM 2668 O O . SER A 1 391 ? 20.003 59.093 -9.673 1.00 84.65 835 SER A O 1
ATOM 2671 N N . ASN A 1 392 ? 20.316 61.262 -10.199 1.00 90.84 836 ASN A N 1
ATOM 2672 C CA . ASN A 1 392 ? 19.984 61.048 -11.602 1.00 88.11 836 ASN A CA 1
ATOM 2673 C C . ASN A 1 392 ? 21.080 60.267 -12.311 1.00 86.52 836 ASN A C 1
ATOM 2674 O O . ASN A 1 392 ? 20.791 59.387 -13.130 1.00 83.87 836 ASN A O 1
ATOM 2679 N N . MET A 1 393 ? 22.343 60.580 -12.011 1.00 87.84 837 MET A N 1
ATOM 2680 C CA . MET A 1 393 ? 23.450 59.854 -12.623 1.00 84.30 837 MET A CA 1
ATOM 2681 C C . MET A 1 393 ? 23.390 58.373 -12.273 1.00 78.78 837 MET A C 1
ATOM 2682 O O . MET A 1 393 ? 23.596 57.511 -13.138 1.00 76.31 837 MET A O 1
ATOM 2687 N N . ILE A 1 394 ? 23.091 58.063 -11.009 1.00 72.76 838 ILE A N 1
ATOM 2688 C CA . ILE A 1 394 ? 22.934 56.674 -10.587 1.00 65.63 838 ILE A CA 1
ATOM 2689 C C . ILE A 1 394 ? 21.798 56.009 -11.354 1.00 61.38 838 ILE A C 1
ATOM 2690 O O . ILE A 1 394 ? 21.863 54.819 -11.681 1.00 57.94 838 ILE A O 1
ATOM 2695 N N . MET A 1 395 ? 20.739 56.766 -11.651 1.00 65.59 839 MET A N 1
ATOM 2696 C CA . MET A 1 395 ? 19.624 56.209 -12.409 1.00 66.02 839 MET A CA 1
ATOM 2697 C C . MET A 1 395 ? 20.058 55.824 -13.816 1.00 57.59 839 MET A C 1
ATOM 2698 O O . MET A 1 395 ? 19.684 54.759 -14.323 1.00 52.81 839 MET A O 1
ATOM 2703 N N . GLN A 1 396 ? 20.860 56.676 -14.458 1.00 54.52 840 GLN A N 1
ATOM 2704 C CA . GLN A 1 396 ? 21.302 56.389 -15.818 1.00 54.83 840 GLN A CA 1
ATOM 2705 C C . GLN A 1 396 ? 22.100 55.094 -15.873 1.00 52.39 840 GLN A C 1
ATOM 2706 O O . GLN A 1 396 ? 21.913 54.280 -16.784 1.00 50.06 840 GLN A O 1
ATOM 2712 N N . LEU A 1 397 ? 22.979 54.873 -14.894 1.00 54.67 841 LEU A N 1
ATOM 2713 C CA . LEU A 1 397 ? 23.711 53.613 -14.839 1.00 53.88 841 LEU A CA 1
ATOM 2714 C C . LEU A 1 397 ? 22.774 52.433 -14.631 1.00 50.39 841 LEU A C 1
ATOM 2715 O O . LEU A 1 397 ? 23.045 51.331 -15.119 1.00 49.60 841 LEU A O 1
ATOM 2720 N N . ARG A 1 398 ? 21.674 52.637 -13.908 1.00 47.94 842 ARG A N 1
ATOM 2721 C CA . ARG A 1 398 ? 20.755 51.538 -13.647 1.00 46.83 842 ARG A CA 1
ATOM 2722 C C . ARG A 1 398 ? 19.913 51.198 -14.868 1.00 44.95 842 ARG A C 1
ATOM 2723 O O . ARG A 1 398 ? 19.599 50.022 -15.087 1.00 44.30 842 ARG A O 1
ATOM 2731 N N . LYS A 1 399 ? 19.537 52.203 -15.661 1.00 46.29 843 LYS A N 1
ATOM 2732 C CA . LYS A 1 399 ? 18.901 51.932 -16.948 1.00 45.10 843 LYS A CA 1
ATOM 2733 C C . LYS A 1 399 ? 19.782 51.035 -17.804 1.00 42.06 843 LYS A C 1
ATOM 2734 O O . LYS A 1 399 ? 19.317 50.038 -18.369 1.00 46.04 843 LYS A O 1
ATOM 2740 N N . LEU A 1 400 ? 21.075 51.359 -17.873 1.00 41.82 844 LEU A N 1
ATOM 2741 C CA . LEU A 1 400 ? 22.014 50.574 -18.665 1.00 42.22 844 LEU A CA 1
ATOM 2742 C C . LEU A 1 400 ? 22.056 49.126 -18.209 1.00 42.09 844 LEU A C 1
ATOM 2743 O O . LEU A 1 400 ? 21.999 48.201 -19.029 1.00 41.62 844 LEU A O 1
ATOM 2748 N N . CYS A 1 401 ? 22.203 48.914 -16.899 1.00 39.61 845 CYS A N 1
ATOM 2749 C CA . CYS A 1 401 ? 22.304 47.563 -16.362 1.00 39.73 845 CYS A CA 1
ATOM 2750 C C . CYS A 1 401 ? 21.065 46.746 -16.677 1.00 36.63 845 CYS A C 1
ATOM 2751 O O . CYS A 1 401 ? 21.149 45.521 -16.824 1.00 38.66 845 CYS A O 1
ATOM 2754 N N . ASN A 1 402 ? 19.909 47.406 -16.777 1.00 35.16 846 ASN A N 1
ATOM 2755 C CA . ASN A 1 402 ? 18.679 46.697 -17.091 1.00 39.31 846 ASN A CA 1
ATOM 2756 C C . ASN A 1 402 ? 18.572 46.408 -18.584 1.00 41.04 846 ASN A C 1
ATOM 2757 O O . ASN A 1 402 ? 18.406 45.251 -18.983 1.00 40.85 846 ASN A O 1
ATOM 2762 N N . HIS A 1 403 ? 18.677 47.443 -19.425 1.00 35.85 847 HIS A N 1
ATOM 2763 C CA . HIS A 1 403 ? 18.679 47.238 -20.869 1.00 35.16 847 HIS A CA 1
ATOM 2764 C C . HIS A 1 403 ? 19.131 48.497 -21.594 1.00 38.01 847 HIS A C 1
ATOM 2765 O O . HIS A 1 403 ? 18.557 49.573 -21.382 1.00 41.59 847 HIS A O 1
ATOM 2772 N N . PRO A 1 404 ? 20.134 48.396 -22.472 1.00 34.01 848 PRO A N 1
ATOM 2773 C CA . PRO A 1 404 ? 20.564 49.582 -23.232 1.00 36.32 848 PRO A CA 1
ATOM 2774 C C . PRO A 1 404 ? 19.446 50.214 -24.040 1.00 38.22 848 PRO A C 1
ATOM 2775 O O . PRO A 1 404 ? 19.463 51.431 -24.260 1.00 43.62 848 PRO A O 1
ATOM 2779 N N . PHE A 1 405 ? 18.463 49.431 -24.478 1.00 35.69 849 PHE A N 1
ATOM 2780 C CA . PHE A 1 405 ? 17.436 49.969 -25.357 1.00 42.71 849 PHE A CA 1
ATOM 2781 C C . PHE A 1 405 ? 16.421 50.852 -24.637 1.00 44.17 849 PHE A C 1
ATOM 2782 O O . PHE A 1 405 ? 15.533 51.386 -25.301 1.00 46.07 849 PHE A O 1
ATOM 2790 N N . VAL A 1 406 ? 16.530 51.049 -23.318 1.00 41.13 850 VAL A N 1
ATOM 2791 C CA . VAL A 1 406 ? 15.656 52.032 -22.676 1.00 45.07 850 VAL A CA 1
ATOM 2792 C C . VAL A 1 406 ? 16.041 53.443 -23.076 1.00 39.56 850 VAL A C 1
ATOM 2793 O O . VAL A 1 406 ? 15.227 54.365 -22.948 1.00 45.65 850 VAL A O 1
ATOM 2797 N N . PHE A 1 407 ? 17.269 53.644 -23.534 1.00 41.75 851 PHE A N 1
ATOM 2798 C CA . PHE A 1 407 ? 17.641 54.904 -24.157 1.00 45.49 851 PHE A CA 1
ATOM 2799 C C . PHE A 1 407 ? 17.191 54.876 -25.612 1.00 48.96 851 PHE A C 1
ATOM 2800 O O . PHE A 1 407 ? 17.643 54.028 -26.387 1.00 47.25 851 PHE A O 1
ATOM 2808 N N . ASP A 1 408 ? 16.278 55.784 -25.970 1.00 52.49 852 ASP A N 1
ATOM 2809 C CA . ASP A 1 408 ? 15.716 55.778 -27.316 1.00 61.27 852 ASP A CA 1
ATOM 2810 C C . ASP A 1 408 ? 16.801 55.940 -28.371 1.00 62.68 852 ASP A C 1
ATOM 2811 O O . ASP A 1 408 ? 16.767 55.268 -29.409 1.00 51.60 852 ASP A O 1
ATOM 2816 N N . GLU A 1 409 ? 17.784 56.808 -28.115 1.00 66.58 853 GLU A N 1
ATOM 2817 C CA . GLU A 1 409 ? 18.849 57.028 -29.089 1.00 66.58 853 GLU A CA 1
ATOM 2818 C C . GLU A 1 409 ? 19.650 55.757 -29.332 1.00 62.33 853 GLU A C 1
ATOM 2819 O O . GLU A 1 409 ? 19.996 55.440 -30.475 1.00 64.99 853 GLU A O 1
ATOM 2825 N N . VAL A 1 410 ? 19.958 55.014 -28.269 1.00 50.60 854 VAL A N 1
ATOM 2826 C CA . VAL A 1 410 ? 20.689 53.763 -28.440 1.00 47.19 854 VAL A CA 1
ATOM 2827 C C . VAL A 1 410 ? 19.864 52.778 -29.257 1.00 50.18 854 VAL A C 1
ATOM 2828 O O . VAL A 1 410 ? 20.390 52.071 -30.126 1.00 49.39 854 VAL A O 1
ATOM 2832 N N . GLU A 1 411 ? 18.553 52.737 -29.012 1.00 44.24 855 GLU A N 1
ATOM 2833 C CA . GLU A 1 411 ? 17.691 51.823 -29.750 1.00 48.93 855 GLU A CA 1
ATOM 2834 C C . GLU A 1 411 ? 17.633 52.194 -31.224 1.00 50.78 855 GLU A C 1
ATOM 2835 O O . GLU A 1 411 ? 17.583 51.313 -32.090 1.00 47.83 855 GLU A O 1
ATOM 2841 N N . ASN A 1 412 ? 17.633 53.495 -31.525 1.00 53.76 856 ASN A N 1
ATOM 2842 C CA . ASN A 1 412 ? 17.543 53.932 -32.914 1.00 61.24 856 ASN A CA 1
ATOM 2843 C C . ASN A 1 412 ? 18.823 53.613 -33.670 1.00 61.25 856 ASN A C 1
ATOM 2844 O O . ASN A 1 412 ? 18.780 53.201 -34.834 1.00 62.96 856 ASN A O 1
ATOM 2849 N N . GLN A 1 413 ? 19.971 53.796 -33.021 1.00 52.81 857 GLN A N 1
ATOM 2850 C CA . GLN A 1 413 ? 21.233 53.507 -33.683 1.00 53.63 857 GLN A CA 1
ATOM 2851 C C . GLN A 1 413 ? 21.446 52.007 -33.834 1.00 49.25 857 GLN A C 1
ATOM 2852 O O . GLN A 1 413 ? 21.922 51.543 -34.875 1.00 50.91 857 GLN A O 1
ATOM 2858 N N . MET A 1 414 ? 21.097 51.232 -32.812 1.00 45.28 858 MET A N 1
ATOM 2859 C CA . MET A 1 414 ? 21.380 49.805 -32.823 1.00 44.15 858 MET A CA 1
ATOM 2860 C C . MET A 1 414 ? 20.306 49.004 -33.542 1.00 51.73 858 MET A C 1
ATOM 2861 O O . MET A 1 414 ? 20.601 47.938 -34.094 1.00 50.95 858 MET A O 1
ATOM 2866 N N . ASN A 1 415 ? 19.073 49.494 -33.563 1.00 55.68 859 ASN A N 1
ATOM 2867 C CA . ASN A 1 415 ? 17.947 48.773 -34.156 1.00 59.21 859 ASN A CA 1
ATOM 2868 C C . ASN A 1 415 ? 17.165 49.709 -35.070 1.00 58.71 859 ASN A C 1
ATOM 2869 O O . ASN A 1 415 ? 15.973 49.953 -34.860 1.00 61.55 859 ASN A O 1
ATOM 2874 N N . PRO A 1 416 ? 17.811 50.259 -36.105 1.00 55.32 860 PRO A N 1
ATOM 2875 C CA . PRO A 1 416 ? 17.116 51.241 -36.956 1.00 64.52 860 PRO A CA 1
ATOM 2876 C C . PRO A 1 416 ? 15.881 50.687 -37.641 1.00 78.01 860 PRO A C 1
ATOM 2877 O O . PRO A 1 416 ? 14.934 51.442 -37.886 1.00 85.76 860 PRO A O 1
ATOM 2881 N N . ALA A 1 417 ? 15.858 49.391 -37.954 1.00 76.85 861 ALA A N 1
ATOM 2882 C CA . ALA A 1 417 ? 14.673 48.768 -38.533 1.00 70.21 861 ALA A CA 1
ATOM 2883 C C . ALA A 1 417 ? 13.495 48.721 -37.565 1.00 70.29 861 ALA A C 1
ATOM 2884 O O . ALA A 1 417 ? 12.389 48.376 -37.993 1.00 69.53 861 ALA A O 1
ATOM 2886 N N . ASN A 1 418 ? 13.720 49.019 -36.284 1.00 71.55 862 ASN A N 1
ATOM 2887 C CA . ASN A 1 418 ? 12.685 49.062 -35.254 1.00 76.70 862 ASN A CA 1
ATOM 2888 C C . ASN A 1 418 ? 11.810 47.808 -35.293 1.00 72.20 862 ASN A C 1
ATOM 2889 O O . ASN A 1 418 ? 10.586 47.875 -35.472 1.00 78.40 862 ASN A O 1
ATOM 2894 N N . VAL A 1 419 ? 12.471 46.658 -35.121 1.00 67.39 863 VAL A N 1
ATOM 2895 C CA . VAL A 1 419 ? 11.829 45.356 -35.228 1.00 73.12 863 VAL A CA 1
ATOM 2896 C C . VAL A 1 419 ? 12.372 44.496 -34.098 1.00 66.84 863 VAL A C 1
ATOM 2897 O O . VAL A 1 419 ? 13.435 44.785 -33.551 1.00 67.83 863 VAL A O 1
ATOM 2901 N N . SER A 1 420 ? 11.629 43.452 -33.739 1.00 64.50 864 SER A N 1
ATOM 2902 C CA . SER A 1 420 ? 11.991 42.560 -32.649 1.00 60.71 864 SER A CA 1
ATOM 2903 C C . SER A 1 420 ? 12.809 41.394 -33.193 1.00 59.77 864 SER A C 1
ATOM 2904 O O . SER A 1 420 ? 12.323 40.621 -34.027 1.00 67.08 864 SER A O 1
ATOM 2907 N N . ASN A 1 421 ? 14.040 41.265 -32.711 1.00 49.37 865 ASN A N 1
ATOM 2908 C CA . ASN A 1 421 ? 14.963 40.267 -33.211 1.00 47.50 865 ASN A CA 1
ATOM 2909 C C . ASN A 1 421 ? 15.931 39.913 -32.089 1.00 42.11 865 ASN A C 1
ATOM 2910 O O . ASN A 1 421 ? 15.741 40.302 -30.931 1.00 41.85 865 ASN A O 1
ATOM 2915 N N . ASP A 1 422 ? 17.004 39.203 -32.448 1.00 37.97 866 ASP A N 1
ATOM 2916 C CA . ASP A 1 422 ? 17.958 38.733 -31.442 1.00 36.85 866 ASP A CA 1
ATOM 2917 C C . ASP A 1 422 ? 18.698 39.867 -30.736 1.00 41.45 866 ASP A C 1
ATOM 2918 O O . ASP A 1 422 ? 19.320 39.629 -29.692 1.00 42.32 866 ASP A O 1
ATOM 2923 N N . LEU A 1 423 ? 18.639 41.093 -31.265 1.00 42.65 867 LEU A N 1
ATOM 2924 C CA . LEU A 1 423 ? 19.200 42.230 -30.540 1.00 42.42 867 LEU A CA 1
ATOM 2925 C C . LEU A 1 423 ? 18.559 42.409 -29.172 1.00 44.40 867 LEU A C 1
ATOM 2926 O O . LEU A 1 423 ? 19.185 42.972 -28.268 1.00 46.95 867 LEU A O 1
ATOM 2931 N N . LEU A 1 424 ? 17.313 41.961 -29.004 1.00 43.66 868 LEU A N 1
ATOM 2932 C CA . LEU A 1 424 ? 16.631 42.169 -27.732 1.00 39.01 868 LEU A CA 1
ATOM 2933 C C . LEU A 1 424 ? 17.385 41.510 -26.584 1.00 40.74 868 LEU A C 1
ATOM 2934 O O . LEU A 1 424 ? 17.438 42.055 -25.476 1.00 42.04 868 LEU A O 1
ATOM 2939 N N . TRP A 1 425 ? 17.987 40.341 -26.830 1.00 34.96 869 TRP A N 1
ATOM 2940 C CA . TRP A 1 425 ? 18.674 39.609 -25.778 1.00 38.51 869 TRP A CA 1
ATOM 2941 C C . TRP A 1 425 ? 20.189 39.562 -25.940 1.00 41.37 869 TRP A C 1
ATOM 2942 O O . TRP A 1 425 ? 20.886 39.349 -24.944 1.00 38.95 869 TRP A O 1
ATOM 2953 N N . ARG A 1 426 ? 20.720 39.777 -27.148 1.00 37.70 870 ARG A N 1
ATOM 2954 C CA . ARG A 1 426 ? 22.169 39.822 -27.307 1.00 38.21 870 ARG A CA 1
ATOM 2955 C C . ARG A 1 426 ? 22.778 41.100 -26.738 1.00 36.48 870 ARG A C 1
ATOM 2956 O O . ARG A 1 426 ? 23.973 41.114 -26.432 1.00 38.90 870 ARG A O 1
ATOM 2964 N N . THR A 1 427 ? 22.000 42.171 -26.593 1.00 37.21 871 THR A N 1
ATOM 2965 C CA . THR A 1 427 ? 22.539 43.437 -26.109 1.00 38.23 871 THR A CA 1
ATOM 2966 C C . THR A 1 427 ? 22.409 43.643 -24.599 1.00 39.11 871 THR A C 1
ATOM 2967 O O . THR A 1 427 ? 22.956 44.625 -24.084 1.00 39.68 871 THR A O 1
ATOM 2971 N N . ALA A 1 428 ? 21.705 42.772 -23.874 1.00 37.19 872 ALA A N 1
ATOM 2972 C CA . ALA A 1 428 ? 21.503 42.946 -22.432 1.00 39.76 872 ALA A CA 1
ATOM 2973 C C . ALA A 1 428 ? 21.791 41.642 -21.709 1.00 35.89 872 ALA A C 1
ATOM 2974 O O . ALA A 1 428 ? 21.088 40.646 -21.915 1.00 37.62 872 ALA A O 1
ATOM 2976 N N . GLY A 1 429 ? 22.803 41.662 -20.843 1.00 31.13 873 GLY A N 1
ATOM 2977 C CA . GLY A 1 429 ? 23.211 40.448 -20.168 1.00 28.97 873 GLY A CA 1
ATOM 2978 C C . GLY A 1 429 ? 22.083 39.749 -19.433 1.00 33.52 873 GLY A C 1
ATOM 2979 O O . GLY A 1 429 ? 22.064 38.518 -19.351 1.00 41.93 873 GLY A O 1
ATOM 2980 N N . LYS A 1 430 ? 21.126 40.508 -18.897 1.00 28.49 874 LYS A N 1
ATOM 2981 C CA . LYS A 1 430 ? 20.043 39.863 -18.157 1.00 36.86 874 LYS A CA 1
ATOM 2982 C C . LYS A 1 430 ? 19.077 39.151 -19.098 1.00 40.58 874 LYS A C 1
ATOM 2983 O O . LYS A 1 430 ? 18.602 38.051 -18.787 1.00 37.41 874 LYS A O 1
ATOM 2989 N N . PHE A 1 431 ? 18.771 39.765 -20.251 1.00 37.24 875 PHE A N 1
ATOM 2990 C CA . PHE A 1 431 ? 17.917 39.114 -21.242 1.00 38.06 875 PHE A CA 1
ATOM 2991 C C . PHE A 1 431 ? 18.583 37.872 -21.810 1.00 37.55 875 PHE A C 1
ATOM 2992 O O . PHE A 1 431 ? 17.918 36.853 -22.037 1.00 37.53 875 PHE A O 1
ATOM 3000 N N . GLU A 1 432 ? 19.896 37.937 -22.053 1.00 35.44 876 GLU A N 1
ATOM 3001 C CA . GLU A 1 432 ? 20.599 36.771 -22.579 1.00 38.92 876 GLU A CA 1
ATOM 3002 C C . GLU A 1 432 ? 20.551 35.619 -21.582 1.00 45.41 876 GLU A C 1
ATOM 3003 O O . GLU A 1 432 ? 20.444 34.452 -21.975 1.00 45.05 876 GLU A O 1
ATOM 3009 N N . LEU A 1 433 ? 20.618 35.929 -20.285 1.00 42.78 877 LEU A N 1
ATOM 3010 C CA . LEU A 1 433 ? 20.443 34.895 -19.267 1.00 44.19 877 LEU A CA 1
ATOM 3011 C C . LEU A 1 433 ? 19.017 34.359 -19.269 1.00 38.50 877 LEU A C 1
ATOM 3012 O O . LEU A 1 433 ? 18.797 33.141 -19.267 1.00 36.08 877 LEU A O 1
ATOM 3017 N N . LEU A 1 434 ? 18.031 35.259 -19.254 1.00 36.93 878 LEU A N 1
ATOM 3018 C CA . LEU A 1 434 ? 16.640 34.825 -19.261 1.00 39.87 878 LEU A CA 1
ATOM 3019 C C . LEU A 1 434 ? 16.332 33.981 -20.491 1.00 44.32 878 LEU A C 1
ATOM 3020 O O . LEU A 1 434 ? 15.558 33.018 -20.412 1.00 47.42 878 LEU A O 1
ATOM 3025 N N . ASP A 1 435 ? 16.940 34.318 -21.634 1.00 42.82 879 ASP A N 1
ATOM 3026 C CA . ASP A 1 435 ? 16.717 33.544 -22.853 1.00 38.64 879 ASP A CA 1
ATOM 3027 C C . ASP A 1 435 ? 17.134 32.089 -22.679 1.00 38.90 879 ASP A C 1
ATOM 3028 O O . ASP A 1 435 ? 16.565 31.202 -23.325 1.00 43.30 879 ASP A O 1
ATOM 3033 N N . ARG A 1 436 ? 18.105 31.818 -21.802 1.00 38.95 880 ARG A N 1
ATOM 3034 C CA . ARG A 1 436 ? 18.517 30.443 -21.531 1.00 44.32 880 ARG A CA 1
ATOM 3035 C C . ARG A 1 436 ? 17.663 29.754 -20.468 1.00 44.87 880 ARG A C 1
ATOM 3036 O O . ARG A 1 436 ? 17.338 28.571 -20.621 1.00 49.56 880 ARG A O 1
ATOM 3044 N N . ILE A 1 437 ? 17.289 30.449 -19.391 1.00 41.50 881 ILE A N 1
ATOM 3045 C CA . ILE A 1 437 ? 16.680 29.751 -18.256 1.00 42.49 881 ILE A CA 1
ATOM 3046 C C . ILE A 1 437 ? 15.149 29.758 -18.281 1.00 40.09 881 ILE A C 1
ATOM 3047 O O . ILE A 1 437 ? 14.523 28.847 -17.726 1.00 44.36 881 ILE A O 1
ATOM 3052 N N . LEU A 1 438 ? 14.517 30.759 -18.891 1.00 36.13 882 LEU A N 1
ATOM 3053 C CA . LEU A 1 438 ? 13.061 30.707 -19.007 1.00 36.38 882 LEU A CA 1
ATOM 3054 C C . LEU A 1 438 ? 12.571 29.451 -19.721 1.00 42.14 882 LEU A C 1
ATOM 3055 O O . LEU A 1 438 ? 11.609 28.836 -19.228 1.00 46.80 882 LEU A O 1
ATOM 3060 N N . PRO A 1 439 ? 13.164 28.999 -20.834 1.00 42.11 883 PRO A N 1
ATOM 3061 C CA . PRO A 1 439 ? 12.706 27.724 -21.413 1.00 45.73 883 PRO A CA 1
ATOM 3062 C C . PRO A 1 439 ? 12.912 26.536 -20.488 1.00 46.67 883 PRO A C 1
ATOM 3063 O O . PRO A 1 439 ? 12.111 25.591 -20.524 1.00 47.72 883 PRO A O 1
ATOM 3067 N N . LYS A 1 440 ? 13.960 26.552 -19.660 1.00 49.85 884 LYS A N 1
ATOM 3068 C CA . LYS A 1 440 ? 14.174 25.458 -18.716 1.00 51.07 884 LYS A CA 1
ATOM 3069 C C . LYS A 1 440 ? 13.035 25.375 -17.707 1.00 51.53 884 LYS A C 1
ATOM 3070 O O . LYS A 1 440 ? 12.543 24.283 -17.397 1.00 55.57 884 LYS A O 1
ATOM 3076 N N . TYR A 1 441 ? 12.600 26.526 -17.186 1.00 48.87 885 TYR A N 1
ATOM 3077 C CA . TYR A 1 441 ? 11.455 26.542 -16.279 1.00 52.16 885 TYR A CA 1
ATOM 3078 C C . TYR A 1 441 ? 10.190 26.082 -16.992 1.00 56.72 885 TYR A C 1
ATOM 3079 O O . TYR A 1 441 ? 9.459 25.218 -16.492 1.00 62.66 885 TYR A O 1
ATOM 3088 N N . LYS A 1 442 ? 9.917 26.655 -18.168 1.00 58.35 886 LYS A N 1
ATOM 3089 C CA . LYS A 1 442 ? 8.751 26.260 -18.953 1.00 61.97 886 LYS A CA 1
ATOM 3090 C C . LYS A 1 442 ? 8.734 24.757 -19.206 1.00 64.55 886 LYS A C 1
ATOM 3091 O O . LYS A 1 442 ? 7.687 24.109 -19.078 1.00 66.46 886 LYS A O 1
ATOM 3097 N N . ALA A 1 443 ? 9.892 24.180 -19.539 1.00 59.66 887 ALA A N 1
ATOM 3098 C CA . ALA A 1 443 ? 9.979 22.758 -19.843 1.00 60.13 887 ALA A CA 1
ATOM 3099 C C . ALA A 1 443 ? 9.847 21.867 -18.614 1.00 64.89 887 ALA A C 1
ATOM 3100 O O . ALA A 1 443 ? 9.747 20.646 -18.771 1.00 71.49 887 ALA A O 1
ATOM 3102 N N . THR A 1 444 ? 9.849 22.430 -17.403 1.00 60.79 888 THR A N 1
ATOM 3103 C CA . THR A 1 444 ? 9.733 21.632 -16.187 1.00 63.06 888 THR A CA 1
ATOM 3104 C C . THR A 1 444 ? 8.500 22.001 -15.368 1.00 63.15 888 THR A C 1
ATOM 3105 O O . THR A 1 444 ? 8.451 21.720 -14.167 1.00 66.15 888 THR A O 1
ATOM 3109 N N . GLY A 1 445 ? 7.503 22.623 -15.995 1.00 57.42 889 GLY A N 1
ATOM 3110 C CA . GLY A 1 445 ? 6.216 22.837 -15.369 1.00 57.62 889 GLY A CA 1
ATOM 3111 C C . GLY A 1 445 ? 6.124 24.011 -14.422 1.00 57.86 889 GLY A C 1
ATOM 3112 O O . GLY A 1 445 ? 5.097 24.163 -13.752 1.00 61.43 889 GLY A O 1
ATOM 3113 N N . HIS A 1 446 ? 7.146 24.850 -14.346 1.00 54.43 890 HIS A N 1
ATOM 3114 C CA . HIS A 1 446 ? 7.132 25.944 -13.391 1.00 53.90 890 HIS A CA 1
ATOM 3115 C C . HIS A 1 446 ? 6.544 27.210 -14.011 1.00 58.50 890 HIS A C 1
ATOM 3116 O O . HIS A 1 446 ? 6.402 27.339 -15.229 1.00 59.51 890 HIS A O 1
ATOM 3123 N N . ARG A 1 447 ? 6.177 28.149 -13.143 1.00 53.10 891 ARG A N 1
ATOM 3124 C CA . ARG A 1 447 ? 5.553 29.393 -13.564 1.00 56.58 891 ARG A CA 1
ATOM 3125 C C . ARG A 1 447 ? 6.220 30.542 -12.829 1.00 54.70 891 ARG A C 1
ATOM 3126 O O . ARG A 1 447 ? 6.459 30.460 -11.622 1.00 57.62 891 ARG A O 1
ATOM 3134 N N . VAL A 1 448 ? 6.507 31.615 -13.560 1.00 52.50 892 VAL A N 1
ATOM 3135 C CA . VAL A 1 448 ? 7.452 32.636 -13.126 1.00 48.58 892 VAL A CA 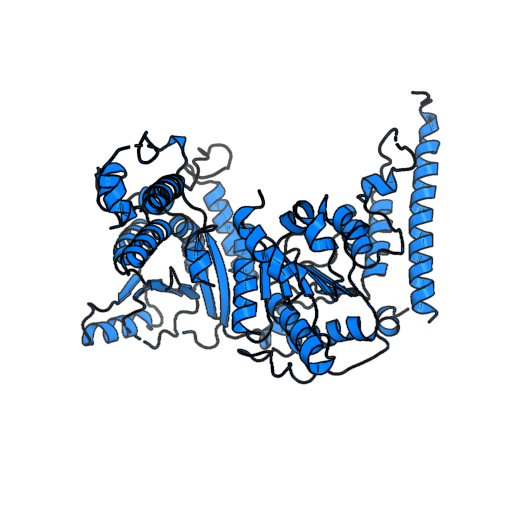1
ATOM 3136 C C . VAL A 1 448 ? 6.735 33.959 -12.904 1.00 48.70 892 VAL A C 1
ATOM 3137 O O . VAL A 1 448 ? 5.996 34.430 -13.776 1.00 51.97 892 VAL A O 1
ATOM 3141 N N . LEU A 1 449 ? 6.968 34.559 -11.740 1.00 48.54 893 LEU A N 1
ATOM 3142 C CA . LEU A 1 449 ? 6.666 35.961 -11.492 1.00 50.35 893 LEU A CA 1
ATOM 3143 C C . LEU A 1 449 ? 7.945 36.764 -11.672 1.00 46.82 893 LEU A C 1
ATOM 3144 O O . LEU A 1 449 ? 9.007 36.362 -11.190 1.00 48.68 893 LEU A O 1
ATOM 3149 N N . MET A 1 450 ? 7.843 37.893 -12.370 1.00 41.51 894 MET A N 1
ATOM 3150 C CA . MET A 1 450 ? 8.987 38.759 -12.635 1.00 42.20 894 MET A CA 1
ATOM 3151 C C . MET A 1 450 ? 8.669 40.161 -12.144 1.00 44.22 894 MET A C 1
ATOM 3152 O O . MET A 1 450 ? 7.737 40.801 -12.645 1.00 42.25 894 MET A O 1
ATOM 3157 N N . PHE A 1 451 ? 9.456 40.645 -11.188 1.00 38.27 895 PHE A N 1
ATOM 3158 C CA . PHE A 1 451 ? 9.257 41.968 -10.619 1.00 39.20 895 PHE A CA 1
ATOM 3159 C C . PHE A 1 451 ? 10.221 42.958 -11.250 1.00 42.10 895 PHE A C 1
ATOM 3160 O O . PHE A 1 451 ? 11.391 42.643 -11.473 1.00 43.57 895 PHE A O 1
ATOM 3168 N N . PHE A 1 452 ? 9.722 44.157 -11.529 1.00 44.55 896 PHE A N 1
ATOM 3169 C CA . PHE A 1 452 ? 10.516 45.221 -12.121 1.00 44.95 896 PHE A CA 1
ATOM 3170 C C . PHE A 1 452 ? 10.362 46.482 -11.287 1.00 53.14 896 PHE A C 1
ATOM 3171 O O . PHE A 1 452 ? 9.255 46.814 -10.850 1.00 54.32 896 PHE A O 1
ATOM 3179 N N . GLN A 1 453 ? 11.478 47.176 -11.058 1.00 55.09 897 GLN A N 1
ATOM 3180 C CA . GLN A 1 453 ? 11.401 48.526 -10.505 1.00 54.15 897 GLN A CA 1
ATOM 3181 C C . GLN A 1 453 ? 11.140 49.553 -11.600 1.00 53.15 897 GLN A C 1
ATOM 3182 O O . GLN A 1 453 ? 10.325 50.463 -11.417 1.00 59.32 897 GLN A O 1
ATOM 3188 N N . MET A 1 454 ? 11.832 49.423 -12.734 1.00 58.56 898 MET A N 1
ATOM 3189 C CA . MET A 1 454 ? 11.665 50.309 -13.884 1.00 61.62 898 MET A CA 1
ATOM 3190 C C . MET A 1 454 ? 10.547 49.785 -14.773 1.00 60.07 898 MET A C 1
ATOM 3191 O O . MET A 1 454 ? 10.675 48.715 -15.374 1.00 57.30 898 MET A O 1
ATOM 3196 N N . THR A 1 455 ? 9.464 50.554 -14.887 1.00 65.20 899 THR A N 1
ATOM 3197 C CA . THR A 1 455 ? 8.383 50.162 -15.781 1.00 66.30 899 THR A CA 1
ATOM 3198 C C . THR A 1 455 ? 8.855 50.087 -17.227 1.00 62.40 899 THR A C 1
ATOM 3199 O O . THR A 1 455 ? 8.365 49.253 -17.999 1.00 63.23 899 THR A O 1
ATOM 3203 N N . ALA A 1 456 ? 9.816 50.937 -17.603 1.00 52.59 900 ALA A N 1
ATOM 3204 C CA . ALA A 1 456 ? 10.233 51.031 -18.998 1.00 45.42 900 ALA A CA 1
ATOM 3205 C C . ALA A 1 456 ? 10.836 49.726 -19.501 1.00 47.77 900 ALA A C 1
ATOM 3206 O O . ALA A 1 456 ? 10.742 49.424 -20.695 1.00 55.54 900 ALA A O 1
ATOM 3208 N N . ILE A 1 457 ? 11.439 48.933 -18.609 1.00 43.11 901 ILE A N 1
ATOM 3209 C CA . ILE A 1 457 ? 12.009 47.653 -19.020 1.00 41.89 901 ILE A CA 1
ATOM 3210 C C . ILE A 1 457 ? 10.910 46.644 -19.326 1.00 39.90 901 ILE A C 1
ATOM 3211 O O . ILE A 1 457 ? 11.099 45.743 -20.156 1.00 40.39 901 ILE A O 1
ATOM 3216 N N . MET A 1 458 ? 9.738 46.789 -18.696 1.00 41.79 902 MET A N 1
ATOM 3217 C CA . MET A 1 458 ? 8.646 45.847 -18.929 1.00 39.10 902 MET A CA 1
ATOM 3218 C C . MET A 1 458 ? 8.200 45.864 -20.390 1.00 37.44 902 MET A C 1
ATOM 3219 O O . MET A 1 458 ? 7.863 44.816 -20.954 1.00 41.19 902 MET A O 1
ATOM 3224 N N . ASP A 1 459 ? 8.209 47.042 -21.026 1.00 40.27 903 ASP A N 1
ATOM 3225 C CA . ASP A 1 459 ? 7.902 47.120 -22.454 1.00 47.44 903 ASP A CA 1
ATOM 3226 C C . ASP A 1 459 ? 8.888 46.300 -23.275 1.00 48.89 903 ASP A C 1
ATOM 3227 O O . ASP A 1 459 ? 8.490 45.558 -24.185 1.00 41.80 903 ASP A O 1
ATOM 3232 N N . ILE A 1 460 ? 10.187 46.439 -22.982 1.00 42.66 904 ILE A N 1
ATOM 3233 C CA . ILE A 1 460 ? 11.194 45.694 -23.734 1.00 42.24 904 ILE A CA 1
ATOM 3234 C C . ILE A 1 460 ? 11.056 44.203 -23.464 1.00 40.53 904 ILE A C 1
ATOM 3235 O O . ILE A 1 460 ? 11.215 43.373 -24.369 1.00 39.72 904 ILE A O 1
ATOM 3240 N N . MET A 1 461 ? 10.742 43.841 -22.218 1.00 36.01 905 MET A N 1
ATOM 3241 C CA . MET A 1 461 ? 10.540 42.438 -21.874 1.00 33.92 905 MET A CA 1
ATOM 3242 C C . MET A 1 461 ? 9.363 41.857 -22.647 1.00 35.47 905 MET A C 1
ATOM 3243 O O . MET A 1 461 ? 9.417 40.711 -23.111 1.00 40.49 905 MET A O 1
ATOM 3248 N N . GLU A 1 462 ? 8.290 42.638 -22.792 1.00 38.41 906 GLU A N 1
ATOM 3249 C CA . GLU A 1 462 ? 7.143 42.197 -23.581 1.00 43.95 906 GLU A CA 1
ATOM 3250 C C . GLU A 1 462 ? 7.549 41.890 -25.014 1.00 41.14 906 GLU A C 1
ATOM 3251 O O . GLU A 1 462 ? 7.173 40.849 -25.567 1.00 40.99 906 GLU A O 1
ATOM 3257 N N . ASP A 1 463 ? 8.304 42.804 -25.639 1.00 40.92 907 ASP A N 1
ATOM 3258 C CA . ASP A 1 463 ? 8.809 42.564 -26.990 1.00 46.59 907 ASP A CA 1
ATOM 3259 C C . ASP A 1 463 ? 9.591 41.262 -27.062 1.00 44.95 907 ASP A C 1
ATOM 3260 O O . ASP A 1 463 ? 9.410 40.467 -27.990 1.00 50.59 907 ASP A O 1
ATOM 3265 N N . PHE A 1 464 ? 10.451 41.019 -26.074 1.00 39.62 908 PHE A N 1
ATOM 3266 C CA . PHE A 1 464 ? 11.274 39.817 -26.084 1.00 36.60 908 PHE A CA 1
ATOM 3267 C C . PHE A 1 464 ? 10.430 38.563 -25.882 1.00 36.09 908 PHE A C 1
ATOM 3268 O O . PHE A 1 464 ? 10.579 37.586 -26.626 1.00 38.43 908 PHE A O 1
ATOM 3276 N N . LEU A 1 465 ? 9.539 38.568 -24.883 1.00 34.74 909 LEU A N 1
ATOM 3277 C CA . LEU A 1 465 ? 8.700 37.398 -24.632 1.00 37.29 909 LEU A CA 1
ATOM 3278 C C . LEU A 1 465 ? 7.842 37.059 -25.848 1.00 42.14 909 LEU A C 1
ATOM 3279 O O . LEU A 1 465 ? 7.762 35.894 -26.257 1.00 46.31 909 LEU A O 1
ATOM 3284 N N . ARG A 1 466 ? 7.183 38.065 -26.438 1.00 41.55 910 ARG A N 1
ATOM 3285 C CA . ARG A 1 466 ? 6.417 37.815 -27.656 1.00 48.85 910 ARG A CA 1
ATOM 3286 C C . ARG A 1 466 ? 7.306 37.231 -28.739 1.00 52.05 910 ARG A C 1
ATOM 3287 O O . ARG A 1 466 ? 6.907 36.304 -29.453 1.00 47.83 910 ARG A O 1
ATOM 3295 N N . PHE A 1 467 ? 8.521 37.765 -28.863 1.00 52.24 911 PHE A N 1
ATOM 3296 C CA . PHE A 1 467 ? 9.441 37.314 -29.898 1.00 50.72 911 PHE A CA 1
ATOM 3297 C C . PHE A 1 467 ? 9.821 35.852 -29.697 1.00 48.14 911 PHE A C 1
ATOM 3298 O O . PHE A 1 467 ? 9.975 35.105 -30.669 1.00 47.67 911 PHE A O 1
ATOM 3306 N N . ARG A 1 468 ? 9.957 35.418 -28.443 1.00 45.70 912 ARG A N 1
ATOM 3307 C CA . ARG A 1 468 ? 10.225 34.022 -28.124 1.00 41.12 912 ARG A CA 1
ATOM 3308 C C . ARG A 1 468 ? 8.960 33.175 -28.019 1.00 45.06 912 ARG A C 1
ATOM 3309 O O . ARG A 1 468 ? 9.064 31.966 -27.793 1.00 51.30 912 ARG A O 1
ATOM 3317 N N . GLY A 1 469 ? 7.779 33.771 -28.166 1.00 40.09 913 GLY A N 1
ATOM 3318 C CA . GLY A 1 469 ? 6.541 33.025 -28.016 1.00 42.41 913 GLY A CA 1
ATOM 3319 C C . GLY A 1 469 ? 6.221 32.565 -26.605 1.00 45.79 913 GLY A C 1
ATOM 3320 O O . GLY A 1 469 ? 5.594 31.516 -26.432 1.00 50.95 913 GLY A O 1
ATOM 3321 N N . LEU A 1 470 ? 6.622 33.325 -25.589 1.00 44.95 914 LEU A N 1
ATOM 3322 C CA . LEU A 1 470 ? 6.344 32.989 -24.195 1.00 47.29 914 LEU A CA 1
ATOM 3323 C C . LEU A 1 470 ? 5.126 33.773 -23.726 1.00 45.77 914 LEU A C 1
ATOM 3324 O O . LEU A 1 470 ? 5.109 35.005 -23.813 1.00 48.66 914 LEU A O 1
ATOM 3329 N N . HIS A 1 471 ? 4.113 33.064 -23.229 1.00 47.49 915 HIS A N 1
ATOM 3330 C CA . HIS A 1 471 ? 2.849 33.704 -22.880 1.00 53.26 915 HIS A CA 1
ATOM 3331 C C . HIS A 1 471 ? 2.914 34.288 -21.476 1.00 48.87 915 HIS A C 1
ATOM 3332 O O . HIS A 1 471 ? 3.312 33.610 -20.522 1.00 53.26 915 HIS A O 1
ATOM 3339 N N . TYR A 1 472 ? 2.519 35.550 -21.355 1.00 43.40 916 TYR A N 1
ATOM 3340 C CA . TYR A 1 472 ? 2.646 36.287 -20.111 1.00 41.42 916 TYR A CA 1
ATOM 3341 C C . TYR A 1 472 ? 1.405 37.141 -19.903 1.00 46.68 916 TYR A C 1
ATOM 3342 O O . TYR A 1 472 ? 0.646 37.411 -20.837 1.00 48.70 916 TYR A O 1
ATOM 3351 N N . LEU A 1 473 ? 1.217 37.565 -18.656 1.00 40.69 917 LEU A N 1
ATOM 3352 C CA . LEU A 1 473 ? 0.337 38.662 -18.293 1.00 39.10 917 LEU A CA 1
ATOM 3353 C C . LEU A 1 473 ? 1.183 39.772 -17.679 1.00 39.32 917 LEU A C 1
ATOM 3354 O O . LEU A 1 473 ? 2.314 39.546 -17.239 1.00 41.67 917 LEU A O 1
ATOM 3359 N N . ARG A 1 474 ? 0.632 40.982 -17.648 1.00 41.51 918 ARG A N 1
ATOM 3360 C CA . ARG A 1 474 ? 1.358 42.125 -17.115 1.00 38.40 918 ARG A CA 1
ATOM 3361 C C . ARG A 1 474 ? 0.445 42.961 -16.231 1.00 39.02 918 ARG A C 1
ATOM 3362 O O . ARG A 1 474 ? -0.725 43.180 -16.558 1.00 43.12 918 ARG A O 1
ATOM 3370 N N . LEU A 1 475 ? 0.998 43.444 -15.121 1.00 41.78 919 LEU A N 1
ATOM 3371 C CA . LEU A 1 475 ? 0.270 44.256 -14.160 1.00 48.84 919 LEU A CA 1
ATOM 3372 C C . LEU A 1 475 ? 1.200 45.338 -13.631 1.00 54.01 919 LEU A C 1
ATOM 3373 O O . LEU A 1 475 ? 2.299 45.034 -13.158 1.00 55.25 919 LEU A O 1
ATOM 3378 N N . ASP A 1 476 ? 0.762 46.594 -13.708 1.00 54.43 920 ASP A N 1
ATOM 3379 C CA . ASP A 1 476 ? 1.522 47.705 -13.145 1.00 57.62 920 ASP A CA 1
ATOM 3380 C C . ASP A 1 476 ? 0.543 48.732 -12.582 1.00 58.36 920 ASP A C 1
ATOM 3381 O O . ASP A 1 476 ? -0.667 48.495 -12.516 1.00 58.27 920 ASP A O 1
ATOM 3386 N N . GLY A 1 477 ? 1.074 49.887 -12.175 1.00 60.32 921 GLY A N 1
ATOM 3387 C CA . GLY A 1 477 ? 0.264 50.953 -11.605 1.00 61.76 921 GLY A CA 1
ATOM 3388 C C . GLY A 1 477 ? -0.751 51.552 -12.559 1.00 65.89 921 GLY A C 1
ATOM 3389 O O . GLY A 1 477 ? -1.673 52.240 -12.105 1.00 73.82 921 GLY A O 1
ATOM 3390 N N . THR A 1 478 ? -0.596 51.321 -13.860 1.00 65.08 922 THR A N 1
ATOM 3391 C CA . THR A 1 478 ? -1.566 51.764 -14.852 1.00 64.32 922 THR A CA 1
ATOM 3392 C C . THR A 1 478 ? -2.811 50.889 -14.858 1.00 53.76 922 THR A C 1
ATOM 3393 O O . THR A 1 478 ? -3.883 51.349 -15.265 1.00 55.93 922 THR A O 1
ATOM 3397 N N . THR A 1 479 ? -2.692 49.649 -14.393 1.00 48.14 923 THR A N 1
ATOM 3398 C CA . THR A 1 479 ? -3.786 48.694 -14.488 1.00 47.80 923 THR A CA 1
ATOM 3399 C C . THR A 1 479 ? -4.965 49.135 -13.632 1.00 48.80 923 THR A C 1
ATOM 3400 O O . THR A 1 479 ? -4.800 49.482 -12.459 1.00 52.91 923 THR A O 1
ATOM 3404 N N . LYS A 1 480 ? -6.152 49.129 -14.226 1.00 53.41 924 LYS A N 1
ATOM 3405 C CA . LYS A 1 480 ? -7.359 49.485 -13.502 1.00 61.04 924 LYS A CA 1
ATOM 3406 C C . LYS A 1 480 ? -7.671 48.431 -12.442 1.00 54.28 924 LYS A C 1
ATOM 3407 O O . LYS A 1 480 ? -7.297 47.259 -12.555 1.00 51.44 924 LYS A O 1
ATOM 3413 N N . SER A 1 481 ? -8.387 48.866 -11.408 1.00 54.66 925 SER A N 1
ATOM 3414 C CA . SER A 1 481 ? -8.595 48.014 -10.243 1.00 58.87 925 SER A CA 1
ATOM 3415 C C . SER A 1 481 ? -9.316 46.721 -10.611 1.00 56.48 925 SER A C 1
ATOM 3416 O O . SER A 1 481 ? -8.957 45.641 -10.124 1.00 58.11 925 SER A O 1
ATOM 3419 N N . GLU A 1 482 ? -10.331 46.801 -11.475 1.00 57.82 926 GLU A N 1
ATOM 3420 C CA . GLU A 1 482 ? -11.061 45.587 -11.827 1.00 62.55 926 GLU A CA 1
ATOM 3421 C C . GLU A 1 482 ? -10.246 44.687 -12.753 1.00 60.95 926 GLU A C 1
ATOM 3422 O O . GLU A 1 482 ? -10.450 43.468 -12.761 1.00 67.12 926 GLU A O 1
ATOM 3428 N N . ASP A 1 483 ? -9.304 45.255 -13.514 1.00 54.63 927 ASP A N 1
ATOM 3429 C CA . ASP A 1 483 ? -8.418 44.430 -14.332 1.00 53.66 927 ASP A CA 1
ATOM 3430 C C . ASP A 1 483 ? -7.433 43.648 -13.472 1.00 54.50 927 ASP A C 1
ATOM 3431 O O . ASP A 1 483 ? -7.116 42.496 -13.789 1.00 50.79 927 ASP A O 1
ATOM 3436 N N . ARG A 1 484 ? -6.928 44.260 -12.390 1.00 52.75 928 ARG A N 1
ATOM 3437 C CA . ARG A 1 484 ? -5.958 43.577 -11.533 1.00 49.50 928 ARG A CA 1
ATOM 3438 C C . ARG A 1 484 ? -6.509 42.246 -11.042 1.00 46.96 928 ARG A C 1
ATOM 3439 O O . ARG A 1 484 ? -5.825 41.216 -11.102 1.00 49.44 928 ARG A O 1
ATOM 3447 N N . SER A 1 485 ? -7.755 42.251 -10.570 1.00 43.39 929 SER A N 1
ATOM 3448 C CA . SER A 1 485 ? -8.372 41.025 -10.079 1.00 48.87 929 SER A CA 1
ATOM 3449 C C . SER A 1 485 ? -8.523 40.006 -11.194 1.00 45.55 929 SER A C 1
ATOM 3450 O O . SER A 1 485 ? -8.322 38.804 -10.982 1.00 44.57 929 SER A O 1
ATOM 3453 N N . GLU A 1 486 ? -8.887 40.467 -12.391 1.00 45.64 930 GLU A N 1
ATOM 3454 C CA . GLU A 1 486 ? -9.111 39.526 -13.479 1.00 45.46 930 GLU A CA 1
ATOM 3455 C C . GLU A 1 486 ? -7.800 38.922 -13.951 1.00 45.25 930 GLU A C 1
ATOM 3456 O O . GLU A 1 486 ? -7.739 37.721 -14.240 1.00 46.17 930 GLU A O 1
ATOM 3462 N N . LEU A 1 487 ? -6.735 39.731 -14.015 1.00 43.86 931 LEU A N 1
ATOM 3463 C CA . LEU A 1 487 ? -5.417 39.194 -14.346 1.00 44.48 931 LEU A CA 1
ATOM 3464 C C . LEU A 1 487 ? -4.984 38.144 -13.325 1.00 43.03 931 LEU A C 1
ATOM 3465 O O . LEU A 1 487 ? -4.516 37.061 -13.699 1.00 41.96 931 LEU A O 1
ATOM 3470 N N . LEU A 1 488 ? -5.163 38.433 -12.032 1.00 43.82 932 LEU A N 1
ATOM 3471 C CA . LEU A 1 488 ? -4.818 37.457 -10.998 1.00 47.18 932 LEU A CA 1
ATOM 3472 C C . LEU A 1 488 ? -5.639 36.180 -11.148 1.00 49.62 932 LEU A C 1
ATOM 3473 O O . LEU A 1 488 ? -5.093 35.069 -11.116 1.00 50.69 932 LEU A O 1
ATOM 3478 N N . ARG A 1 489 ? -6.958 36.323 -11.313 1.00 47.69 933 ARG A N 1
ATOM 3479 C CA . ARG A 1 489 ? -7.824 35.156 -11.467 1.00 48.83 933 ARG A CA 1
ATOM 3480 C C . ARG A 1 489 ? -7.378 34.284 -12.640 1.00 47.76 933 ARG A C 1
ATOM 3481 O O . ARG A 1 489 ? -7.326 33.053 -12.533 1.00 50.86 933 ARG A O 1
ATOM 3489 N N . GLN A 1 490 ? -7.041 34.904 -13.770 1.00 47.09 934 GLN A N 1
ATOM 3490 C CA . GLN A 1 490 ? -6.597 34.124 -14.921 1.00 50.17 934 GLN A CA 1
ATOM 3491 C C . GLN A 1 490 ? -5.300 33.389 -14.619 1.00 52.20 934 GLN A C 1
ATOM 3492 O O . GLN A 1 490 ? -5.169 32.193 -14.906 1.00 56.42 934 GLN A O 1
ATOM 3498 N N . PHE A 1 491 ? -4.330 34.086 -14.021 1.00 50.87 935 PHE A N 1
ATOM 3499 C CA . PHE A 1 491 ? -3.037 33.460 -13.766 1.00 54.63 935 PHE A CA 1
ATOM 3500 C C . PHE A 1 491 ? -3.166 32.311 -12.777 1.00 56.95 935 PHE A C 1
ATOM 3501 O O . PHE A 1 491 ? -2.489 31.286 -12.918 1.00 56.97 935 PHE A O 1
ATOM 3509 N N . ASN A 1 492 ? -4.043 32.453 -11.780 1.00 56.12 936 ASN A N 1
ATOM 3510 C CA . ASN A 1 492 ? -4.192 31.420 -10.762 1.00 62.80 936 ASN A CA 1
ATOM 3511 C C . ASN A 1 492 ? -4.949 30.200 -11.251 1.00 65.62 936 ASN A C 1
ATOM 3512 O O . ASN A 1 492 ? -5.080 29.240 -10.484 1.00 70.63 936 ASN A O 1
ATOM 3517 N N . GLN A 1 493 ? -5.448 30.206 -12.482 1.00 64.28 937 GLN A N 1
ATOM 3518 C CA . GLN A 1 493 ? -6.257 29.096 -12.954 1.00 71.34 937 GLN A CA 1
ATOM 3519 C C . GLN A 1 493 ? -5.412 27.830 -13.088 1.00 77.14 937 GLN A C 1
ATOM 3520 O O . GLN A 1 493 ? -4.205 27.902 -13.343 1.00 72.20 937 GLN A O 1
ATOM 3526 N N . PRO A 1 494 ? -6.032 26.656 -12.919 1.00 85.41 938 PRO A N 1
ATOM 3527 C CA . PRO A 1 494 ? -5.250 25.405 -12.955 1.00 89.42 938 PRO A CA 1
ATOM 3528 C C . PRO A 1 494 ? -4.517 25.191 -14.266 1.00 90.74 938 PRO A C 1
ATOM 3529 O O . PRO A 1 494 ? -3.326 24.853 -14.266 1.00 93.31 938 PRO A O 1
ATOM 3533 N N . ASP A 1 495 ? -5.200 25.394 -15.390 1.00 105.05 939 ASP A N 1
ATOM 3534 C CA . ASP A 1 495 ? -4.665 25.125 -16.719 1.00 99.15 939 ASP A CA 1
ATOM 3535 C C . ASP A 1 495 ? -4.366 26.414 -17.481 1.00 89.00 939 ASP A C 1
ATOM 3536 O O . ASP A 1 495 ? -4.570 26.498 -18.693 1.00 90.51 939 ASP A O 1
ATOM 3541 N N . SER A 1 496 ? -3.880 27.430 -16.780 1.00 81.13 940 SER A N 1
ATOM 3542 C CA . SER A 1 496 ? -3.635 28.718 -17.410 1.00 72.60 940 SER A CA 1
ATOM 3543 C C . SER A 1 496 ? -2.554 28.588 -18.473 1.00 68.35 940 SER A C 1
ATOM 3544 O O . SER A 1 496 ? -1.484 28.022 -18.206 1.00 67.22 940 SER A O 1
ATOM 3547 N N . PRO A 1 497 ? -2.780 29.095 -19.690 1.00 62.25 941 PRO A N 1
ATOM 3548 C CA . PRO A 1 497 ? -1.715 29.104 -20.697 1.00 61.56 941 PRO A CA 1
ATOM 3549 C C . PRO A 1 497 ? -0.629 30.123 -20.416 1.00 61.33 941 PRO A C 1
ATOM 3550 O O . PRO A 1 497 ? 0.346 30.190 -21.173 1.00 65.84 941 PRO A O 1
ATOM 3554 N N . TYR A 1 498 ? -0.762 30.912 -19.355 1.00 59.15 942 TYR A N 1
ATOM 3555 C CA . TYR A 1 498 ? 0.166 32.001 -19.082 1.00 50.02 942 TYR A CA 1
ATOM 3556 C C . TYR A 1 498 ? 1.329 31.474 -18.257 1.00 56.95 942 TYR A C 1
ATOM 3557 O O . TYR A 1 498 ? 1.160 31.076 -17.101 1.00 67.56 942 TYR A O 1
ATOM 3566 N N . PHE A 1 499 ? 2.510 31.470 -18.869 1.00 55.07 943 PHE A N 1
ATOM 3567 C CA . PHE A 1 499 ? 3.715 30.967 -18.230 1.00 49.37 943 PHE A CA 1
ATOM 3568 C C . PHE A 1 499 ? 4.287 31.973 -17.239 1.00 47.63 943 PHE A C 1
ATOM 3569 O O . PHE A 1 499 ? 4.812 31.574 -16.193 1.00 47.84 943 PHE A O 1
ATOM 3577 N N . MET A 1 500 ? 4.153 33.268 -17.525 1.00 46.45 944 MET A N 1
ATOM 3578 C CA . MET A 1 500 ? 4.833 34.312 -16.775 1.00 47.08 944 MET A CA 1
ATOM 3579 C C . MET A 1 500 ? 3.867 35.416 -16.387 1.00 44.46 944 MET A C 1
ATOM 3580 O O . MET A 1 500 ? 2.852 35.652 -17.044 1.00 45.11 944 MET A O 1
ATOM 3585 N N . PHE A 1 501 ? 4.238 36.130 -15.328 1.00 41.42 945 PHE A N 1
ATOM 3586 C CA . PHE A 1 501 ? 3.507 37.297 -14.854 1.00 44.63 945 PHE A CA 1
ATOM 3587 C C . PHE A 1 501 ? 4.517 38.421 -14.680 1.00 44.79 945 PHE A C 1
ATOM 3588 O O . PHE A 1 501 ? 5.411 38.329 -13.833 1.00 46.53 945 PHE A O 1
ATOM 3596 N N . LEU A 1 502 ? 4.391 39.469 -15.484 1.00 42.18 946 LEU A N 1
ATOM 3597 C CA . LEU A 1 502 ? 5.253 40.637 -15.364 1.00 40.23 946 LEU A CA 1
ATOM 3598 C C . LEU A 1 502 ? 4.600 41.615 -14.398 1.00 40.50 946 LEU A C 1
ATOM 3599 O O . LEU A 1 502 ? 3.477 42.066 -14.637 1.00 43.50 946 LEU A O 1
ATOM 3604 N N . LEU A 1 503 ? 5.299 41.946 -13.317 1.00 41.30 947 LEU A N 1
ATOM 3605 C CA . LEU A 1 503 ? 4.723 42.733 -12.235 1.00 48.68 947 LEU A CA 1
ATOM 3606 C C . LEU A 1 503 ? 5.634 43.902 -11.897 1.00 46.93 947 LEU A C 1
ATOM 3607 O O . LEU A 1 503 ? 6.832 43.713 -11.669 1.00 48.88 947 LEU A O 1
ATOM 3612 N N . SER A 1 504 ? 5.063 45.103 -11.858 1.00 49.17 948 SER A N 1
ATOM 3613 C CA . SER A 1 504 ? 5.762 46.263 -11.323 1.00 57.55 948 SER A CA 1
ATOM 3614 C C . SER A 1 504 ? 5.760 46.209 -9.799 1.00 62.80 948 SER A C 1
ATOM 3615 O O . SER A 1 504 ? 4.723 45.949 -9.182 1.00 69.72 948 SER A O 1
ATOM 3618 N N . THR A 1 505 ? 6.921 46.463 -9.190 1.00 66.43 949 THR A N 1
ATOM 3619 C CA . THR A 1 505 ? 7.027 46.393 -7.736 1.00 74.07 949 THR A CA 1
ATOM 3620 C C . THR A 1 505 ? 6.236 47.494 -7.037 1.00 80.66 949 THR A C 1
ATOM 3621 O O . THR A 1 505 ? 5.998 47.393 -5.831 1.00 85.43 949 THR A O 1
ATOM 3625 N N . ARG A 1 506 ? 5.821 48.538 -7.759 1.00 84.58 950 ARG A N 1
ATOM 3626 C CA . ARG A 1 506 ? 5.043 49.602 -7.134 1.00 93.97 950 ARG A CA 1
ATOM 3627 C C . ARG A 1 506 ? 3.583 49.203 -6.951 1.00 97.79 950 ARG A C 1
ATOM 3628 O O . ARG A 1 506 ? 2.981 49.502 -5.913 1.00 101.09 950 ARG A O 1
ATOM 3636 N N . ALA A 1 507 ? 3.003 48.526 -7.935 1.00 97.86 951 ALA A N 1
ATOM 3637 C CA . ALA A 1 507 ? 1.621 48.077 -7.834 1.00 103.24 951 ALA A CA 1
ATOM 3638 C C . ALA A 1 507 ? 1.503 46.891 -6.879 1.00 104.45 951 ALA A C 1
ATOM 3639 O O . ALA A 1 507 ? 1.922 45.777 -7.198 1.00 102.39 951 ALA A O 1
ATOM 3641 N N . LEU A 1 512 ? -0.659 40.646 -2.954 1.00 104.16 956 LEU A N 1
ATOM 3642 C CA . LEU A 1 512 ? -1.094 39.844 -4.096 1.00 102.41 956 LEU A CA 1
ATOM 3643 C C . LEU A 1 512 ? -0.886 38.356 -3.844 1.00 102.61 956 LEU A C 1
ATOM 3644 O O . LEU A 1 512 ? 0.149 37.940 -3.324 1.00 102.31 956 LEU A O 1
ATOM 3649 N N . ASN A 1 513 ? -1.877 37.558 -4.228 1.00 101.91 957 ASN A N 1
ATOM 3650 C CA . ASN A 1 513 ? -1.887 36.120 -3.974 1.00 102.70 957 ASN A CA 1
ATOM 3651 C C . ASN A 1 513 ? -1.614 35.391 -5.288 1.00 98.49 957 ASN A C 1
ATOM 3652 O O . ASN A 1 513 ? -2.531 35.075 -6.046 1.00 98.81 957 ASN A O 1
ATOM 3657 N N . LEU A 1 514 ? -0.344 35.113 -5.543 1.00 92.78 958 LEU A N 1
ATOM 3658 C CA . LEU A 1 514 ? 0.087 34.398 -6.740 1.00 91.32 958 LEU A CA 1
ATOM 3659 C C . LEU A 1 514 ? 0.721 33.080 -6.311 1.00 92.78 958 LEU A C 1
ATOM 3660 O O . LEU A 1 514 ? 1.943 32.909 -6.374 1.00 90.52 958 LEU A O 1
ATOM 3665 N N . GLN A 1 515 ? -0.116 32.140 -5.882 1.00 91.59 959 GLN A N 1
ATOM 3666 C CA . GLN A 1 515 ? 0.364 30.894 -5.308 1.00 95.29 959 GLN A CA 1
ATOM 3667 C C . GLN A 1 515 ? 0.337 29.734 -6.295 1.00 93.80 959 GLN A C 1
ATOM 3668 O O . GLN A 1 515 ? 0.549 28.586 -5.895 1.00 99.58 959 GLN A O 1
ATOM 3674 N N . THR A 1 516 ? 0.087 30.005 -7.571 1.00 86.89 960 THR A N 1
ATOM 3675 C CA . THR A 1 516 ? 0.304 29.022 -8.622 1.00 81.78 960 THR A CA 1
ATOM 3676 C C . THR A 1 516 ? 1.670 29.169 -9.274 1.00 78.00 960 THR A C 1
ATOM 3677 O O . THR A 1 516 ? 1.978 28.429 -10.213 1.00 81.94 960 THR A O 1
ATOM 3681 N N . ALA A 1 517 ? 2.484 30.112 -8.806 1.00 74.70 961 ALA A N 1
ATOM 3682 C CA . ALA A 1 517 ? 3.843 30.306 -9.290 1.00 72.93 961 ALA A CA 1
ATOM 3683 C C . ALA A 1 517 ? 4.817 29.996 -8.163 1.00 74.05 961 ALA A C 1
ATOM 3684 O O . ALA A 1 517 ? 4.667 30.511 -7.050 1.00 76.86 961 ALA A O 1
ATOM 3686 N N . ASP A 1 518 ? 5.801 29.149 -8.451 1.00 69.83 962 ASP A N 1
ATOM 3687 C CA . ASP A 1 518 ? 6.800 28.751 -7.471 1.00 68.84 962 ASP A CA 1
ATOM 3688 C C . ASP A 1 518 ? 8.166 29.354 -7.752 1.00 58.93 962 ASP A C 1
ATOM 3689 O O . ASP A 1 518 ? 9.124 29.050 -7.034 1.00 60.92 962 ASP A O 1
ATOM 3694 N N . THR A 1 519 ? 8.279 30.201 -8.770 1.00 52.42 963 THR A N 1
ATOM 3695 C CA . THR A 1 519 ? 9.559 30.743 -9.200 1.00 49.71 963 THR A CA 1
ATOM 3696 C C . THR A 1 519 ? 9.427 32.247 -9.359 1.00 45.91 963 THR A C 1
ATOM 3697 O O . THR A 1 519 ? 8.490 32.727 -10.004 1.00 50.29 963 THR A O 1
ATOM 3701 N N . VAL A 1 520 ? 10.355 32.987 -8.765 1.00 43.71 964 VAL A N 1
ATOM 3702 C CA . VAL A 1 520 ? 10.279 34.439 -8.689 1.00 43.33 964 VAL A CA 1
ATOM 3703 C C . VAL A 1 520 ? 11.604 35.013 -9.157 1.00 47.06 964 VAL A C 1
ATOM 3704 O O . VAL A 1 520 ? 12.666 34.625 -8.657 1.00 47.58 964 VAL A O 1
ATOM 3708 N N . ILE A 1 521 ? 11.543 35.937 -10.110 1.00 42.89 965 ILE A N 1
ATOM 3709 C CA . ILE A 1 521 ? 12.727 36.611 -10.618 1.00 40.23 965 ILE A CA 1
ATOM 3710 C C . ILE A 1 521 ? 12.588 38.096 -10.329 1.00 41.24 965 ILE A C 1
ATOM 3711 O O . ILE A 1 521 ? 11.661 38.750 -10.823 1.00 41.25 965 ILE A O 1
ATOM 3716 N N . ILE A 1 522 ? 13.500 38.620 -9.516 1.00 41.06 966 ILE A N 1
ATOM 3717 C CA . ILE A 1 522 ? 13.560 40.042 -9.212 1.00 40.75 966 ILE A CA 1
ATOM 3718 C C . ILE A 1 522 ? 14.542 40.645 -10.210 1.00 45.16 966 ILE A C 1
ATOM 3719 O O . ILE A 1 522 ? 15.758 40.514 -10.060 1.00 45.80 966 ILE A O 1
ATOM 3724 N N . TYR A 1 523 ? 14.004 41.298 -11.244 1.00 43.03 967 TYR A N 1
ATOM 3725 C CA . TYR A 1 523 ? 14.842 41.772 -12.341 1.00 43.4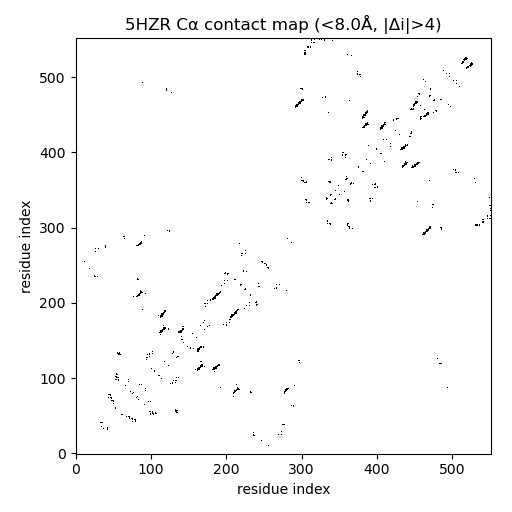7 967 TYR A CA 1
ATOM 3726 C C . TYR A 1 523 ? 15.846 42.814 -11.866 1.00 44.28 967 TYR A C 1
ATOM 3727 O O . TYR A 1 523 ? 17.019 42.779 -12.251 1.00 41.16 967 TYR A O 1
ATOM 3736 N N . ASP A 1 524 ? 15.400 43.753 -11.040 1.00 50.63 968 ASP A N 1
ATOM 3737 C CA . ASP A 1 524 ? 16.243 44.811 -10.504 1.00 53.48 968 ASP A CA 1
ATOM 3738 C C . ASP A 1 524 ? 15.660 45.211 -9.154 1.00 58.56 968 ASP A C 1
ATOM 3739 O O . ASP A 1 524 ? 14.626 44.685 -8.734 1.00 60.50 968 ASP A O 1
ATOM 3744 N N . SER A 1 525 ? 16.309 46.160 -8.480 1.00 65.93 969 SER A N 1
ATOM 3745 C CA . SER A 1 525 ? 15.795 46.630 -7.197 1.00 75.80 969 SER A CA 1
ATOM 3746 C C . SER A 1 525 ? 16.311 48.032 -6.902 1.00 76.39 969 SER A C 1
ATOM 3747 O O . SER A 1 525 ? 17.162 48.569 -7.613 1.00 75.17 969 SER A O 1
ATOM 3750 N N . ASP A 1 526 ? 15.774 48.615 -5.831 1.00 83.04 970 ASP A N 1
ATOM 3751 C CA . ASP A 1 526 ? 16.206 49.925 -5.343 1.00 87.34 970 ASP A CA 1
ATOM 3752 C C . ASP A 1 526 ? 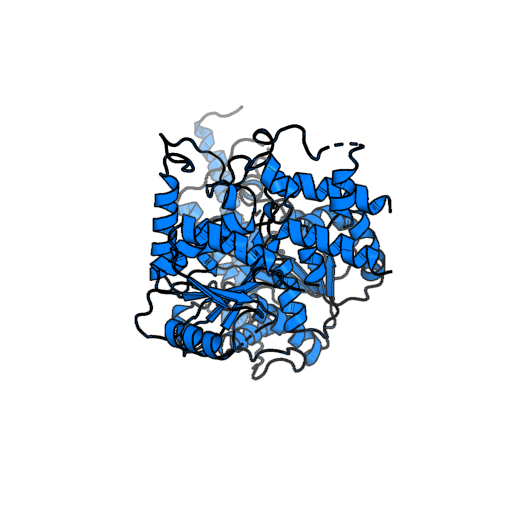17.041 49.783 -4.076 1.00 85.95 970 ASP A C 1
ATOM 3753 O O . ASP A 1 526 ? 17.160 48.689 -3.524 1.00 82.93 970 ASP A O 1
ATOM 3758 N N . ILE A 1 542 ? 3.130 33.567 -2.625 1.00 94.41 986 ILE A N 1
ATOM 3759 C CA . ILE A 1 542 ? 3.754 32.859 -3.738 1.00 90.96 986 ILE A CA 1
ATOM 3760 C C . ILE A 1 542 ? 4.077 31.415 -3.356 1.00 94.63 986 ILE A C 1
ATOM 3761 O O . ILE A 1 542 ? 4.848 31.170 -2.429 1.00 98.33 986 ILE A O 1
ATOM 3763 N N . GLY A 1 543 ? 3.478 30.469 -4.067 1.00 93.16 987 GLY A N 1
ATOM 3764 C CA . GLY A 1 543 ? 3.755 29.054 -3.850 1.00 95.91 987 GLY A CA 1
ATOM 3765 C C . GLY A 1 543 ? 2.793 28.405 -2.875 1.00 102.71 987 GLY A C 1
ATOM 3766 O O . GLY A 1 543 ? 2.308 29.018 -1.924 1.00 107.07 987 GLY A O 1
ATOM 3767 N N . GLN A 1 544 ? 2.522 27.122 -3.118 1.00 108.19 988 GLN A N 1
ATOM 3768 C CA . GLN A 1 544 ? 1.614 26.315 -2.300 1.00 120.18 988 GLN A CA 1
ATOM 3769 C C . GLN A 1 544 ? 2.281 24.968 -2.038 1.00 123.58 988 GLN A C 1
ATOM 3770 O O . GLN A 1 544 ? 2.281 24.097 -2.914 1.00 127.77 988 GLN A O 1
ATOM 3776 N N . LYS A 1 545 ? 2.855 24.807 -0.842 1.00 121.46 989 LYS A N 1
ATOM 3777 C CA . LYS A 1 545 ? 3.543 23.583 -0.431 1.00 120.21 989 LYS A CA 1
ATOM 3778 C C . LYS A 1 545 ? 4.758 23.288 -1.306 1.00 117.50 989 LYS A C 1
ATOM 3779 O O . LYS A 1 545 ? 5.401 22.245 -1.149 1.00 121.14 989 LYS A O 1
ATOM 3785 N N . ASN A 1 546 ? 5.084 24.197 -2.219 1.00 111.63 990 ASN A N 1
ATOM 3786 C CA . ASN A 1 546 ? 6.117 23.974 -3.219 1.00 112.02 990 ASN A CA 1
ATOM 3787 C C . ASN A 1 546 ? 7.412 24.671 -2.829 1.00 109.89 990 ASN A C 1
ATOM 3788 O O . ASN A 1 546 ? 7.405 25.720 -2.179 1.00 111.46 990 ASN A O 1
ATOM 3793 N N . GLU A 1 547 ? 8.531 24.068 -3.234 1.00 106.17 991 GLU A N 1
ATOM 3794 C CA . GLU A 1 54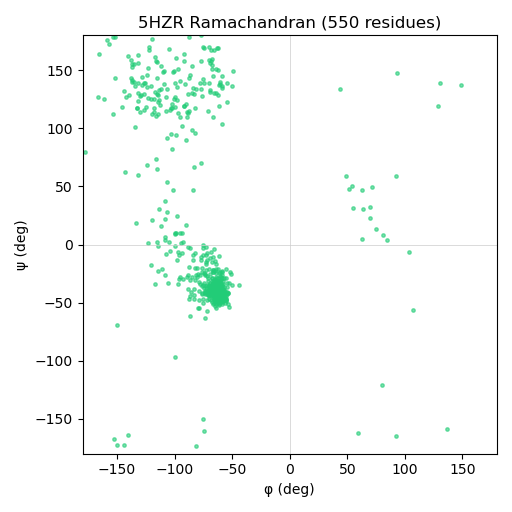7 ? 9.822 24.738 -3.166 1.00 98.14 991 GLU A CA 1
ATOM 3795 C C . GLU A 1 547 ? 9.770 26.014 -3.988 1.00 88.66 991 GLU A C 1
ATOM 3796 O O . GLU A 1 547 ? 9.814 25.959 -5.221 1.00 89.26 991 GLU A O 1
ATOM 3802 N N . VAL A 1 548 ? 9.661 27.161 -3.331 1.00 79.83 992 VAL A N 1
ATOM 3803 C CA . VAL A 1 548 ? 9.672 28.439 -4.029 1.00 70.61 992 VAL A CA 1
ATOM 3804 C C . VAL A 1 548 ? 11.113 28.900 -4.159 1.00 63.76 992 VAL A C 1
ATOM 3805 O O . VAL A 1 548 ? 11.861 28.914 -3.178 1.00 62.40 992 VAL A O 1
ATOM 3809 N N . ARG A 1 549 ? 11.510 29.257 -5.375 1.00 56.64 993 ARG A N 1
ATOM 3810 C CA . ARG A 1 549 ? 12.859 29.722 -5.657 1.00 54.88 993 ARG A CA 1
ATOM 3811 C C . ARG A 1 549 ? 12.800 31.183 -6.074 1.00 50.01 993 ARG A C 1
ATOM 3812 O O . ARG A 1 549 ? 11.976 31.561 -6.912 1.00 54.79 993 ARG A O 1
ATOM 3820 N N . ILE A 1 550 ? 13.669 31.997 -5.488 1.00 49.75 994 ILE A N 1
ATOM 3821 C CA . ILE A 1 550 ? 13.743 33.422 -5.781 1.00 46.79 994 ILE A CA 1
ATOM 3822 C C . ILE A 1 550 ? 15.116 33.721 -6.369 1.00 48.58 994 ILE A C 1
ATOM 3823 O O . ILE A 1 550 ? 16.144 33.392 -5.764 1.00 54.67 994 ILE A O 1
ATOM 3828 N N . LEU A 1 551 ? 15.130 34.337 -7.545 1.00 46.46 995 LEU A N 1
ATOM 3829 C CA . LEU A 1 551 ? 16.359 34.740 -8.212 1.00 48.33 995 LEU A CA 1
ATOM 3830 C C . LEU A 1 551 ? 16.438 36.257 -8.226 1.00 44.82 995 LEU A C 1
ATOM 3831 O O . LEU A 1 551 ? 15.463 36.933 -8.571 1.00 51.18 995 LEU A O 1
ATOM 3836 N N . ARG A 1 552 ? 17.597 36.783 -7.868 1.00 42.25 996 ARG A N 1
ATOM 3837 C CA . ARG A 1 552 ? 17.857 38.216 -7.904 1.00 45.17 996 ARG A CA 1
ATOM 3838 C C . ARG A 1 552 ? 18.956 38.479 -8.931 1.00 45.71 996 ARG A C 1
ATOM 3839 O O . ARG A 1 552 ? 20.116 38.111 -8.714 1.00 53.07 996 ARG A O 1
ATOM 3847 N N . LEU A 1 553 ? 18.595 39.105 -10.049 1.00 40.91 997 LEU A N 1
ATOM 3848 C CA . LEU A 1 553 ? 19.548 39.362 -11.124 1.00 42.79 997 LEU A CA 1
ATOM 3849 C C . LEU A 1 553 ? 20.348 40.625 -10.828 1.00 43.13 997 LEU A C 1
ATOM 3850 O O . LEU A 1 553 ? 19.774 41.682 -10.550 1.00 50.50 997 LEU A O 1
ATOM 3855 N N . ILE A 1 554 ? 21.670 40.524 -10.922 1.00 39.05 998 ILE A N 1
ATOM 3856 C CA . ILE A 1 554 ? 22.566 41.623 -10.578 1.00 42.15 998 ILE A CA 1
ATOM 3857 C C . ILE A 1 554 ? 23.697 41.672 -11.598 1.00 47.33 998 ILE A C 1
ATOM 3858 O O . ILE A 1 554 ? 24.360 40.659 -11.845 1.00 44.56 998 ILE A O 1
ATOM 3863 N N . SER A 1 555 ? 23.935 42.848 -12.175 1.00 46.92 999 SER A N 1
ATOM 3864 C CA . SER A 1 555 ? 25.021 42.991 -13.139 1.00 48.88 999 SER A CA 1
ATOM 3865 C C . SER A 1 555 ? 26.368 43.043 -12.430 1.00 49.15 999 SER A C 1
ATOM 3866 O O . SER A 1 555 ? 26.576 43.852 -11.519 1.00 51.69 999 SER A O 1
ATOM 3869 N N . SER A 1 556 ? 27.292 42.193 -12.870 1.00 53.11 1000 SER A N 1
ATOM 3870 C CA . SER A 1 556 ? 28.605 42.124 -12.244 1.00 58.31 1000 SER A CA 1
ATOM 3871 C C . SER A 1 556 ? 29.326 43.460 -12.351 1.00 59.66 1000 SER A C 1
ATOM 3872 O O . SER A 1 556 ? 29.273 44.131 -13.384 1.00 63.04 1000 SER A O 1
ATOM 3875 N N . ALA A 1 557 ? 29.977 43.855 -11.256 1.00 56.19 1001 ALA A N 1
ATOM 3876 C CA . ALA A 1 557 ? 30.869 45.017 -11.227 1.00 58.93 1001 ALA A CA 1
ATOM 3877 C C . ALA A 1 557 ? 30.134 46.321 -11.519 1.00 57.16 1001 ALA A C 1
ATOM 3878 O O . ALA A 1 557 ? 30.715 47.264 -12.059 1.00 62.08 1001 ALA A O 1
ATOM 3880 N N . SER A 1 558 ? 28.863 46.401 -11.150 1.00 52.75 1002 SER A N 1
ATOM 3881 C CA . SER A 1 558 ? 28.032 47.528 -11.533 1.00 52.27 1002 SER A CA 1
ATOM 3882 C C . SER A 1 558 ? 27.463 48.210 -10.300 1.00 55.04 1002 SER A C 1
ATOM 3883 O O . SER A 1 558 ? 27.532 47.696 -9.181 1.00 56.96 1002 SER A O 1
ATOM 3886 N N . VAL A 1 559 ? 26.858 49.375 -10.546 1.00 60.78 1003 VAL A N 1
ATOM 3887 C CA . VAL A 1 559 ? 26.144 50.108 -9.513 1.00 58.12 1003 VAL A CA 1
ATOM 3888 C C . VAL A 1 559 ? 25.063 49.250 -8.864 1.00 56.32 1003 VAL A C 1
ATOM 3889 O O . VAL A 1 559 ? 24.638 49.539 -7.743 1.00 64.25 1003 VAL A O 1
ATOM 3893 N N . GLU A 1 560 ? 24.612 48.184 -9.536 1.00 53.67 1004 GLU A N 1
ATOM 3894 C CA . GLU A 1 560 ? 23.640 47.288 -8.914 1.00 50.65 1004 GLU A CA 1
ATOM 3895 C C . GLU A 1 560 ? 24.230 46.544 -7.723 1.00 54.15 1004 GLU A C 1
ATOM 3896 O O . GLU A 1 560 ? 23.509 46.254 -6.761 1.00 58.16 1004 GLU A O 1
ATOM 3902 N N . GLU A 1 561 ? 25.522 46.201 -7.780 1.00 57.38 1005 GLU A N 1
ATOM 3903 C CA . GLU A 1 561 ? 26.179 45.572 -6.636 1.00 64.54 1005 GLU A CA 1
ATOM 3904 C C . GLU A 1 561 ? 26.223 46.517 -5.443 1.00 64.23 1005 GLU A C 1
ATOM 3905 O O . GLU A 1 561 ? 25.945 46.117 -4.304 1.00 68.71 1005 GLU A O 1
ATOM 3911 N N . LYS A 1 562 ? 26.588 47.777 -5.684 1.00 66.10 1006 LYS A N 1
ATOM 3912 C CA . LYS A 1 562 ? 26.647 48.744 -4.596 1.00 70.75 1006 LYS A CA 1
ATOM 3913 C C . LYS A 1 562 ? 25.273 48.962 -3.980 1.00 73.46 1006 LYS A C 1
ATOM 3914 O O . LYS A 1 562 ? 25.144 49.080 -2.757 1.00 78.25 1006 LYS A O 1
ATOM 3920 N N . ILE A 1 563 ? 24.230 49.001 -4.810 1.00 69.80 1007 ILE A N 1
ATOM 3921 C CA . ILE A 1 563 ? 22.889 49.205 -4.280 1.00 71.45 1007 ILE A CA 1
ATOM 3922 C C . ILE A 1 563 ? 22.452 48.020 -3.431 1.00 76.36 1007 ILE A C 1
ATOM 3923 O O . ILE A 1 563 ? 21.780 48.196 -2.407 1.00 82.55 1007 ILE A O 1
ATOM 3928 N N . LEU A 1 564 ? 22.835 46.802 -3.814 1.00 74.86 1008 LEU A N 1
ATOM 3929 C CA . LEU A 1 564 ? 22.466 45.645 -3.008 1.00 81.88 1008 LEU A CA 1
ATOM 3930 C C . LEU A 1 564 ? 23.173 45.624 -1.654 1.00 87.88 1008 LEU A C 1
ATOM 3931 O O . LEU A 1 564 ? 22.838 44.781 -0.816 1.00 92.42 1008 LEU A O 1
ATOM 3936 N N . GLU A 1 565 ? 24.114 46.533 -1.412 1.00 87.02 1009 GLU A N 1
ATOM 3937 C CA . GLU A 1 565 ? 24.787 46.632 -0.115 1.00 92.87 1009 GLU A CA 1
ATOM 3938 C C . GLU A 1 565 ? 24.204 47.748 0.760 1.00 90.49 1009 GLU A C 1
ATOM 3939 O O . GLU A 1 565 ? 22.992 47.826 0.972 1.00 88.54 1009 GLU A O 1
ATOM 3945 N N . GLY A 1 609 ? 40.061 38.791 -14.717 1.00 90.75 1053 GLY A N 1
ATOM 3946 C CA . GLY A 1 609 ? 40.578 37.901 -13.693 1.00 88.90 1053 GLY A CA 1
ATOM 3947 C C . GLY A 1 609 ? 39.720 36.666 -13.489 1.00 89.96 1053 GLY A C 1
ATOM 3948 O O . GLY A 1 609 ? 39.518 35.885 -14.423 1.00 91.18 1053 GLY A O 1
ATOM 3949 N N . GLU A 1 610 ? 39.219 36.495 -12.264 1.00 86.77 1054 GLU A N 1
ATOM 3950 C CA . GLU A 1 610 ? 38.343 35.381 -11.922 1.00 75.16 1054 GLU A CA 1
ATOM 3951 C C . GLU A 1 610 ? 36.982 35.544 -12.606 1.00 63.80 1054 GLU A C 1
ATOM 3952 O O . GLU A 1 610 ? 36.563 36.651 -12.955 1.00 63.76 1054 GLU A O 1
ATOM 3958 N N . GLN A 1 611 ? 36.288 34.420 -12.797 1.00 126.86 1055 GLN A N 1
ATOM 3959 C CA . GLN A 1 611 ? 35.020 34.428 -13.521 1.00 106.44 1055 GLN A CA 1
ATOM 3960 C C . GLN A 1 611 ? 33.935 35.105 -12.691 1.00 85.82 1055 GLN A C 1
ATOM 3961 O O . GLN A 1 611 ? 33.543 34.598 -11.635 1.00 90.18 1055 GLN A O 1
ATOM 3967 N N . GLU A 1 612 ? 33.442 36.244 -13.184 1.00 68.78 1056 GLU A N 1
ATOM 3968 C CA . GLU A 1 612 ? 32.438 37.022 -12.461 1.00 69.80 1056 GLU A CA 1
ATOM 3969 C C . GLU A 1 612 ? 31.095 36.299 -12.368 1.00 68.16 1056 GLU A C 1
ATOM 3970 O O . GLU A 1 612 ? 30.342 36.520 -11.412 1.00 70.86 1056 GLU A O 1
ATOM 3976 N N . GLU A 1 613 ? 30.771 35.452 -13.341 1.00 57.74 1057 GLU A N 1
ATOM 3977 C CA . GLU A 1 613 ? 29.494 34.752 -13.409 1.00 54.82 1057 GLU A CA 1
ATOM 3978 C C . GLU A 1 613 ? 29.745 33.249 -13.379 1.00 57.87 1057 GLU A C 1
ATOM 3979 O O . GLU A 1 613 ? 30.889 32.792 -13.351 1.00 66.69 1057 GLU A O 1
ATOM 3985 N N . MET A 1 614 ? 28.664 32.471 -13.375 1.00 58.11 1058 MET A N 1
ATOM 3986 C CA . MET A 1 614 ? 28.778 31.022 -13.419 1.00 70.14 1058 MET A CA 1
ATOM 3987 C C . MET A 1 614 ? 28.254 30.499 -14.749 1.00 69.39 1058 MET A C 1
ATOM 3988 O O . MET A 1 614 ? 27.424 31.136 -15.403 1.00 64.12 1058 MET A O 1
ATOM 3993 N N . ASP A 1 615 ? 28.768 29.342 -15.155 1.00 77.09 1059 ASP A N 1
ATOM 3994 C CA . ASP A 1 615 ? 28.446 28.776 -16.459 1.00 78.82 1059 ASP A CA 1
ATOM 3995 C C . ASP A 1 615 ? 27.101 28.052 -16.397 1.00 79.41 1059 ASP A C 1
ATOM 3996 O O . ASP A 1 615 ? 26.391 28.089 -15.388 1.00 83.48 1059 ASP A O 1
ATOM 4001 N N . ASP A 1 616 ? 26.741 27.371 -17.488 1.00 76.50 1060 ASP A N 1
ATOM 4002 C CA . ASP A 1 616 ? 25.426 26.743 -17.569 1.00 75.88 1060 ASP A CA 1
ATOM 4003 C C . ASP A 1 616 ? 25.299 25.575 -16.599 1.00 75.63 1060 ASP A C 1
ATOM 4004 O O . ASP A 1 616 ? 24.235 25.377 -15.999 1.00 74.71 1060 ASP A O 1
ATOM 4009 N N . ASP A 1 617 ? 26.368 24.791 -16.431 1.00 75.29 1061 ASP A N 1
ATOM 4010 C CA . ASP A 1 617 ? 26.295 23.619 -15.564 1.00 75.57 1061 ASP A CA 1
ATOM 4011 C C . ASP A 1 617 ? 26.075 24.024 -14.112 1.00 71.93 1061 ASP A C 1
ATOM 4012 O O . ASP A 1 617 ? 25.169 23.511 -13.446 1.00 71.49 1061 ASP A O 1
ATOM 4017 N N . GLU A 1 618 ? 26.892 24.953 -13.604 1.00 71.87 1062 GLU A N 1
ATOM 4018 C CA . GLU A 1 618 ? 26.688 25.447 -12.245 1.00 75.52 1062 GLU A CA 1
ATOM 4019 C C . GLU A 1 618 ? 25.320 26.096 -12.108 1.00 71.93 1062 GLU A C 1
ATOM 4020 O O . GLU A 1 618 ? 24.650 25.953 -11.078 1.00 69.78 1062 GLU A O 1
ATOM 4026 N N . LEU A 1 619 ? 24.896 26.826 -13.141 1.00 63.36 1063 LEU A N 1
ATOM 4027 C CA . LEU A 1 619 ? 23.567 27.422 -13.135 1.00 54.93 1063 LEU A CA 1
ATOM 4028 C C . LEU A 1 619 ? 22.487 26.347 -13.058 1.00 56.22 1063 LEU A C 1
ATOM 4029 O O . LEU A 1 619 ? 21.534 26.470 -12.279 1.00 57.39 1063 LEU A O 1
ATOM 4034 N N . ASN A 1 620 ? 22.627 25.274 -13.845 1.00 56.22 1064 ASN A N 1
ATOM 4035 C CA . ASN A 1 620 ? 21.671 24.176 -13.757 1.00 63.09 1064 ASN A CA 1
ATOM 4036 C C . ASN A 1 620 ? 21.619 23.596 -12.351 1.00 69.40 1064 ASN A C 1
ATOM 4037 O O . ASN A 1 620 ? 20.561 23.143 -11.901 1.00 70.90 1064 ASN A O 1
ATOM 4042 N N . MET A 1 621 ? 22.746 23.623 -11.636 1.00 72.75 1065 MET A N 1
ATOM 4043 C CA . MET A 1 621 ? 22.825 22.962 -10.340 1.00 73.93 1065 MET A CA 1
ATOM 4044 C C . MET A 1 621 ? 21.990 23.687 -9.297 1.00 71.62 1065 MET A C 1
ATOM 4045 O O . MET A 1 621 ? 21.412 23.052 -8.407 1.00 75.07 1065 MET A O 1
ATOM 4050 N N . ILE A 1 622 ? 21.923 25.016 -9.382 1.00 66.80 1066 ILE A N 1
ATOM 4051 C CA . ILE A 1 622 ? 21.231 25.808 -8.372 1.00 70.89 1066 ILE A CA 1
ATOM 4052 C C . ILE A 1 622 ? 19.817 26.177 -8.788 1.00 71.31 1066 ILE A C 1
ATOM 4053 O O . ILE A 1 622 ? 19.032 26.629 -7.939 1.00 76.50 1066 ILE A O 1
ATOM 4058 N N . LEU A 1 623 ? 19.462 25.998 -10.057 1.00 64.36 1067 LEU A N 1
ATOM 4059 C CA . LEU A 1 623 ? 18.103 26.252 -10.507 1.00 57.79 1067 LEU A CA 1
ATOM 4060 C C . LEU A 1 623 ? 17.245 25.001 -10.543 1.00 59.01 1067 LEU A C 1
ATOM 4061 O O . LEU A 1 623 ? 16.023 25.099 -10.392 1.00 57.94 1067 LEU A O 1
ATOM 4066 N N . ALA A 1 624 ? 17.843 23.836 -10.768 1.00 60.51 1068 ALA A N 1
ATOM 4067 C CA . ALA A 1 624 ? 17.057 22.615 -10.822 1.00 62.00 1068 ALA A CA 1
ATOM 4068 C C . ALA A 1 624 ? 16.658 22.196 -9.416 1.00 62.97 1068 ALA A C 1
ATOM 4069 O O . ALA A 1 624 ? 17.431 22.345 -8.465 1.00 68.28 1068 ALA A O 1
ATOM 4071 N N . ARG A 1 625 ? 15.435 21.685 -9.283 1.00 62.62 1069 ARG A N 1
ATOM 4072 C CA . ARG A 1 625 ? 14.915 21.299 -7.976 1.00 71.14 1069 ARG A CA 1
ATOM 4073 C C . ARG A 1 625 ? 15.161 19.831 -7.637 1.00 74.43 1069 ARG A C 1
ATOM 4074 O O . ARG A 1 625 ? 15.314 19.492 -6.457 1.00 78.04 1069 ARG A O 1
ATOM 4082 N N . ASN A 1 626 ? 15.229 18.959 -8.637 1.00 75.97 1070 ASN A N 1
ATOM 4083 C CA . ASN A 1 626 ? 15.482 17.541 -8.412 1.00 75.51 1070 ASN A CA 1
ATOM 4084 C C . ASN A 1 626 ? 16.415 17.040 -9.512 1.00 80.78 1070 ASN A C 1
ATOM 4085 O O . ASN A 1 626 ? 17.056 17.828 -10.214 1.00 79.78 1070 ASN A O 1
ATOM 4090 N N . GLU A 1 627 ? 16.492 15.716 -9.657 1.00 83.91 1071 GLU A N 1
ATOM 4091 C CA . GLU A 1 627 ? 17.331 15.108 -10.684 1.00 87.27 1071 GLU A CA 1
ATOM 4092 C C . GLU A 1 627 ? 16.618 14.981 -12.024 1.00 82.28 1071 GLU A C 1
ATOM 4093 O O . GLU A 1 627 ? 17.271 15.029 -13.075 1.00 79.39 1071 GLU A O 1
ATOM 4099 N N . GLU A 1 628 ? 15.294 14.815 -12.011 1.00 80.17 1072 GLU A N 1
ATOM 4100 C CA . GLU A 1 628 ? 14.538 14.757 -13.257 1.00 81.78 1072 GLU A CA 1
ATOM 4101 C C . GLU A 1 628 ? 14.607 16.078 -14.012 1.00 77.51 1072 GLU A C 1
ATOM 4102 O O . GLU A 1 628 ? 14.648 16.085 -15.248 1.00 78.31 1072 GLU A O 1
ATOM 4108 N N . GLU A 1 629 ? 14.626 17.199 -13.290 1.00 73.78 1073 GLU A N 1
ATOM 4109 C CA . GLU A 1 629 ? 14.711 18.502 -13.937 1.00 67.95 1073 GLU A CA 1
ATOM 4110 C C . GLU A 1 629 ? 16.119 18.792 -14.440 1.00 64.75 1073 GLU A C 1
ATOM 4111 O O . GLU A 1 629 ? 16.287 19.327 -15.543 1.00 60.31 1073 GLU A O 1
ATOM 4117 N N . LEU A 1 630 ? 17.138 18.463 -13.641 1.00 67.73 1074 LEU A N 1
ATOM 4118 C CA . LEU A 1 630 ? 18.512 18.699 -14.070 1.00 66.64 1074 LEU A CA 1
ATOM 4119 C C . LEU A 1 630 ? 18.806 17.997 -15.387 1.00 67.64 1074 LEU A C 1
ATOM 4120 O O . LEU A 1 630 ? 19.536 18.535 -16.228 1.00 66.47 1074 LEU A O 1
ATOM 4125 N N . ALA A 1 631 ? 18.238 16.807 -15.593 1.00 69.30 1075 ALA A N 1
ATOM 4126 C CA . ALA A 1 631 ? 18.383 16.142 -16.882 1.00 70.87 1075 ALA A CA 1
ATOM 4127 C C . ALA A 1 631 ? 17.700 16.937 -17.985 1.00 69.40 1075 ALA A C 1
ATOM 4128 O O . ALA A 1 631 ? 18.261 17.102 -19.074 1.00 69.42 1075 ALA A O 1
ATOM 4130 N N . ILE A 1 632 ? 16.489 17.437 -17.720 1.00 66.53 1076 ILE A N 1
ATOM 4131 C CA . ILE A 1 632 ? 15.780 18.250 -18.705 1.00 63.75 1076 ILE A CA 1
ATOM 4132 C C . ILE A 1 632 ? 16.579 19.505 -19.029 1.00 60.75 1076 ILE A C 1
ATOM 4133 O O . ILE A 1 632 ? 16.712 19.890 -20.197 1.00 63.44 1076 ILE A O 1
ATOM 4138 N N . PHE A 1 633 ? 17.137 20.152 -18.001 1.00 61.83 1077 PHE A N 1
ATOM 4139 C CA . PHE A 1 633 ? 17.938 21.352 -18.221 1.00 62.44 1077 PHE A CA 1
ATOM 4140 C C . PHE A 1 633 ? 19.134 21.056 -19.118 1.00 66.10 1077 PHE A C 1
ATOM 4141 O O . PHE A 1 633 ? 19.424 21.813 -20.053 1.00 66.43 1077 PHE A O 1
ATOM 4149 N N . GLN A 1 634 ? 19.835 19.950 -18.853 1.00 67.60 1078 GLN A N 1
ATOM 4150 C CA . GLN A 1 634 ? 21.012 19.604 -19.641 1.00 73.16 1078 GLN A CA 1
ATOM 4151 C C . GLN A 1 634 ? 20.650 19.211 -21.066 1.00 73.73 1078 GLN A C 1
ATOM 4152 O O . GLN A 1 634 ? 21.406 19.516 -21.995 1.00 72.08 1078 GLN A O 1
ATOM 4158 N N . LYS A 1 635 ? 19.513 18.537 -21.261 1.00 75.53 1079 LYS A N 1
ATOM 4159 C CA . LYS A 1 635 ? 19.084 18.201 -22.615 1.00 77.67 1079 LYS A CA 1
ATOM 4160 C C . LYS A 1 635 ? 18.870 19.460 -23.447 1.00 74.19 1079 LYS A C 1
ATOM 4161 O O . LYS A 1 635 ? 19.245 19.507 -24.623 1.00 75.21 1079 LYS A O 1
ATOM 4167 N N . LEU A 1 636 ? 18.282 20.497 -22.846 1.00 69.00 1080 LEU A N 1
ATOM 4168 C CA . LEU A 1 636 ? 18.103 21.757 -23.557 1.00 63.81 1080 LEU A CA 1
ATOM 4169 C C . LEU A 1 636 ? 19.440 22.431 -23.842 1.00 65.40 1080 LEU A C 1
ATOM 4170 O O . LEU A 1 636 ? 19.609 23.065 -24.891 1.00 66.41 1080 LEU A O 1
ATOM 4175 N N . ASP A 1 637 ? 20.406 22.306 -22.925 1.00 62.54 1081 ASP A N 1
ATOM 4176 C CA . ASP A 1 637 ? 21.721 22.891 -23.170 1.00 63.72 1081 ASP A CA 1
ATOM 4177 C C . ASP A 1 637 ? 22.422 22.232 -24.349 1.00 69.04 1081 ASP A C 1
ATOM 4178 O O . ASP A 1 637 ? 23.197 22.889 -25.055 1.00 64.30 1081 ASP A O 1
ATOM 4183 N N . GLU A 1 638 ? 22.166 20.942 -24.582 1.00 76.91 1082 GLU A N 1
ATOM 4184 C CA . GLU A 1 638 ? 22.760 20.272 -25.730 1.00 85.53 1082 GLU A CA 1
ATOM 4185 C C . GLU A 1 638 ? 22.016 20.596 -27.018 1.00 86.24 1082 GLU A C 1
ATOM 4186 O O . GLU A 1 638 ? 22.634 20.650 -28.088 1.00 86.56 1082 GLU A O 1
ATOM 4192 N N . GLU A 1 639 ? 20.701 20.810 -26.941 1.00 82.48 1083 GLU A N 1
ATOM 4193 C CA . GLU A 1 639 ? 19.971 21.272 -28.115 1.00 80.51 1083 GLU A CA 1
ATOM 4194 C C . GLU A 1 639 ? 20.464 22.646 -28.556 1.00 76.48 1083 GLU A C 1
ATOM 4195 O O . GLU A 1 639 ? 20.624 22.901 -29.756 1.00 80.10 1083 GLU A O 1
ATOM 4201 N N . ARG A 1 640 ? 20.717 23.545 -27.597 1.00 71.64 1084 ARG A N 1
ATOM 4202 C CA . ARG A 1 640 ? 21.328 24.827 -27.932 1.00 65.65 1084 ARG A CA 1
ATOM 4203 C C . ARG A 1 640 ? 22.730 24.644 -28.488 1.00 65.69 1084 ARG A C 1
ATOM 4204 O O . ARG A 1 640 ? 23.170 25.427 -29.337 1.00 69.10 1084 ARG A O 1
ATOM 4212 N N . SER A 1 641 ? 23.447 23.627 -28.010 1.00 66.00 1085 SER A N 1
ATOM 4213 C CA . SER A 1 641 ? 24.792 23.340 -28.487 1.00 69.82 1085 SER A CA 1
ATOM 4214 C C . SER A 1 641 ? 24.817 23.033 -29.980 1.00 78.56 1085 SER A C 1
ATOM 4215 O O . SER A 1 641 ? 25.856 23.212 -30.627 1.00 80.34 1085 SER A O 1
ATOM 4218 N N . ARG A 1 642 ? 23.692 22.589 -30.543 1.00 79.60 1086 ARG A N 1
ATOM 4219 C CA . ARG A 1 642 ? 23.586 22.283 -31.962 1.00 82.53 1086 ARG A CA 1
ATOM 4220 C C . ARG A 1 642 ? 22.740 23.308 -32.712 1.00 84.29 1086 ARG A C 1
ATOM 4221 O O . ARG A 1 642 ? 22.217 23.008 -33.792 1.00 86.30 1086 ARG A O 1
ATOM 4229 N N . ASP A 1 643 ? 22.599 24.510 -32.164 1.00 79.35 1087 ASP A N 1
ATOM 4230 C CA . ASP A 1 643 ? 21.909 25.582 -32.873 1.00 78.55 1087 ASP A CA 1
ATOM 4231 C C . ASP A 1 643 ? 22.753 26.038 -34.059 1.00 78.22 1087 ASP A C 1
ATOM 4232 O O . ASP A 1 643 ? 23.961 26.253 -33.905 1.00 76.72 1087 ASP A O 1
ATOM 4237 N N . PRO A 1 644 ? 22.165 26.198 -35.248 1.00 79.46 1088 PRO A N 1
ATOM 4238 C CA . PRO A 1 644 ? 22.975 26.570 -36.423 1.00 75.40 1088 PRO A CA 1
ATOM 4239 C C . PRO A 1 644 ? 23.686 27.907 -36.280 1.00 68.75 1088 PRO A C 1
ATOM 4240 O O . PRO A 1 644 ? 24.794 28.062 -36.807 1.00 68.46 1088 PRO A O 1
ATOM 4244 N N . ILE A 1 645 ? 23.092 28.870 -35.572 1.00 64.23 1089 ILE A N 1
ATOM 4245 C CA . ILE A 1 645 ? 23.681 30.196 -35.395 1.00 63.36 1089 ILE A CA 1
ATOM 4246 C C . ILE A 1 645 ? 24.625 30.208 -34.195 1.00 65.02 1089 ILE A C 1
ATOM 4247 O O . ILE A 1 645 ? 25.827 30.468 -34.338 1.00 67.29 1089 ILE A O 1
ATOM 4252 N N . TYR A 1 646 ? 24.089 29.930 -33.004 1.00 58.79 1090 TYR A N 1
ATOM 4253 C CA . TYR A 1 646 ? 24.819 30.125 -31.757 1.00 54.36 1090 TYR A CA 1
ATOM 4254 C C . TYR A 1 646 ? 25.490 28.865 -31.231 1.00 59.82 1090 TYR A C 1
ATOM 4255 O O . TYR A 1 646 ? 26.291 28.961 -30.297 1.00 62.76 1090 TYR A O 1
ATOM 4264 N N . GLY A 1 647 ? 25.215 27.704 -31.820 1.00 67.31 1091 GLY A N 1
ATOM 4265 C CA . GLY A 1 647 ? 25.774 26.469 -31.311 1.00 74.51 1091 GLY A CA 1
ATOM 4266 C C . GLY A 1 647 ? 27.274 26.364 -31.512 1.00 80.49 1091 GLY A C 1
ATOM 4267 O O . GLY A 1 647 ? 27.871 27.008 -32.373 1.00 83.66 1091 GLY A O 1
ATOM 4268 N N . THR A 1 648 ? 27.892 25.521 -30.685 1.00 84.98 1092 THR A N 1
ATOM 4269 C CA . THR A 1 648 ? 29.322 25.247 -30.760 1.00 89.73 1092 THR A CA 1
ATOM 4270 C C . THR A 1 648 ? 29.622 23.853 -31.293 1.00 93.28 1092 THR A C 1
ATOM 4271 O O . THR A 1 648 ? 30.785 23.434 -31.288 1.00 97.78 1092 THR A O 1
ATOM 4275 N N . ALA A 1 649 ? 28.606 23.122 -31.743 1.00 92.09 1093 ALA A N 1
ATOM 4276 C CA . ALA A 1 649 ? 28.828 21.841 -32.384 1.00 93.70 1093 ALA A CA 1
ATOM 4277 C C . ALA A 1 649 ? 29.480 22.046 -33.750 1.00 97.96 1093 ALA A C 1
ATOM 4278 O O . ALA A 1 649 ? 29.415 23.138 -34.321 1.00 97.22 1093 ALA A O 1
ATOM 4280 N N . PRO A 1 650 ? 30.132 21.015 -34.287 1.00 101.39 1094 PRO A N 1
ATOM 4281 C CA . PRO A 1 650 ? 30.663 21.123 -35.651 1.00 102.64 1094 PRO A CA 1
ATOM 4282 C C . PRO A 1 650 ? 29.543 21.363 -36.652 1.00 104.56 1094 PRO A C 1
ATOM 4283 O O . PRO A 1 650 ? 28.459 20.783 -36.554 1.00 106.91 1094 PRO A O 1
ATOM 4287 N N . GLY A 1 651 ? 29.813 22.239 -37.617 1.00 102.95 1095 GLY A N 1
ATOM 4288 C CA . GLY A 1 651 ? 28.796 22.679 -38.546 1.00 100.35 1095 GLY A CA 1
ATOM 4289 C C . GLY A 1 651 ? 27.942 23.828 -38.057 1.00 96.42 1095 GLY A C 1
ATOM 4290 O O . GLY A 1 651 ? 26.999 24.216 -38.757 1.00 96.50 1095 GLY A O 1
ATOM 4291 N N . CYS A 1 652 ? 28.233 24.378 -36.881 1.00 87.04 1096 CYS A N 1
ATOM 4292 C CA . CYS A 1 652 ? 27.511 25.520 -36.344 1.00 81.21 1096 CYS A CA 1
ATOM 4293 C C . CYS A 1 652 ? 28.399 26.758 -36.380 1.00 72.71 1096 CYS A C 1
ATOM 4294 O O . CYS A 1 652 ? 29.625 26.666 -36.274 1.00 71.93 1096 CYS A O 1
ATOM 4297 N N . GLN A 1 653 ? 27.761 27.922 -36.534 1.00 67.64 1097 GLN A N 1
ATOM 4298 C CA . GLN A 1 653 ? 28.505 29.159 -36.745 1.00 67.87 1097 GLN A CA 1
ATOM 4299 C C . GLN A 1 653 ? 29.309 29.565 -35.516 1.00 67.93 1097 GLN A C 1
ATOM 4300 O O . GLN A 1 653 ? 30.343 30.230 -35.647 1.00 73.22 1097 GLN A O 1
ATOM 4306 N N . GLY A 1 654 ? 28.856 29.192 -34.323 1.00 63.20 1098 GLY A N 1
ATOM 4307 C CA . GLY A 1 654 ? 29.555 29.599 -33.120 1.00 59.48 1098 GLY A CA 1
ATOM 4308 C C . GLY A 1 654 ? 29.449 31.072 -32.805 1.00 55.59 1098 GLY A C 1
ATOM 4309 O O . GLY A 1 654 ? 30.311 31.608 -32.104 1.00 57.80 1098 GLY A O 1
ATOM 4310 N N . VAL A 1 655 ? 28.419 31.742 -33.313 1.00 55.54 1099 VAL A N 1
ATOM 4311 C CA . VAL A 1 655 ? 28.207 33.168 -33.041 1.00 55.16 1099 VAL A CA 1
ATOM 4312 C C . VAL A 1 655 ? 28.066 33.381 -31.540 1.00 54.50 1099 VAL A C 1
ATOM 4313 O O . VAL A 1 655 ? 27.337 32.619 -30.873 1.00 53.43 1099 VAL A O 1
ATOM 4317 N N . PRO A 1 656 ? 28.726 34.383 -30.957 1.00 54.80 1100 PRO A N 1
ATOM 4318 C CA . PRO A 1 656 ? 28.606 34.607 -29.511 1.00 53.28 1100 PRO A CA 1
ATOM 4319 C C . PRO A 1 656 ? 27.201 35.050 -29.137 1.00 56.18 1100 PRO A C 1
ATOM 4320 O O . PRO A 1 656 ? 26.544 35.782 -29.881 1.00 47.27 1100 PRO A O 1
ATOM 4324 N N . ARG A 1 657 ? 26.749 34.607 -27.959 1.00 50.16 1101 ARG A N 1
ATOM 4325 C CA . ARG A 1 657 ? 25.395 34.939 -27.528 1.00 48.59 1101 ARG A CA 1
ATOM 4326 C C . ARG A 1 657 ? 25.285 36.406 -27.136 1.00 50.15 1101 ARG A C 1
ATOM 4327 O O . ARG A 1 657 ? 24.309 37.075 -27.494 1.00 57.32 1101 ARG A O 1
ATOM 4335 N N . LEU A 1 658 ? 26.268 36.927 -26.410 1.00 46.32 1102 LEU A N 1
ATOM 4336 C CA . LEU A 1 658 ? 26.307 38.343 -26.085 1.00 43.87 1102 LEU A CA 1
ATOM 4337 C C . LEU A 1 658 ? 27.017 39.118 -27.182 1.00 45.26 1102 LEU A C 1
ATOM 4338 O O . LEU A 1 658 ? 27.992 38.643 -27.771 1.00 49.34 1102 LEU A O 1
ATOM 4343 N N . MET A 1 659 ? 26.522 40.316 -27.457 1.00 44.73 1103 MET A N 1
ATOM 4344 C CA . MET A 1 659 ? 27.144 41.135 -28.481 1.00 45.37 1103 MET A CA 1
ATOM 4345 C C . MET A 1 659 ? 28.585 41.445 -28.101 1.00 49.84 1103 MET A C 1
ATOM 4346 O O . MET A 1 659 ? 28.884 41.752 -26.943 1.00 49.37 1103 MET A O 1
ATOM 4351 N N . THR A 1 660 ? 29.477 41.357 -29.090 1.00 50.75 1104 THR A N 1
ATOM 4352 C CA . THR A 1 660 ? 30.913 41.541 -28.925 1.00 49.66 1104 THR A CA 1
ATOM 4353 C C . THR A 1 660 ? 31.354 42.896 -29.467 1.00 51.68 1104 THR A C 1
ATOM 4354 O O . THR A 1 660 ? 30.617 43.588 -30.176 1.00 49.98 1104 THR A O 1
ATOM 4358 N N . GLU A 1 661 ? 32.602 43.242 -29.141 1.00 51.98 1105 GLU A N 1
ATOM 4359 C CA . GLU A 1 661 ? 33.150 44.549 -29.491 1.00 55.95 1105 GLU A CA 1
ATOM 4360 C C . GLU A 1 661 ? 33.210 44.759 -31.001 1.00 52.33 1105 GLU A C 1
ATOM 4361 O O . GLU A 1 661 ? 32.956 45.868 -31.487 1.00 54.24 1105 GLU A O 1
ATOM 4367 N N . ASP A 1 662 ? 33.559 43.714 -31.761 1.00 50.68 1106 ASP A N 1
ATOM 4368 C CA . ASP A 1 662 ? 33.655 43.840 -33.215 1.00 53.82 1106 ASP A CA 1
ATOM 4369 C C . ASP A 1 662 ? 32.315 44.143 -33.873 1.00 55.20 1106 ASP A C 1
ATOM 4370 O O . ASP A 1 662 ? 32.293 44.672 -34.990 1.00 54.84 1106 ASP A O 1
ATOM 4375 N N . GLU A 1 663 ? 31.203 43.809 -33.223 1.00 49.12 1107 GLU A N 1
ATOM 4376 C CA . GLU A 1 663 ? 29.903 44.088 -33.820 1.00 48.60 1107 GLU A CA 1
ATOM 4377 C C . GLU A 1 663 ? 29.500 45.551 -33.702 1.00 49.43 1107 GLU A C 1
ATOM 4378 O O . GLU A 1 663 ? 28.522 45.956 -34.338 1.00 52.70 1107 GLU A O 1
ATOM 4384 N N . LEU A 1 664 ? 30.229 46.352 -32.915 1.00 49.42 1108 LEU A N 1
ATOM 4385 C CA . LEU A 1 664 ? 29.876 47.737 -32.641 1.00 47.89 1108 LEU A CA 1
ATOM 4386 C C . LEU A 1 664 ? 30.603 48.683 -33.588 1.00 50.10 1108 LEU A C 1
ATOM 4387 O O . LEU A 1 664 ? 31.770 48.454 -33.919 1.00 50.35 1108 LEU A O 1
ATOM 4392 N N . PRO A 1 665 ? 29.934 49.730 -34.048 1.00 49.65 1109 PRO A N 1
ATOM 4393 C CA . PRO A 1 665 ? 30.612 50.801 -34.786 1.00 54.19 1109 PRO A CA 1
ATOM 4394 C C . PRO A 1 665 ? 31.356 51.696 -33.798 1.00 58.54 1109 PRO A C 1
ATOM 4395 O O . PRO A 1 665 ? 31.334 51.459 -32.598 1.00 57.69 1109 PRO A O 1
ATOM 4399 N N . ASP A 1 666 ? 32.031 52.728 -34.318 1.00 60.84 1110 ASP A N 1
ATOM 4400 C CA . ASP A 1 666 ? 32.762 53.677 -33.466 1.00 57.55 1110 ASP A CA 1
ATOM 4401 C C . ASP A 1 666 ? 31.771 54.638 -32.805 1.00 57.62 1110 ASP A C 1
ATOM 4402 O O . ASP A 1 666 ? 31.692 55.828 -33.117 1.00 62.83 1110 ASP A O 1
ATOM 4407 N N . ILE A 1 667 ? 30.989 54.098 -31.881 1.00 54.84 1111 ILE A N 1
ATOM 4408 C CA . ILE A 1 667 ? 30.094 54.911 -31.072 1.00 56.06 1111 ILE A CA 1
ATOM 4409 C C . ILE A 1 667 ? 30.410 54.674 -29.602 1.00 56.73 1111 ILE A C 1
ATOM 4410 O O . ILE A 1 667 ? 30.907 53.609 -29.217 1.00 52.55 1111 ILE A O 1
ATOM 4415 N N . TYR A 1 668 ? 30.136 55.695 -28.788 1.00 62.94 1112 TYR A N 1
ATOM 4416 C CA . TYR A 1 668 ? 30.276 55.640 -27.330 1.00 66.46 1112 TYR A CA 1
ATOM 4417 C C . TYR A 1 668 ? 31.651 55.128 -26.898 1.00 67.41 1112 TYR A C 1
ATOM 4418 O O . TYR A 1 668 ? 31.768 54.251 -26.039 1.00 72.68 1112 TYR A O 1
ATOM 4427 N N . LEU A 1 669 ? 32.703 55.683 -27.493 1.00 95.80 1113 LEU A N 1
ATOM 4428 C CA . LEU A 1 669 ? 34.058 55.310 -27.084 1.00 94.53 1113 LEU A CA 1
ATOM 4429 C C . LEU A 1 669 ? 34.873 56.525 -26.646 1.00 95.75 1113 LEU A C 1
ATOM 4430 O O . LEU A 1 669 ? 34.525 57.663 -26.959 1.00 99.36 1113 LEU A O 1
ATOM 4435 N N . PRO A 1 674 ? 33.114 65.925 -25.791 1.00 131.20 1118 PRO A N 1
ATOM 4436 C CA . PRO A 1 674 ? 33.346 65.292 -27.094 1.00 131.89 1118 PRO A CA 1
ATOM 4437 C C . PRO A 1 674 ? 32.067 65.171 -27.923 1.00 133.20 1118 PRO A C 1
ATOM 4438 O O . PRO A 1 674 ? 32.025 65.655 -29.055 1.00 137.28 1118 PRO A O 1
ATOM 4442 N N . VAL A 1 675 ? 31.046 64.520 -27.367 1.00 130.47 1119 VAL A N 1
ATOM 4443 C CA . VAL A 1 675 ? 29.734 64.399 -27.998 1.00 131.88 1119 VAL A CA 1
ATOM 4444 C C . VAL A 1 675 ? 28.687 64.766 -26.954 1.00 133.62 1119 VAL A C 1
ATOM 4445 O O . VAL A 1 675 ? 28.635 64.151 -25.881 1.00 130.95 1119 VAL A O 1
ATOM 4449 N N . GLU A 1 676 ? 27.846 65.753 -27.271 1.00 139.52 1120 GLU A N 1
ATOM 4450 C CA . GLU A 1 676 ? 26.986 66.367 -26.261 1.00 142.29 1120 GLU A CA 1
ATOM 4451 C C . GLU A 1 676 ? 25.808 65.478 -25.876 1.00 143.16 1120 GLU A C 1
ATOM 4452 O O . GLU A 1 676 ? 25.515 65.313 -24.686 1.00 142.77 1120 GLU A O 1
ATOM 4458 N N . GLU A 1 677 ? 25.107 64.915 -26.867 1.00 144.86 1121 GLU A N 1
ATOM 4459 C CA . GLU A 1 677 ? 23.954 64.065 -26.576 1.00 144.74 1121 GLU A CA 1
ATOM 4460 C C . GLU A 1 677 ? 24.322 62.873 -25.703 1.00 137.64 1121 GLU A C 1
ATOM 4461 O O . GLU A 1 677 ? 23.450 62.322 -25.022 1.00 135.90 1121 GLU A O 1
ATOM 4467 N N . GLU A 1 678 ? 25.593 62.472 -25.701 1.00 134.09 1122 GLU A N 1
ATOM 4468 C CA . GLU A 1 678 ? 26.061 61.373 -24.871 1.00 129.26 1122 GLU A CA 1
ATOM 4469 C C . GLU A 1 678 ? 26.402 61.801 -23.448 1.00 126.71 1122 GLU A C 1
ATOM 4470 O O . GLU A 1 678 ? 26.568 60.933 -22.583 1.00 125.17 1122 GLU A O 1
ATOM 4476 N N . VAL A 1 679 ? 26.515 63.102 -23.180 1.00 126.28 1123 VAL A N 1
ATOM 4477 C CA . VAL A 1 679 ? 26.697 63.557 -21.805 1.00 124.52 1123 VAL A CA 1
ATOM 4478 C C . VAL A 1 679 ? 25.354 63.775 -21.110 1.00 124.67 1123 VAL A C 1
ATOM 4479 O O . VAL A 1 679 ? 25.223 63.483 -19.917 1.00 124.44 1123 VAL A O 1
ATOM 4483 N N . GLU A 1 680 ? 24.352 64.296 -21.824 1.00 126.30 1124 GLU A N 1
ATOM 4484 C CA . GLU A 1 680 ? 23.005 64.340 -21.264 1.00 126.33 1124 GLU A CA 1
ATOM 4485 C C . GLU A 1 680 ? 22.536 62.941 -20.892 1.00 120.86 1124 GLU A C 1
ATOM 4486 O O . GLU A 1 680 ? 21.895 62.744 -19.853 1.00 120.87 1124 GLU A O 1
ATOM 4492 N N . MET A 1 681 ? 22.863 61.955 -21.727 1.00 115.76 1125 MET A N 1
ATOM 4493 C CA . MET A 1 681 ? 22.557 60.568 -21.408 1.00 112.21 1125 MET A CA 1
ATOM 4494 C C . MET A 1 681 ? 23.174 60.158 -20.074 1.00 113.69 1125 MET A C 1
ATOM 4495 O O . MET A 1 681 ? 22.538 59.462 -19.273 1.00 112.37 1125 MET A O 1
ATOM 4500 N N . ALA A 1 682 ? 24.400 60.619 -19.801 1.00 117.88 1126 ALA A N 1
ATOM 4501 C CA . ALA A 1 682 ? 25.126 60.169 -18.615 1.00 125.60 1126 ALA A CA 1
ATOM 4502 C C . ALA A 1 682 ? 24.541 60.744 -17.327 1.00 141.48 1126 ALA A C 1
ATOM 4503 O O . ALA A 1 682 ? 24.540 60.069 -16.291 1.00 144.97 1126 ALA A O 1
ATOM 4505 N N . LEU A 1 683 ? 24.047 61.986 -17.361 1.00 75.02 1127 LEU A N 1
ATOM 4506 C CA . LEU A 1 683 ? 23.565 62.668 -16.162 1.00 90.50 1127 LEU A CA 1
ATOM 4507 C C . LEU A 1 683 ? 22.068 62.964 -16.183 1.00 100.47 1127 LEU A C 1
ATOM 4508 O O . LEU A 1 683 ? 21.564 63.574 -15.232 1.00 104.70 1127 LEU A O 1
ATOM 4513 N N . GLY A 1 684 ? 21.352 62.556 -17.230 1.00 105.40 1128 GLY A N 1
ATOM 4514 C CA . GLY A 1 684 ? 19.963 62.942 -17.454 1.00 105.30 1128 GLY A CA 1
ATOM 4515 C C . GLY A 1 684 ? 19.017 63.022 -16.269 1.00 106.89 1128 GLY A C 1
ATOM 4516 O O . GLY A 1 684 ? 19.018 62.157 -15.396 1.00 107.61 1128 GLY A O 1
#

Organism: Thermothelomyces thermophilus (strain ATCC 42464 / BCRC 31852 / DSM 1799) (NCBI:txid573729)

Solvent-accessible surface area: 27096 Å² total; per-residue (Å²): 138,155,60,131,131,58,62,94,155,110,31,66,121,16,16,73,83,37,14,68,62,2,47,149,65,0,73,35,45,9,148,122,24,43,87,76,166,94,29,96,49,31,4,1,133,95,143,56,141,12,106,131,29,1,90,44,5,80,51,38,111,7,55,93,5,8,28,118,0,0,63,10,1,0,14,9,42,38,20,107,26,28,0,0,0,0,0,52,43,40,0,24,22,22,23,0,0,0,0,2,0,0,17,0,19,42,92,58,156,53,116,28,27,0,0,0,0,0,3,28,5,23,2,10,12,2,9,20,22,1,61,100,28,1,84,77,9,45,39,4,28,0,34,28,85,70,111,32,12,129,142,40,41,104,85,0,165,96,43,140,14,16,0,0,0,0,1,45,68,21,0,61,123,18,68,72,22,0,25,176,25,159,1,14,10,0,0,6,13,36,10,53,101,70,140,122,25,47,14,5,2,58,102,103,13,63,26,140,9,28,0,2,1,2,3,27,65,37,78,112,67,24,54,58,4,2,44,8,0,12,16,2,18,29,112,23,24,139,12,31,82,65,7,98,96,10,6,26,43,66,54,102,170,90,164,8,128,24,79,126,124,32,61,77,89,1,14,170,55,0,29,78,0,0,125,5,5,33,35,68,36,54,37,139,102,16,97,187,65,30,31,107,133,47,35,72,6,4,14,4,111,46,0,14,0,1,24,29,0,31,140,19,1,34,78,24,21,163,149,89,133,202,38,118,60,69,34,78,62,10,15,30,60,0,0,2,0,0,9,28,20,111,77,0,34,88,86,24,7,108,79,118,80,48,45,40,34,8,0,17,0,0,2,2,0,12,6,0,11,37,0,0,52,3,1,108,51,21,68,20,34,0,4,0,57,1,34,15,54,58,0,0,79,18,0,34,64,0,0,174,74,95,49,20,111,30,16,53,1,12,55,123,26,140,90,118,60,68,72,71,32,30,128,51,0,49,66,138,122,18,97,56,9,0,0,0,2,5,53,178,38,135,91,5,62,46,0,19,0,10,0,30,0,8,24,112,65,13,96,226,81,52,10,27,16,2,37,0,2,1,12,75,4,22,11,15,121,51,29,103,114,55,128,60,31,31,84,41,85,32,3,0,53,18,2,10,19,80,128,130,14,25,59,52,0,72,138,43,17,96,81,66,37,147,46,89,69,39,2,118,22,136,88,30,121,37,47,67,44,28,15,50,99,143,76,16,72,127,29,8,147,167,77,154,127,26,45,106,18,0,71,36